Protein AF-A0A225V257-F1 (afdb_monomer)

Mean predicted aligned error: 16.25 Å

Sequence (452 aa):
MNTSKSQFHSNYSCRFVRINMRSGKCRFGDSCKFAHGHNDVSQKENESFSRENSGGRRSDVKSAPTTPFSLEGLQTQLGEKLKTSTIFSGHSDALVCFWPGQDRLEMLWKGFLTPQDPDNVWRVNSQTQALNFINAGLHALLKENLAPQFVRELGKTDGRGVLVMQELLDLKYSNDAGRKRDVVSFQRGLVPFVTMLTMQRMEMVSQHMDEANYVYAYIRTAHVQLFQLYLENMEQIVERHSIEDNVLSHASFLRDTEGRKFAPLCFTQVCLPFVRLLYLLGNKFKDFIYEDSFQETVNYVDELTMKWIERSQETNTSLDSRLCFKTITEEVKRLHKMIQRGDRGIQAGAALKREAQERMNRNRDAPEPWDVIEVGIPGEAVLDDGSVGPRHDNDCRDIRDIQLLPTTEECLSCIPPLLPGNFPFHENAHWLPPGPERWVDTHFRLYREDLC

Secondary structure (DSSP, 8-state):
-----------S--GGGGG-TTT---TTGGG--S--STTSSTTTSTTS------------------PPP-HHHHHHHHHHHHHSGGGGSSSGGGG------S--GGGTHHHHHS-S-TTSPPP--SHHHHHHHHHHHHHHHHSTTTHHHHHHHHH-TTSSHHHHHHHHHTSPEETT-TT-SSSEEIIIIIHHHHHHHTSHHHHHHHTT-HHHHHHHHHHHHTHHHHHHHHHHHHHHHHHTT--S-SSS-HHHHHHHTTT-S----SHHHHHHHHHHHHHHHHHH-TTGGG-HHHHHHHHHHHHHHHHHHHHHTT-TT-S--HHHHHHHHHHHHHHHHHHHHHHHHHHHHHHHHHHHHHHHHHTTTSPPTTTT-----TT-EEPTTS-EE-SSTT--SSGGGS-SSPPHHHHH-SSPP-PPPS-TTSGGG-SSPSSHHHHHHHHHHHHHHTT-

Solvent-accessible surface area (backbone atoms only — not comparable to full-atom values): 26624 Å² total; per-residue (Å²): 143,84,89,79,87,80,80,84,82,85,80,79,73,56,82,77,58,82,81,52,87,85,72,90,70,67,96,55,59,95,75,51,94,55,66,89,54,89,76,59,59,74,74,69,67,78,82,76,82,85,87,84,82,91,79,95,72,93,71,85,74,79,74,74,85,72,72,77,75,48,71,69,59,53,50,48,56,44,46,51,34,55,71,38,74,55,59,71,68,74,32,34,57,47,67,62,73,68,48,80,74,88,74,71,52,50,55,52,35,40,46,51,43,58,46,91,42,89,91,69,59,52,66,46,79,31,28,68,42,40,35,48,41,43,42,6,46,47,48,16,52,73,33,84,87,38,26,61,57,52,44,39,41,42,16,31,87,94,46,37,21,63,57,50,53,50,35,56,71,71,51,48,70,32,63,60,24,56,82,42,54,75,32,26,33,32,59,49,35,53,36,48,42,43,27,46,70,26,19,55,57,49,52,56,44,35,77,80,36,71,26,35,48,47,42,54,53,49,48,61,74,46,36,68,63,53,50,51,60,50,47,62,52,50,48,54,28,45,76,70,70,46,84,65,21,87,69,45,41,49,71,58,54,28,59,78,45,44,30,63,51,65,59,61,85,34,64,58,51,51,54,43,26,52,57,38,42,54,47,51,49,38,68,76,35,75,70,49,51,74,37,63,72,49,50,53,49,54,54,50,52,47,52,51,49,50,59,41,51,63,63,46,75,79,52,95,81,60,74,58,43,76,62,44,56,52,50,48,53,51,54,50,50,48,48,53,52,52,41,58,50,51,52,52,51,52,53,51,52,51,48,53,53,50,52,52,50,50,50,54,66,72,41,76,87,51,77,53,88,66,72,71,41,78,49,74,51,58,37,57,40,78,44,98,88,70,50,73,31,49,79,27,93,61,37,46,73,50,69,88,73,35,67,93,61,83,48,75,53,50,77,66,41,91,67,80,83,88,70,63,45,98,41,82,85,47,74,47,28,35,81,50,69,87,51,73,66,38,55,53,46,43,53,53,53,57,61,44,54,81,73,107

InterPro domains:
  IPR000571 Zinc finger, CCCH-type [PF00642] (21-37)
  IPR000571 Zinc finger, CCCH-type [PS50103] (13-39)
  IPR036855 Zinc finger, CCCH-type superfamily [SSF90229] (14-41)

Structure (mmCIF, N/CA/C/O backbone):
data_AF-A0A225V257-F1
#
_entry.id   AF-A0A225V257-F1
#
loop_
_atom_site.group_PDB
_atom_site.id
_atom_site.type_symbol
_atom_site.label_atom_id
_atom_site.label_alt_id
_atom_site.label_comp_id
_atom_site.label_asym_id
_atom_site.label_entity_id
_atom_site.label_seq_id
_atom_site.pdbx_PDB_ins_code
_atom_site.Cartn_x
_atom_site.Cartn_y
_atom_site.Cartn_z
_atom_site.occupancy
_atom_site.B_iso_or_equiv
_atom_site.auth_seq_id
_atom_site.auth_comp_id
_atom_site.auth_asym_id
_atom_site.auth_atom_id
_atom_site.pdbx_PDB_model_num
ATOM 1 N N . MET A 1 1 ? 64.090 -16.720 27.283 1.00 36.66 1 MET A N 1
ATOM 2 C CA . MET A 1 1 ? 63.201 -17.534 26.428 1.00 36.66 1 MET A CA 1
ATOM 3 C C . MET A 1 1 ? 61.875 -17.716 27.145 1.00 36.66 1 MET A C 1
ATOM 5 O O . MET A 1 1 ? 61.850 -18.395 28.157 1.00 36.66 1 MET A O 1
ATOM 9 N N . ASN A 1 2 ? 60.835 -17.017 26.689 1.00 24.53 2 ASN A N 1
ATOM 10 C CA . ASN A 1 2 ? 59.464 -17.517 26.526 1.00 24.53 2 ASN A CA 1
ATOM 11 C C . ASN A 1 2 ? 58.568 -16.337 26.147 1.00 24.53 2 ASN A C 1
ATOM 13 O O . ASN A 1 2 ? 58.256 -15.459 26.945 1.00 24.53 2 ASN A O 1
ATOM 17 N N . THR A 1 3 ? 58.233 -16.313 24.865 1.00 25.94 3 THR A N 1
ATOM 18 C CA . THR A 1 3 ? 57.309 -15.409 24.196 1.00 25.94 3 THR A CA 1
ATOM 19 C C . THR A 1 3 ? 55.876 -15.877 24.445 1.00 25.94 3 THR A C 1
ATOM 21 O O . THR A 1 3 ? 55.497 -16.972 24.041 1.00 25.94 3 THR A O 1
ATOM 24 N N . SER A 1 4 ? 55.061 -15.032 25.076 1.00 26.55 4 SER A N 1
ATOM 25 C CA . SER A 1 4 ? 53.606 -15.193 25.161 1.00 26.55 4 SER A CA 1
ATOM 26 C C . SER A 1 4 ? 52.954 -14.216 24.181 1.00 26.55 4 SER A C 1
ATOM 28 O O . SER A 1 4 ? 52.974 -13.006 24.399 1.00 26.55 4 SER A O 1
ATOM 30 N N . LYS A 1 5 ? 52.407 -14.743 23.080 1.00 28.86 5 LYS A N 1
ATOM 31 C CA . LYS A 1 5 ? 51.559 -14.009 22.131 1.00 28.86 5 LYS A CA 1
ATOM 32 C C . LYS A 1 5 ? 50.210 -13.715 22.801 1.00 28.86 5 LYS A C 1
ATOM 34 O O . LYS A 1 5 ? 49.438 -14.647 23.003 1.00 28.86 5 LYS A O 1
ATOM 39 N N . SER A 1 6 ? 49.901 -12.450 23.095 1.00 26.92 6 SER A N 1
ATOM 40 C CA . SER A 1 6 ? 48.520 -12.033 23.360 1.00 26.92 6 SER A CA 1
ATOM 41 C C . SER A 1 6 ? 47.833 -11.677 22.039 1.00 26.92 6 SER A C 1
ATOM 43 O O . SER A 1 6 ? 48.300 -10.849 21.256 1.00 26.92 6 SER A O 1
ATOM 45 N N . GLN A 1 7 ? 46.738 -12.380 21.764 1.00 26.61 7 GLN A N 1
ATOM 46 C CA . GLN A 1 7 ? 45.820 -12.091 20.671 1.00 26.61 7 GLN A CA 1
ATOM 47 C C . GLN A 1 7 ? 45.109 -10.759 20.935 1.00 26.61 7 GLN A C 1
ATOM 49 O O . GLN A 1 7 ? 44.527 -10.542 21.996 1.00 26.61 7 GLN A O 1
ATOM 54 N N . PHE A 1 8 ? 45.145 -9.874 19.942 1.00 26.09 8 PHE A N 1
ATOM 55 C CA . PHE A 1 8 ? 44.326 -8.670 19.882 1.00 26.09 8 PHE A CA 1
ATOM 56 C C . PHE A 1 8 ? 42.846 -9.057 19.735 1.00 26.09 8 PHE A C 1
ATOM 58 O O . PHE A 1 8 ? 42.421 -9.469 18.658 1.00 26.09 8 PHE A O 1
ATOM 65 N N . HIS A 1 9 ? 42.042 -8.850 20.778 1.00 27.14 9 HIS A N 1
ATOM 66 C CA . HIS A 1 9 ? 40.600 -8.669 20.623 1.00 27.14 9 HIS A CA 1
ATOM 67 C C . HIS A 1 9 ? 40.320 -7.180 20.410 1.00 27.14 9 HIS A C 1
ATOM 69 O O . HIS A 1 9 ? 40.145 -6.411 21.350 1.00 27.14 9 HIS A O 1
ATOM 75 N N . SER A 1 10 ? 40.300 -6.760 19.144 1.00 36.88 10 SER A N 1
ATOM 76 C CA . SER A 1 10 ? 39.650 -5.511 18.759 1.00 36.88 10 SER A CA 1
ATOM 77 C C . SER A 1 10 ? 38.167 -5.794 18.584 1.00 36.88 10 SER A C 1
ATOM 79 O O . SER A 1 10 ? 37.823 -6.548 17.684 1.00 36.88 10 SER A O 1
ATOM 81 N N . ASN A 1 11 ? 37.307 -5.204 19.404 1.00 38.62 11 ASN A N 1
ATOM 82 C CA . ASN A 1 11 ? 35.939 -4.832 19.043 1.00 38.62 11 ASN A CA 1
ATOM 83 C C . ASN A 1 11 ? 35.453 -3.839 20.107 1.00 38.62 11 ASN A C 1
ATOM 85 O O . ASN A 1 11 ? 35.772 -4.008 21.275 1.00 38.62 11 ASN A O 1
ATOM 89 N N . TYR A 1 12 ? 34.732 -2.794 19.690 1.00 40.31 12 TYR A N 1
ATOM 90 C CA . TYR A 1 12 ? 34.175 -1.696 20.512 1.00 40.31 12 TYR A CA 1
ATOM 91 C C . TYR A 1 12 ? 35.022 -0.425 20.735 1.00 40.31 12 TYR A C 1
ATOM 93 O O . TYR A 1 12 ? 34.786 0.310 21.690 1.00 40.31 12 TYR A O 1
ATOM 101 N N . SER A 1 13 ? 35.917 -0.063 19.810 1.00 38.38 13 SER A N 1
ATOM 102 C CA . SER A 1 13 ? 36.443 1.314 19.732 1.00 38.38 13 SER A CA 1
ATOM 103 C C . SER A 1 13 ? 35.831 2.055 18.540 1.00 38.38 13 SER A C 1
ATOM 105 O O . SER A 1 13 ? 35.819 1.541 17.419 1.00 38.38 13 SER A O 1
ATOM 107 N N . CYS A 1 14 ? 35.299 3.259 18.771 1.00 40.28 14 CYS A N 1
ATOM 108 C CA . CYS A 1 14 ? 34.711 4.105 17.732 1.00 40.28 14 CYS A CA 1
ATOM 109 C C . CYS A 1 14 ? 35.765 4.466 16.673 1.00 40.28 14 CYS A C 1
ATOM 111 O O . CYS A 1 14 ? 36.641 5.301 16.907 1.00 40.28 14 CYS A O 1
ATOM 113 N N . ARG A 1 15 ? 35.666 3.873 15.475 1.00 41.50 15 ARG A N 1
ATOM 114 C CA . ARG A 1 15 ? 36.596 4.102 14.349 1.00 41.50 15 ARG A CA 1
ATOM 115 C C . ARG A 1 15 ? 36.697 5.578 13.920 1.00 41.50 15 ARG A C 1
ATOM 117 O O . ARG A 1 15 ? 37.680 5.956 13.294 1.00 41.50 15 ARG A O 1
ATOM 124 N N . PHE A 1 16 ? 35.735 6.419 14.310 1.00 41.22 16 PHE A N 1
ATOM 125 C CA . PHE A 1 16 ? 35.721 7.862 14.040 1.00 41.22 16 PHE A CA 1
ATOM 126 C C . PHE A 1 16 ? 36.603 8.710 14.977 1.00 41.22 16 PHE A C 1
ATOM 128 O O . PHE A 1 16 ? 36.840 9.881 14.686 1.00 41.22 16 PHE A O 1
ATOM 135 N N . VAL A 1 17 ? 37.138 8.151 16.070 1.00 43.84 17 VAL A N 1
ATOM 136 C CA . VAL A 1 17 ? 37.946 8.914 17.046 1.00 43.84 17 VAL A CA 1
ATOM 137 C C . VAL A 1 17 ? 39.399 9.118 16.592 1.00 43.84 17 VAL A C 1
ATOM 139 O O . VAL A 1 17 ? 40.064 10.041 17.059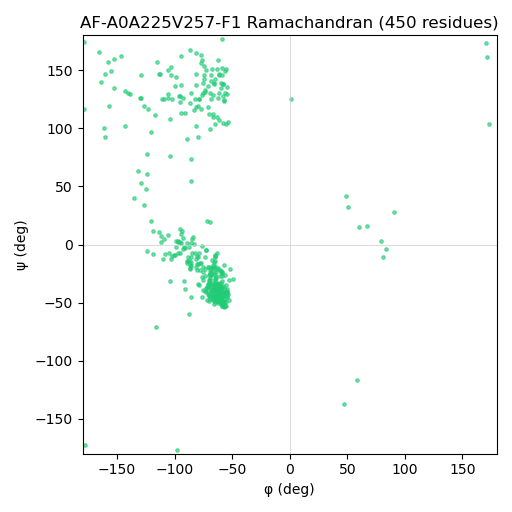 1.00 43.84 17 VAL A O 1
ATOM 142 N N . ARG A 1 18 ? 39.903 8.356 15.611 1.00 39.22 18 ARG A N 1
ATOM 143 C CA . ARG A 1 18 ? 41.305 8.495 15.168 1.00 39.22 18 ARG A CA 1
ATOM 144 C C . ARG A 1 18 ? 41.603 9.746 14.328 1.00 39.22 18 ARG A C 1
ATOM 146 O O . ARG A 1 18 ? 42.771 10.052 14.133 1.00 39.22 18 ARG A O 1
ATOM 153 N N . ILE A 1 19 ? 40.584 10.480 13.869 1.00 43.97 19 ILE A N 1
ATOM 154 C CA . ILE A 1 19 ? 40.758 11.644 12.976 1.00 43.97 19 ILE A CA 1
ATOM 155 C C . ILE A 1 19 ? 40.686 12.996 13.721 1.00 43.97 19 ILE A C 1
ATOM 157 O O . ILE A 1 19 ? 41.044 14.020 13.154 1.00 43.97 19 ILE A O 1
ATOM 161 N N . ASN A 1 20 ? 40.308 13.041 15.008 1.00 46.59 20 ASN A N 1
ATOM 162 C CA . ASN A 1 20 ? 40.060 14.318 15.708 1.00 46.59 20 ASN A CA 1
ATOM 163 C C . ASN A 1 20 ? 40.664 14.431 17.122 1.00 46.59 20 ASN A C 1
ATOM 165 O O . ASN A 1 20 ? 40.081 15.025 18.026 1.00 46.59 20 ASN A O 1
ATOM 169 N N . MET A 1 21 ? 41.884 13.928 17.319 1.00 42.53 21 MET A N 1
ATOM 170 C CA . MET A 1 21 ? 42.613 14.026 18.598 1.00 42.53 21 MET A CA 1
ATOM 171 C C . MET A 1 21 ? 43.154 15.433 18.952 1.00 42.53 21 MET A C 1
ATOM 173 O O . MET A 1 21 ? 44.039 15.552 19.792 1.00 42.53 21 MET A O 1
ATOM 177 N N . ARG A 1 22 ? 42.633 16.520 18.360 1.00 41.88 22 ARG A N 1
ATOM 178 C CA . ARG A 1 22 ? 43.028 17.900 18.722 1.00 41.88 22 ARG A CA 1
ATOM 179 C C . ARG A 1 22 ? 41.959 18.725 19.446 1.00 41.88 22 ARG A C 1
ATOM 181 O O . ARG A 1 22 ? 42.313 19.759 19.996 1.00 41.88 22 ARG A O 1
ATOM 188 N N . SER A 1 23 ? 40.692 18.299 19.500 1.00 57.72 23 SER A N 1
ATOM 189 C CA . SER A 1 23 ? 39.606 19.120 20.080 1.00 57.72 23 SER A CA 1
ATOM 190 C C . SER A 1 23 ? 38.884 18.520 21.293 1.00 57.72 23 SER A C 1
ATOM 192 O O . SER A 1 23 ? 38.087 19.217 21.917 1.00 57.72 23 SER A O 1
ATOM 194 N N . GLY A 1 24 ? 39.141 17.255 21.650 1.00 52.59 24 GLY A N 1
ATOM 195 C CA . GLY A 1 24 ? 38.637 16.644 22.890 1.00 52.59 24 GLY A CA 1
ATOM 196 C C . GLY A 1 24 ? 37.108 16.578 23.045 1.00 52.59 24 GLY A C 1
ATOM 197 O O . GLY A 1 24 ? 36.631 16.353 24.152 1.00 52.59 24 GLY A O 1
ATOM 198 N N . LYS A 1 25 ? 36.321 16.775 21.977 1.00 55.09 25 LYS A N 1
ATOM 199 C CA . LYS A 1 25 ? 34.848 16.751 22.028 1.00 55.09 25 LYS A CA 1
ATOM 200 C C . LYS A 1 25 ? 34.262 15.826 20.962 1.00 55.09 25 LYS A C 1
ATOM 202 O O . LYS A 1 25 ? 34.548 15.971 19.774 1.00 55.09 25 LYS A O 1
ATOM 207 N N . CYS A 1 26 ? 33.418 14.883 21.389 1.00 62.12 26 CYS A N 1
ATOM 208 C CA . CYS A 1 26 ? 32.640 14.021 20.500 1.00 62.12 26 CYS A CA 1
ATOM 209 C C . CYS A 1 26 ? 31.471 14.812 19.898 1.00 62.12 26 CYS A C 1
ATOM 211 O O . CYS A 1 26 ? 30.703 15.436 20.627 1.00 62.12 26 CYS A O 1
ATOM 213 N N . ARG A 1 27 ? 31.293 14.752 18.572 1.00 51.12 27 ARG A N 1
ATOM 214 C CA . ARG A 1 27 ? 30.202 15.449 17.863 1.00 51.12 27 ARG A CA 1
ATOM 215 C C . ARG A 1 27 ? 28.803 14.976 18.286 1.00 51.12 27 ARG A C 1
ATOM 217 O O . ARG A 1 27 ? 27.838 15.700 18.084 1.00 51.12 27 ARG A O 1
ATOM 224 N N . PHE A 1 28 ? 28.705 13.783 18.868 1.00 55.41 28 PHE A N 1
ATOM 225 C CA . PHE A 1 28 ? 27.452 13.195 19.340 1.00 55.41 28 PHE A CA 1
ATOM 226 C C . PHE A 1 28 ? 27.187 13.431 20.835 1.00 55.41 28 PHE A C 1
ATOM 228 O O . PHE A 1 28 ? 26.178 12.944 21.334 1.00 55.41 28 PHE A O 1
ATOM 235 N N . GLY A 1 29 ? 28.064 14.162 21.541 1.00 63.22 29 GLY A N 1
ATOM 236 C CA . GLY A 1 29 ? 27.911 14.459 22.971 1.00 63.22 29 GLY A CA 1
ATOM 237 C C . GLY A 1 29 ? 27.564 13.217 23.800 1.00 63.22 29 GLY A C 1
ATOM 238 O O . GLY A 1 29 ? 28.081 12.128 23.543 1.00 63.22 29 GLY A O 1
ATOM 239 N N . ASP A 1 30 ? 26.624 13.375 24.729 1.00 57.78 30 ASP A N 1
ATOM 240 C CA . ASP A 1 30 ? 26.147 12.314 25.631 1.00 57.78 30 ASP A CA 1
ATOM 241 C C . ASP A 1 30 ? 25.265 11.259 24.930 1.00 57.78 30 ASP A C 1
ATOM 243 O O . ASP A 1 30 ? 24.865 10.263 25.526 1.00 57.78 30 ASP A O 1
ATOM 247 N N . SER A 1 31 ? 24.955 11.453 23.643 1.00 49.31 31 SER A N 1
ATOM 248 C CA . SER A 1 31 ? 24.160 10.524 22.826 1.00 49.31 31 SER A CA 1
ATOM 249 C C . SER A 1 31 ? 25.011 9.435 22.157 1.00 49.31 31 SER A C 1
ATOM 251 O O . SER A 1 31 ? 24.485 8.589 21.428 1.00 49.31 31 SER A O 1
ATOM 253 N N . CYS A 1 32 ? 26.334 9.464 22.340 1.00 59.97 32 CYS A N 1
ATOM 254 C CA . CYS A 1 32 ? 27.245 8.523 21.702 1.00 59.97 32 CYS A CA 1
ATOM 255 C C . CYS A 1 32 ? 27.203 7.141 22.377 1.00 59.97 32 CYS A C 1
ATOM 257 O O . CYS A 1 32 ? 27.398 7.011 23.581 1.00 59.97 32 CYS A O 1
ATOM 259 N N . LYS A 1 33 ? 27.013 6.076 21.586 1.00 52.62 33 LYS A N 1
ATOM 260 C CA . LYS A 1 33 ? 26.958 4.685 22.082 1.00 52.62 33 LYS A CA 1
ATOM 261 C C . LYS A 1 33 ? 28.333 4.022 22.279 1.00 52.62 33 LYS A C 1
ATOM 263 O O . LYS A 1 33 ? 28.384 2.855 22.662 1.00 52.62 33 LYS A O 1
ATOM 268 N N . PHE A 1 34 ? 29.434 4.726 22.013 1.00 58.22 34 PHE A N 1
ATOM 269 C CA . PHE A 1 34 ? 30.795 4.178 22.055 1.00 58.22 34 PHE A CA 1
ATOM 270 C C . PHE A 1 34 ? 31.630 4.800 23.183 1.00 58.22 34 PHE A C 1
ATOM 272 O O . PHE A 1 34 ? 31.463 5.976 23.485 1.00 58.22 34 PHE A O 1
ATOM 279 N N . ALA A 1 35 ? 32.541 4.019 23.776 1.00 52.91 35 ALA A N 1
ATOM 280 C CA . ALA A 1 35 ? 33.385 4.452 24.894 1.00 52.91 35 ALA A CA 1
ATOM 281 C C . ALA A 1 35 ? 34.369 5.565 24.489 1.00 52.91 35 ALA A C 1
ATOM 283 O O . ALA A 1 35 ? 34.987 5.495 23.419 1.00 52.91 35 ALA A O 1
ATOM 284 N N . HIS A 1 36 ? 34.532 6.573 25.354 1.00 59.09 36 HIS A N 1
ATOM 285 C CA . HIS A 1 36 ? 35.333 7.773 25.079 1.00 59.09 36 HIS A CA 1
ATOM 286 C C . HIS A 1 36 ? 36.645 7.857 25.871 1.00 59.09 36 HIS A C 1
ATOM 288 O O . HIS A 1 36 ? 37.407 8.809 25.708 1.00 59.09 36 HIS A O 1
ATOM 294 N N . GLY A 1 37 ? 36.978 6.825 26.640 1.00 54.72 37 GLY A N 1
ATOM 295 C CA . GLY A 1 37 ? 38.264 6.700 27.312 1.00 54.72 37 GLY A CA 1
ATOM 296 C C . GLY A 1 37 ? 38.376 5.400 28.097 1.00 54.72 37 GLY A C 1
ATOM 297 O O . GLY A 1 37 ? 37.416 4.645 28.225 1.00 54.72 37 GLY A O 1
ATOM 298 N N . HIS A 1 38 ? 39.566 5.150 28.641 1.00 44.09 38 HIS A N 1
ATOM 299 C CA . HIS A 1 38 ? 39.906 3.904 29.336 1.00 44.09 38 HIS A CA 1
ATOM 300 C C . HIS A 1 38 ? 39.105 3.670 30.636 1.00 44.09 38 HIS A C 1
ATOM 302 O O . HIS A 1 38 ? 39.084 2.549 31.135 1.00 44.09 38 HIS A O 1
ATOM 308 N N . ASN A 1 39 ? 38.419 4.700 31.151 1.00 42.03 39 ASN A N 1
ATOM 309 C CA . ASN A 1 39 ? 37.617 4.641 32.378 1.00 42.03 39 ASN A CA 1
ATOM 310 C C . ASN A 1 39 ? 36.148 4.216 32.154 1.00 42.03 39 ASN A C 1
ATOM 312 O O . ASN A 1 39 ? 35.495 3.833 33.119 1.00 42.03 39 ASN A O 1
ATOM 316 N N . ASP A 1 40 ? 35.635 4.221 30.915 1.00 45.31 40 ASP A N 1
ATOM 317 C CA . ASP A 1 40 ? 34.235 3.845 30.612 1.00 45.31 40 ASP A CA 1
ATOM 318 C C . ASP A 1 40 ? 34.015 2.324 30.516 1.00 45.31 40 ASP A C 1
ATOM 320 O O . ASP A 1 40 ? 32.878 1.850 30.464 1.00 45.31 40 ASP A O 1
ATOM 324 N N . VAL A 1 41 ? 35.096 1.541 30.460 1.00 45.41 41 VAL A N 1
ATOM 325 C CA . VAL A 1 41 ? 35.036 0.082 30.269 1.00 45.41 41 VAL A CA 1
ATOM 326 C C . VAL A 1 41 ? 34.690 -0.632 31.583 1.00 45.41 41 VAL A C 1
ATOM 328 O O . VAL A 1 41 ? 33.912 -1.581 31.582 1.00 45.41 41 VAL A O 1
ATOM 331 N N . SER A 1 42 ? 35.149 -0.114 32.727 1.00 38.03 42 SER A N 1
ATOM 332 C CA . SER A 1 42 ? 34.996 -0.787 34.025 1.00 38.03 42 SER A CA 1
ATOM 333 C C . SER A 1 42 ? 33.594 -0.695 34.645 1.00 38.03 42 SER A C 1
ATOM 335 O O . SER A 1 42 ? 33.288 -1.455 35.558 1.00 38.03 42 SER A O 1
ATOM 337 N N . GLN A 1 43 ? 32.722 0.206 34.175 1.00 41.28 43 GLN A N 1
ATOM 338 C CA . GLN A 1 43 ? 31.343 0.314 34.681 1.00 41.28 43 GLN A CA 1
ATOM 339 C C . GLN A 1 43 ? 30.339 -0.584 33.945 1.00 41.28 43 GLN A C 1
ATOM 341 O O . GLN A 1 43 ? 29.247 -0.801 34.463 1.00 41.28 43 GLN A O 1
ATOM 346 N N . LYS A 1 44 ? 30.687 -1.139 32.774 1.00 41.72 44 LYS A N 1
ATOM 347 C CA . LYS A 1 44 ? 29.765 -1.965 31.969 1.00 41.72 44 LYS A CA 1
ATOM 348 C C . LYS A 1 44 ? 29.973 -3.476 32.099 1.00 41.72 44 LYS A C 1
ATOM 350 O O . LYS A 1 44 ? 29.124 -4.227 31.635 1.00 41.72 44 LYS A O 1
ATOM 355 N N . GLU A 1 45 ? 31.041 -3.929 32.755 1.00 35.53 45 GLU A N 1
ATOM 356 C CA . GLU A 1 45 ? 31.323 -5.365 32.936 1.00 35.53 45 GLU A CA 1
ATOM 357 C C . GLU A 1 45 ? 30.677 -5.984 34.195 1.00 35.53 45 GLU A C 1
ATOM 359 O O . GLU A 1 45 ? 30.613 -7.205 34.305 1.00 35.53 45 GLU A O 1
ATOM 364 N N . ASN A 1 46 ? 30.115 -5.181 35.110 1.00 31.98 46 ASN A N 1
ATOM 365 C CA . ASN A 1 46 ? 29.544 -5.676 36.376 1.00 31.98 46 ASN A CA 1
ATOM 366 C C . ASN A 1 46 ? 28.027 -5.964 36.370 1.00 31.98 46 ASN A C 1
ATOM 368 O O . ASN A 1 46 ? 27.501 -6.396 37.392 1.00 31.98 46 ASN A O 1
ATOM 372 N N . GLU A 1 47 ? 27.309 -5.783 35.256 1.00 33.34 47 GLU A N 1
ATOM 373 C CA . GLU A 1 47 ? 25.861 -6.087 35.182 1.00 33.34 47 GLU A CA 1
ATOM 374 C C . GLU A 1 47 ? 25.526 -7.444 34.538 1.00 33.34 47 GLU A C 1
ATOM 376 O O . GLU A 1 47 ? 24.358 -7.809 34.414 1.00 33.34 47 GLU A O 1
ATOM 381 N N . SER A 1 48 ? 26.526 -8.241 34.162 1.00 33.41 48 SER A N 1
ATOM 382 C CA . SER A 1 48 ? 26.300 -9.480 33.414 1.00 33.41 48 SER A CA 1
ATOM 383 C C . SER A 1 48 ? 26.989 -10.697 34.020 1.00 33.41 48 SER A C 1
ATOM 385 O O . SER A 1 48 ? 27.681 -11.395 33.302 1.00 33.41 48 SER A O 1
ATOM 387 N N . PHE A 1 49 ? 26.785 -10.989 35.309 1.00 30.22 49 PHE A N 1
ATOM 388 C CA . PHE A 1 49 ? 26.931 -12.349 35.857 1.00 30.22 49 PHE A CA 1
ATOM 389 C C . PHE A 1 49 ? 26.205 -12.472 37.204 1.00 30.22 49 PHE A C 1
ATOM 391 O O . PHE A 1 49 ? 26.723 -12.076 38.241 1.00 30.22 49 PHE A O 1
ATOM 398 N N . SER A 1 50 ? 24.999 -13.047 37.197 1.00 26.16 50 SER A N 1
ATOM 399 C CA . SER A 1 50 ? 24.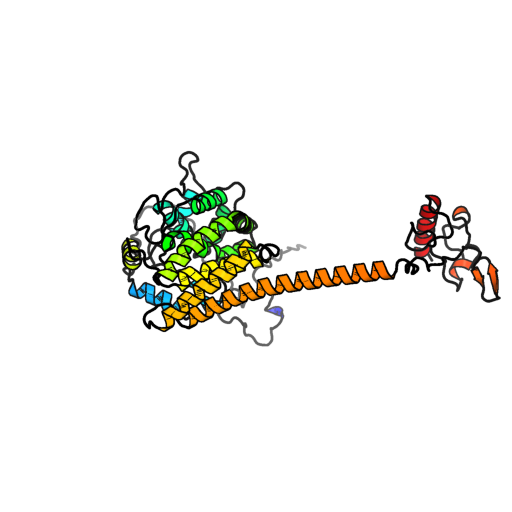364 -13.684 38.365 1.00 26.16 50 SER A CA 1
ATOM 400 C C . SER A 1 50 ? 23.258 -14.629 37.883 1.00 26.16 50 SER A C 1
ATOM 402 O O . SER A 1 50 ? 22.121 -14.228 37.648 1.00 26.16 50 SER A O 1
ATOM 404 N N . ARG A 1 51 ? 23.621 -15.899 37.688 1.00 31.16 51 ARG A N 1
ATOM 405 C CA . ARG A 1 51 ? 22.696 -17.039 37.658 1.00 31.16 51 ARG A CA 1
ATOM 406 C C . ARG A 1 51 ? 22.706 -17.621 39.065 1.00 31.16 51 ARG A C 1
ATOM 408 O O . ARG A 1 51 ? 23.773 -18.052 39.479 1.00 31.16 51 ARG A O 1
ATOM 415 N N . GLU A 1 52 ? 21.561 -17.716 39.737 1.00 28.20 52 GLU A N 1
ATOM 416 C CA . GLU A 1 52 ? 21.365 -18.755 40.751 1.00 28.20 52 GLU A CA 1
ATOM 417 C C . GLU A 1 52 ? 19.890 -19.072 41.034 1.00 28.20 52 GLU A C 1
ATOM 419 O O . GLU A 1 52 ? 18.971 -18.325 40.702 1.00 28.20 52 GLU A O 1
ATOM 424 N N . ASN A 1 53 ? 19.729 -20.283 41.556 1.00 26.34 53 ASN A N 1
ATOM 425 C CA . ASN A 1 53 ? 18.579 -21.173 41.561 1.00 26.34 53 ASN A CA 1
ATOM 426 C C . ASN A 1 53 ? 17.430 -20.786 42.514 1.00 26.34 53 ASN A C 1
ATOM 428 O O . ASN A 1 53 ? 17.628 -20.217 43.580 1.00 26.34 53 ASN A O 1
ATOM 432 N N . SER A 1 54 ? 16.237 -21.235 42.117 1.00 35.28 54 SER A N 1
ATOM 433 C CA . SER A 1 54 ? 15.021 -21.569 42.882 1.00 35.28 54 SER A CA 1
ATOM 434 C C . SER A 1 54 ? 14.987 -21.394 44.414 1.00 35.28 54 SER A C 1
ATOM 436 O O . SER A 1 54 ? 15.682 -22.089 45.151 1.00 35.28 54 SER A O 1
ATOM 438 N N . GLY A 1 55 ? 13.990 -20.633 44.883 1.00 24.12 55 GLY A N 1
ATOM 439 C CA . GLY A 1 55 ? 13.454 -20.673 46.249 1.00 24.12 55 GLY A CA 1
ATOM 440 C C . GLY A 1 55 ? 12.298 -19.681 46.413 1.00 24.12 55 GLY A C 1
ATOM 441 O O . GLY A 1 55 ? 12.475 -18.485 46.213 1.00 24.12 55 GLY A O 1
ATOM 442 N N . GLY A 1 56 ? 11.091 -20.174 46.702 1.00 35.97 56 GLY A N 1
ATOM 443 C CA . GLY A 1 56 ? 9.850 -19.402 46.633 1.00 35.97 56 GLY A CA 1
ATOM 444 C C . GLY A 1 56 ? 9.785 -18.169 47.541 1.00 35.97 56 GLY A C 1
ATOM 445 O O . GLY A 1 56 ? 10.047 -18.242 48.737 1.00 35.97 56 GLY A O 1
ATOM 446 N N . ARG A 1 57 ? 9.315 -17.057 46.968 1.00 26.39 57 ARG A N 1
ATOM 447 C CA . ARG A 1 57 ? 8.601 -15.970 47.650 1.00 26.39 57 ARG A CA 1
ATOM 448 C C . ARG A 1 57 ? 7.780 -15.224 46.600 1.00 26.39 57 ARG A C 1
ATOM 450 O O . ARG A 1 57 ? 8.337 -14.703 45.640 1.00 26.39 57 ARG A O 1
ATOM 457 N N . ARG A 1 58 ? 6.454 -15.203 46.773 1.00 37.31 58 ARG A N 1
ATOM 458 C CA . ARG A 1 58 ? 5.561 -14.274 46.069 1.00 37.31 58 ARG A CA 1
ATOM 459 C C . ARG A 1 58 ? 6.034 -12.859 46.402 1.00 37.31 58 ARG A C 1
ATOM 461 O O . ARG A 1 58 ? 5.831 -12.405 47.524 1.00 37.31 58 ARG A O 1
ATOM 468 N N . SER A 1 59 ? 6.705 -12.201 45.466 1.00 32.19 59 SER A N 1
ATOM 469 C CA . SER A 1 59 ? 6.879 -10.756 45.492 1.00 32.19 59 SER A CA 1
ATOM 470 C C . SER A 1 59 ? 5.768 -10.154 44.645 1.00 32.19 59 SER A C 1
ATOM 472 O O . SER A 1 59 ? 5.694 -10.372 43.436 1.00 32.19 59 SER A O 1
ATOM 474 N N . ASP A 1 60 ? 4.872 -9.431 45.310 1.00 34.47 60 ASP A N 1
ATOM 475 C CA . ASP A 1 60 ? 3.911 -8.550 44.666 1.00 34.47 60 ASP A CA 1
ATOM 476 C C . ASP A 1 60 ? 4.675 -7.561 43.784 1.00 34.47 60 ASP A C 1
ATOM 478 O O . ASP A 1 60 ? 5.307 -6.610 44.257 1.00 34.47 60 ASP A O 1
ATOM 482 N N . VAL A 1 61 ? 4.642 -7.807 42.476 1.00 36.28 61 VAL A N 1
ATOM 483 C CA . VAL A 1 61 ? 5.025 -6.818 41.478 1.00 36.28 61 VAL A CA 1
ATOM 484 C C . VAL A 1 61 ? 3.995 -5.707 41.599 1.00 36.28 61 VAL A C 1
ATOM 486 O O . VAL A 1 61 ? 2.856 -5.863 41.166 1.00 36.28 61 VAL A O 1
ATOM 489 N N . LYS A 1 62 ? 4.386 -4.592 42.226 1.00 36.62 62 LYS A N 1
ATOM 490 C CA . LYS A 1 62 ? 3.615 -3.349 42.192 1.00 36.62 62 LYS A CA 1
ATOM 491 C C . LYS A 1 62 ? 3.353 -3.013 40.726 1.00 36.62 62 LYS A C 1
ATOM 493 O O . LYS A 1 62 ? 4.266 -2.616 40.003 1.00 36.62 62 LYS A O 1
ATOM 498 N N . SER A 1 63 ? 2.115 -3.222 40.294 1.00 42.03 63 SER A N 1
ATOM 499 C CA . SER A 1 63 ? 1.624 -2.783 39.001 1.00 42.03 63 SER A CA 1
ATOM 500 C C . SER A 1 63 ? 1.826 -1.273 38.918 1.00 42.03 63 SER A C 1
ATOM 502 O O . SER A 1 63 ? 1.381 -0.518 39.784 1.00 42.03 63 SER A O 1
ATOM 504 N N . ALA A 1 64 ? 2.551 -0.822 37.894 1.00 43.62 64 ALA A N 1
ATOM 505 C CA . ALA A 1 64 ? 2.568 0.592 37.556 1.00 43.62 64 ALA A CA 1
ATOM 506 C C . ALA A 1 64 ? 1.109 1.046 37.357 1.00 43.62 64 ALA A C 1
ATOM 508 O O . ALA A 1 64 ? 0.343 0.300 36.735 1.00 43.62 64 ALA A O 1
ATOM 509 N N . PRO A 1 65 ? 0.699 2.209 37.890 1.00 42.94 65 PRO A N 1
ATOM 510 C CA . PRO A 1 65 ? -0.676 2.664 37.762 1.00 42.94 65 PRO A CA 1
ATOM 511 C C . PRO A 1 65 ? -0.983 2.884 36.279 1.00 42.94 65 PRO A C 1
ATOM 513 O O . PRO A 1 65 ? -0.442 3.787 35.644 1.00 42.94 65 PRO A O 1
ATOM 516 N N . THR A 1 66 ? -1.823 2.024 35.707 1.00 60.47 66 THR A N 1
ATOM 517 C CA . THR A 1 66 ? -2.377 2.207 34.367 1.00 60.47 66 THR A CA 1
ATOM 518 C C . THR A 1 66 ? -3.295 3.419 34.423 1.00 60.47 66 THR A C 1
ATOM 520 O O . THR A 1 66 ? -4.323 3.395 35.098 1.00 60.47 66 THR A O 1
ATOM 523 N N . THR A 1 67 ? -2.914 4.506 33.754 1.00 75.00 67 THR A N 1
ATOM 524 C CA . THR A 1 67 ? -3.794 5.665 33.595 1.00 75.00 67 THR A CA 1
ATOM 525 C C . THR A 1 67 ? -5.086 5.218 32.910 1.00 75.00 67 THR A C 1
ATOM 527 O O . THR A 1 67 ? -4.998 4.579 31.853 1.00 75.00 67 THR A O 1
ATOM 530 N N . PRO A 1 68 ? -6.266 5.533 33.475 1.00 86.12 68 PRO A N 1
ATOM 531 C CA . PRO A 1 68 ? -7.539 5.145 32.880 1.00 86.12 68 PRO A CA 1
ATOM 532 C C . PRO A 1 68 ? -7.652 5.723 31.469 1.00 86.12 68 PRO A C 1
ATOM 534 O O . PRO A 1 68 ? -7.136 6.809 31.196 1.00 86.12 68 PRO A O 1
ATOM 537 N N . PHE A 1 69 ? -8.298 4.983 30.568 1.00 91.75 69 PHE A N 1
ATOM 538 C CA . PHE A 1 69 ? -8.474 5.413 29.185 1.00 91.75 69 PHE A CA 1
ATOM 539 C C . PHE A 1 69 ? -9.175 6.777 29.106 1.00 91.75 69 PHE A C 1
ATOM 541 O O . PHE A 1 69 ? -10.233 6.976 29.703 1.00 91.75 69 PHE A O 1
ATOM 548 N N . SER A 1 70 ? -8.598 7.701 28.333 1.00 93.75 70 SER A N 1
ATOM 549 C CA . SER A 1 70 ? -9.201 8.996 28.012 1.00 93.75 70 SER A CA 1
ATOM 550 C C . SER A 1 70 ? -9.228 9.206 26.503 1.00 93.75 70 SER A C 1
ATOM 552 O O . SER A 1 70 ? -8.183 9.269 25.851 1.00 93.75 70 SER A O 1
ATOM 554 N N . LEU A 1 71 ? -10.436 9.355 25.950 1.00 93.38 71 LEU A N 1
ATOM 555 C CA . LEU A 1 71 ? -10.628 9.638 24.527 1.00 93.38 71 LEU A CA 1
ATOM 556 C C . LEU A 1 71 ? -10.037 11.000 24.143 1.00 93.38 71 LEU A C 1
ATOM 558 O O . LEU A 1 71 ? -9.350 11.100 23.133 1.00 93.38 71 LEU A O 1
ATOM 562 N N . GLU A 1 72 ? -10.254 12.023 24.969 1.00 92.94 72 GLU A N 1
ATOM 563 C CA . GLU A 1 72 ? -9.694 13.365 24.764 1.00 92.94 72 GLU A CA 1
ATOM 564 C C . GLU A 1 72 ? -8.162 13.339 24.827 1.00 92.94 72 GLU A C 1
ATOM 566 O O . GLU A 1 72 ? -7.485 13.977 24.019 1.00 92.94 72 GLU A O 1
ATOM 571 N N . GLY A 1 73 ? -7.599 12.541 25.743 1.00 92.56 73 GLY A N 1
ATOM 572 C CA . GLY A 1 73 ? -6.158 12.321 25.828 1.00 92.56 73 GLY A CA 1
ATOM 573 C C . GLY A 1 73 ? -5.600 11.675 24.558 1.00 92.56 73 GLY A C 1
ATOM 574 O O . GLY A 1 73 ? -4.590 12.135 24.027 1.00 92.56 73 GLY A O 1
ATOM 575 N N . LEU A 1 74 ? -6.280 10.652 24.030 1.00 92.88 74 LEU A N 1
ATOM 576 C CA . LEU A 1 74 ? -5.895 9.986 22.782 1.00 92.88 74 LEU A CA 1
ATOM 577 C C . LEU A 1 74 ? -5.989 10.942 21.578 1.00 92.88 74 LEU A C 1
ATOM 579 O O . LEU A 1 74 ? -5.068 11.006 20.765 1.00 92.88 74 LEU A O 1
ATOM 583 N N . GLN A 1 75 ? -7.071 11.722 21.487 1.00 93.38 75 GLN A N 1
ATOM 584 C CA . GLN A 1 75 ? -7.257 12.751 20.458 1.00 93.38 75 GLN A CA 1
ATOM 585 C C . GLN A 1 75 ? -6.174 13.828 20.525 1.00 93.38 75 GLN A C 1
ATOM 587 O O . GLN A 1 75 ? -5.666 14.244 19.486 1.00 93.38 75 GLN A O 1
ATOM 592 N N . THR A 1 76 ? -5.780 14.244 21.730 1.00 91.62 76 THR A N 1
ATOM 593 C CA . THR A 1 76 ? -4.703 15.221 21.937 1.00 91.62 76 THR A CA 1
ATOM 594 C C . THR A 1 76 ? -3.366 14.665 21.453 1.00 91.62 76 THR A C 1
ATOM 596 O O . THR A 1 76 ? -2.694 15.319 20.658 1.00 91.62 76 THR A O 1
ATOM 599 N N . GLN A 1 77 ? -3.016 13.428 21.830 1.00 91.75 77 GLN A N 1
ATOM 600 C CA . GLN A 1 77 ? -1.787 12.766 21.367 1.00 91.75 77 GLN A CA 1
ATOM 601 C C . GLN A 1 77 ? -1.748 12.621 19.842 1.00 91.75 77 GLN A C 1
ATOM 603 O O . GLN A 1 77 ? -0.719 12.877 19.212 1.00 91.75 77 GLN A O 1
ATOM 608 N N . LEU A 1 78 ? -2.867 12.227 19.229 1.00 92.00 78 LEU A N 1
ATOM 609 C CA . LEU A 1 78 ? -2.976 12.158 17.775 1.00 92.00 78 LEU A CA 1
ATOM 610 C C . LEU A 1 78 ? -2.837 13.551 17.147 1.00 92.00 78 LEU A C 1
ATOM 612 O O . LEU A 1 78 ? -2.065 13.727 16.209 1.00 92.00 78 LEU A O 1
ATOM 616 N N . GLY A 1 79 ? -3.537 14.550 17.684 1.00 89.88 79 GLY A N 1
ATOM 617 C CA . GLY A 1 79 ? -3.476 15.930 17.213 1.00 89.88 79 GLY A CA 1
ATOM 618 C C . GLY A 1 79 ? -2.064 16.516 17.271 1.00 89.88 79 GLY A C 1
ATOM 619 O O . GLY A 1 79 ? -1.661 17.224 16.351 1.00 89.88 79 GLY A O 1
ATOM 620 N N . GLU A 1 80 ? -1.282 16.191 18.301 1.00 89.12 80 GLU A N 1
ATOM 621 C CA . GLU A 1 80 ? 0.136 16.557 18.386 1.00 89.12 80 GLU A CA 1
ATOM 622 C C . GLU A 1 80 ? 0.964 15.871 17.292 1.00 89.12 80 GLU A C 1
ATOM 624 O O . GLU A 1 80 ? 1.663 16.559 16.547 1.00 89.12 80 GLU A O 1
ATOM 629 N N . LYS A 1 81 ? 0.822 14.548 17.113 1.00 89.56 81 LYS A N 1
ATOM 630 C CA . LYS A 1 81 ? 1.522 13.790 16.054 1.00 89.56 81 LYS A CA 1
ATOM 631 C C . LYS A 1 81 ? 1.193 14.264 14.635 1.00 89.56 81 LYS A C 1
ATOM 633 O O . LYS A 1 81 ? 2.033 14.180 13.738 1.00 89.56 81 LYS A O 1
ATOM 638 N N . LEU A 1 82 ? -0.035 14.726 14.411 1.00 89.00 82 LEU A N 1
ATOM 639 C CA . LEU A 1 82 ? -0.485 15.244 13.118 1.00 89.00 82 LEU A CA 1
ATOM 640 C C . LEU A 1 82 ? 0.013 16.671 12.848 1.00 89.00 82 LEU A C 1
ATOM 642 O O . LEU A 1 82 ? 0.091 17.079 11.689 1.00 89.00 82 LEU A O 1
ATOM 646 N N . LYS A 1 83 ? 0.372 17.424 13.895 1.00 85.19 83 LYS A N 1
ATOM 647 C CA . LYS A 1 83 ? 0.979 18.762 13.795 1.00 85.19 83 LYS A CA 1
ATOM 648 C C . LYS A 1 83 ? 2.502 18.715 13.662 1.00 85.19 83 LYS A C 1
ATOM 650 O O . LYS A 1 83 ? 3.099 19.693 13.211 1.00 85.19 83 LYS A O 1
ATOM 655 N N . THR A 1 84 ? 3.146 17.616 14.052 1.00 81.75 84 THR A N 1
ATOM 656 C CA . THR A 1 84 ? 4.600 17.457 13.946 1.00 81.75 84 THR A CA 1
ATOM 657 C C . THR A 1 84 ? 5.048 17.144 12.522 1.00 81.75 84 THR A C 1
ATOM 659 O O . THR A 1 84 ? 4.323 16.570 11.710 1.00 81.75 84 THR A O 1
ATOM 662 N N . SER A 1 85 ? 6.309 17.460 12.215 1.00 76.12 85 SER A N 1
ATOM 663 C CA . SER A 1 85 ? 6.911 17.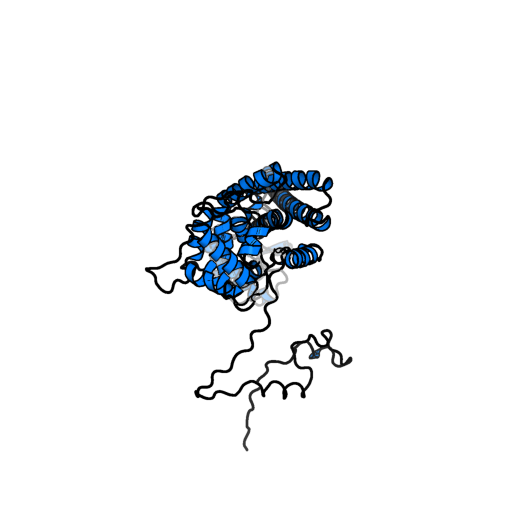159 10.910 1.00 76.12 85 SER A CA 1
ATOM 664 C C . SER A 1 85 ? 7.040 15.658 10.617 1.00 76.12 85 SER A C 1
ATOM 666 O O . SER A 1 85 ? 7.323 15.273 9.486 1.00 76.12 85 SER A O 1
ATOM 668 N N . THR A 1 86 ? 6.787 14.797 11.604 1.00 78.88 86 THR A N 1
ATOM 669 C CA . THR A 1 86 ? 6.748 13.337 11.455 1.00 78.88 86 THR A CA 1
ATOM 670 C C . THR A 1 86 ? 5.709 12.872 10.441 1.00 78.88 86 THR A C 1
ATOM 672 O O . THR A 1 86 ? 5.889 11.812 9.857 1.00 78.88 86 THR A O 1
ATOM 675 N N . ILE A 1 87 ? 4.655 13.653 10.177 1.00 84.00 87 ILE A N 1
ATOM 676 C CA . ILE A 1 87 ? 3.689 13.335 9.117 1.00 84.00 87 ILE A CA 1
ATOM 677 C C . ILE A 1 87 ? 4.311 13.415 7.707 1.00 84.00 87 ILE A C 1
ATOM 679 O O . ILE A 1 87 ? 3.781 12.825 6.773 1.00 84.00 87 ILE A O 1
ATOM 683 N N . PHE A 1 88 ? 5.463 14.076 7.542 1.00 80.81 88 PHE A N 1
ATOM 684 C CA . PHE A 1 88 ? 6.205 14.143 6.275 1.00 80.81 88 PHE A CA 1
ATOM 685 C C . PHE A 1 88 ? 7.219 13.008 6.088 1.00 80.81 88 PHE A C 1
ATOM 687 O O . PHE A 1 88 ? 7.913 12.992 5.074 1.00 80.81 88 PHE A O 1
ATOM 694 N N . SER A 1 89 ? 7.335 12.073 7.039 1.00 79.31 89 SER A N 1
ATOM 695 C CA . SER A 1 89 ? 8.342 11.000 6.997 1.00 79.31 89 SER A CA 1
ATOM 696 C C . SER A 1 89 ? 8.168 10.013 5.836 1.00 79.31 89 SER A C 1
ATOM 698 O O . SER A 1 89 ? 9.036 9.175 5.634 1.00 79.31 89 SER A O 1
ATOM 700 N N . GLY A 1 90 ? 7.053 10.080 5.102 1.00 80.12 90 GLY A N 1
ATOM 701 C CA . GLY A 1 90 ? 6.671 9.097 4.087 1.00 80.12 90 GLY A CA 1
ATOM 702 C C . GLY A 1 90 ? 6.020 7.832 4.659 1.00 80.12 90 GLY A C 1
ATOM 703 O O . GLY A 1 90 ? 5.409 7.087 3.902 1.00 80.12 90 GLY A O 1
ATOM 704 N N . HIS A 1 91 ? 6.054 7.624 5.982 1.00 91.88 91 HIS A N 1
ATOM 705 C CA . HIS A 1 91 ? 5.532 6.420 6.639 1.00 91.88 91 HIS A CA 1
ATOM 706 C C . HIS A 1 91 ? 4.340 6.701 7.568 1.00 91.88 91 HIS A C 1
ATOM 708 O O . HIS A 1 91 ? 4.148 7.810 8.079 1.00 91.88 91 HIS A O 1
ATOM 714 N N . SER A 1 92 ? 3.528 5.673 7.816 1.00 94.44 92 SER A N 1
ATOM 715 C CA . SER A 1 92 ? 2.247 5.765 8.538 1.00 94.44 92 SER A CA 1
ATOM 716 C C . SER A 1 92 ? 2.321 5.692 10.064 1.00 94.44 92 SER A C 1
ATOM 718 O O . SER A 1 92 ? 1.292 5.782 10.726 1.00 94.44 92 SER A O 1
ATOM 720 N N . ASP A 1 93 ? 3.513 5.657 10.654 1.00 93.19 93 ASP A N 1
ATOM 721 C CA . ASP A 1 93 ? 3.725 5.569 12.106 1.00 93.19 93 ASP A CA 1
ATOM 722 C C . ASP A 1 93 ? 3.079 6.727 12.890 1.00 93.19 93 ASP A C 1
ATOM 724 O O . ASP A 1 93 ? 2.542 6.535 13.984 1.00 93.19 93 ASP A O 1
ATOM 728 N N . ALA A 1 94 ? 3.081 7.938 12.322 1.00 91.31 94 ALA A N 1
ATOM 729 C CA . ALA A 1 94 ? 2.455 9.112 12.937 1.00 91.31 94 ALA A CA 1
ATOM 730 C C . ALA A 1 94 ? 0.917 9.015 13.001 1.00 91.31 94 ALA A C 1
ATOM 732 O O . ALA A 1 94 ? 0.297 9.698 13.811 1.00 91.31 94 ALA A O 1
ATOM 733 N N . LEU A 1 95 ? 0.314 8.157 12.172 1.00 93.38 95 LEU A N 1
ATOM 734 C CA . LEU A 1 95 ? -1.134 7.952 12.087 1.00 93.38 95 LEU A CA 1
ATOM 735 C C . LEU A 1 95 ? -1.637 6.926 13.107 1.00 93.38 95 LEU A C 1
ATOM 737 O O . LEU A 1 95 ? -2.844 6.798 13.299 1.00 93.38 95 LEU A O 1
ATOM 741 N N . VAL A 1 96 ? -0.734 6.199 13.768 1.00 93.38 96 VAL A N 1
ATOM 742 C CA . VAL A 1 96 ? -1.075 5.153 14.734 1.00 93.38 96 VAL A CA 1
ATOM 743 C C . VAL A 1 96 ? -0.890 5.678 16.158 1.00 93.38 96 VAL A C 1
ATOM 745 O O . VAL A 1 96 ? 0.178 6.164 16.552 1.00 93.38 96 VAL A O 1
ATOM 748 N N . CYS A 1 97 ? -1.947 5.570 16.959 1.00 91.06 97 CYS A N 1
ATOM 749 C CA . CYS A 1 97 ? -1.945 5.908 18.376 1.00 91.06 97 CYS A CA 1
ATOM 750 C C . CYS A 1 97 ? -2.735 4.841 19.142 1.00 91.06 97 CYS A C 1
ATOM 752 O O . CYS A 1 97 ? -3.849 4.503 18.751 1.00 91.06 97 CYS A O 1
ATOM 754 N N . PHE A 1 98 ? -2.143 4.309 20.210 1.00 92.75 98 PHE A N 1
ATOM 755 C CA . PHE A 1 98 ? -2.778 3.346 21.104 1.00 92.75 98 PHE A CA 1
ATOM 756 C C . PHE A 1 98 ? -2.627 3.816 22.540 1.00 92.75 98 PHE A C 1
ATOM 758 O O . PHE A 1 98 ? -1.588 4.366 22.911 1.00 92.75 98 PHE A O 1
ATOM 765 N N . TRP A 1 99 ? -3.634 3.535 23.360 1.00 90.75 99 TRP A N 1
ATOM 766 C CA . TRP A 1 99 ? -3.543 3.793 24.787 1.00 90.75 99 TRP A CA 1
ATOM 767 C C . TRP A 1 99 ? -2.655 2.745 25.491 1.00 90.75 99 TRP A C 1
ATOM 769 O O . TRP A 1 99 ? -2.737 1.543 25.182 1.00 90.75 99 TRP A O 1
ATOM 779 N N . PRO A 1 100 ? -1.795 3.154 26.445 1.00 84.94 100 PRO A N 1
ATOM 780 C CA . PRO A 1 100 ? -1.008 2.228 27.254 1.00 84.94 100 PRO A CA 1
ATOM 781 C C . PRO A 1 100 ? -1.887 1.244 28.037 1.00 84.94 100 PRO A C 1
ATOM 783 O O . PRO A 1 100 ? -3.019 1.540 28.395 1.00 84.94 100 PRO A O 1
ATOM 786 N N . GLY A 1 101 ? -1.360 0.057 28.321 1.00 81.69 101 GLY A N 1
ATOM 787 C CA . GLY A 1 101 ? -2.122 -1.041 28.922 1.00 81.69 101 GLY A CA 1
ATOM 788 C C . GLY A 1 101 ? -1.317 -2.339 28.928 1.00 81.69 101 GLY A C 1
ATOM 789 O O . GLY A 1 101 ? -0.322 -2.455 28.205 1.00 81.69 101 GLY A O 1
ATOM 790 N N . GLN A 1 102 ? -1.730 -3.291 29.766 1.00 70.88 102 GLN A N 1
ATOM 791 C CA . GLN A 1 102 ? -0.912 -4.450 30.152 1.00 70.88 102 GLN A CA 1
ATOM 792 C C . GLN A 1 102 ? -1.064 -5.676 29.236 1.00 70.88 102 GLN A C 1
ATOM 794 O O . GLN A 1 102 ? -0.208 -6.562 29.262 1.00 70.88 102 GLN A O 1
ATOM 799 N N . ASP A 1 103 ? -2.105 -5.724 28.402 1.00 72.44 103 ASP A N 1
ATOM 800 C CA . ASP A 1 103 ? -2.359 -6.870 27.524 1.00 72.44 103 ASP A CA 1
ATOM 801 C C . ASP A 1 103 ? -1.279 -7.043 26.454 1.00 72.44 103 ASP A C 1
ATOM 803 O O . ASP A 1 103 ? -0.870 -6.077 25.807 1.00 72.44 103 ASP A O 1
ATOM 807 N N . ARG A 1 104 ? -0.882 -8.295 26.201 1.00 78.62 104 ARG A N 1
ATOM 808 C CA . ARG A 1 104 ? 0.101 -8.666 25.167 1.00 78.62 104 ARG A CA 1
ATOM 809 C C . ARG A 1 104 ? -0.544 -8.861 23.791 1.00 78.62 104 ARG A C 1
ATOM 811 O O . ARG A 1 104 ? -0.407 -9.925 23.181 1.00 78.62 104 ARG A O 1
ATOM 818 N N . LEU A 1 105 ? -1.268 -7.853 23.303 1.00 84.06 105 LEU A N 1
ATOM 819 C CA . LEU A 1 105 ? -1.938 -7.908 21.993 1.00 84.06 105 LEU A CA 1
ATOM 820 C C . LEU A 1 105 ? -0.945 -8.147 20.849 1.00 84.06 105 LEU A C 1
ATOM 822 O O . LEU A 1 105 ? -1.265 -8.842 19.888 1.00 84.06 105 LEU A O 1
ATOM 826 N N . GLU A 1 106 ? 0.288 -7.660 20.993 1.00 83.50 106 GLU A N 1
ATOM 827 C CA . GLU A 1 106 ? 1.382 -7.832 20.038 1.00 83.50 106 GLU A CA 1
ATOM 828 C C . GLU A 1 106 ? 1.824 -9.284 19.820 1.00 83.50 106 GLU A C 1
ATOM 830 O O . GLU A 1 106 ? 2.682 -9.520 18.981 1.00 83.50 106 GLU A O 1
ATOM 835 N N . MET A 1 107 ? 1.314 -10.254 20.585 1.00 87.56 107 MET A N 1
ATOM 836 C CA . MET A 1 107 ? 1.657 -11.672 20.428 1.00 87.56 107 MET A CA 1
ATOM 837 C C . MET A 1 107 ? 0.563 -12.473 19.717 1.00 87.56 107 MET A C 1
ATOM 839 O O . MET A 1 107 ? 0.822 -13.598 19.292 1.00 87.56 107 MET A O 1
ATOM 843 N N . LEU A 1 108 ? -0.641 -11.911 19.555 1.00 91.19 108 LEU A N 1
ATOM 844 C CA . LEU A 1 108 ? -1.782 -12.631 18.980 1.00 91.19 108 LEU A CA 1
ATOM 845 C C . LEU A 1 108 ? -1.567 -13.007 17.510 1.00 91.19 108 LEU A C 1
ATOM 847 O O . LEU A 1 108 ? -2.105 -14.018 17.066 1.00 91.19 108 LEU A O 1
ATOM 851 N N . TRP A 1 109 ? -0.740 -12.259 16.768 1.00 93.88 109 TRP A N 1
ATOM 852 C CA . TRP A 1 109 ? -0.414 -12.574 15.372 1.00 93.88 109 TRP A CA 1
ATOM 853 C C . TRP A 1 109 ? 0.216 -13.966 15.217 1.00 93.88 109 TRP A C 1
ATOM 855 O O . TRP A 1 109 ? 0.038 -14.598 14.177 1.00 93.88 109 TRP A O 1
ATOM 865 N N . LYS A 1 110 ? 0.892 -14.487 16.255 1.00 93.12 110 LYS A N 1
ATOM 866 C CA . LYS A 1 110 ? 1.508 -15.822 16.229 1.00 93.12 110 LYS A CA 1
ATOM 867 C C . LYS A 1 110 ? 0.482 -16.934 16.056 1.00 93.12 110 LYS A C 1
ATOM 869 O O . LYS A 1 110 ? 0.778 -17.906 15.378 1.00 93.12 110 LYS A O 1
ATOM 874 N N . GLY A 1 111 ? -0.727 -16.789 16.603 1.00 91.56 111 GLY A N 1
ATOM 875 C CA . GLY A 1 111 ? -1.790 -17.780 16.400 1.00 91.56 111 GLY A CA 1
ATOM 876 C C . GLY A 1 111 ? -2.237 -17.882 14.937 1.00 91.56 111 GLY A C 1
ATOM 877 O O . GLY A 1 111 ? -2.629 -18.954 14.485 1.00 91.56 111 GLY A O 1
ATOM 878 N N . PHE A 1 112 ? -2.117 -16.786 14.180 1.00 94.25 112 PHE A N 1
ATOM 879 C CA . PHE A 1 112 ? -2.450 -16.738 12.756 1.00 94.25 112 PHE A CA 1
ATOM 880 C C . PHE A 1 112 ? -1.279 -17.194 11.875 1.00 94.25 112 PHE A C 1
ATOM 882 O O . PHE A 1 112 ? -1.474 -17.984 10.956 1.00 94.25 112 PHE A O 1
ATOM 889 N N . LEU A 1 113 ? -0.058 -16.728 12.144 1.00 94.19 113 LEU A N 1
ATOM 890 C CA . LEU A 1 113 ? 1.086 -16.974 11.254 1.00 94.19 113 LEU A CA 1
ATOM 891 C C . LEU A 1 113 ? 1.890 -18.228 11.615 1.00 94.19 113 LEU A C 1
ATOM 893 O O . LEU A 1 113 ? 2.417 -18.890 10.727 1.00 94.19 113 LEU A O 1
ATOM 897 N N . THR A 1 114 ? 1.954 -18.574 12.901 1.00 91.69 114 THR A N 1
ATOM 898 C CA . THR A 1 114 ? 2.758 -19.681 13.443 1.00 91.69 114 THR A CA 1
ATOM 899 C C . THR A 1 114 ? 1.917 -20.552 14.392 1.00 91.69 114 THR A C 1
ATOM 901 O O . THR A 1 114 ? 2.188 -20.580 15.602 1.00 91.69 114 THR A O 1
ATOM 904 N N . PRO A 1 115 ? 0.852 -21.211 13.896 1.00 84.88 115 PRO A N 1
ATOM 905 C CA . PRO A 1 115 ? 0.016 -22.066 14.730 1.00 84.88 115 PRO A CA 1
ATOM 906 C C . PRO A 1 115 ? 0.853 -23.218 15.304 1.00 84.88 115 PRO A C 1
ATOM 908 O O . PRO A 1 115 ? 1.592 -23.879 14.581 1.00 84.88 115 PRO A O 1
ATOM 911 N N . GLN A 1 116 ? 0.755 -23.434 16.618 1.00 79.25 116 GLN A N 1
ATOM 912 C CA . GLN A 1 116 ? 1.434 -24.546 17.304 1.00 79.25 116 GLN A CA 1
ATOM 913 C C . GLN A 1 116 ? 0.763 -25.892 17.004 1.00 79.25 116 GLN A C 1
ATOM 915 O O . GLN A 1 116 ? 1.412 -26.930 17.049 1.00 79.25 116 GLN A O 1
ATOM 920 N N . ASP A 1 117 ? -0.535 -25.849 16.705 1.00 82.12 117 ASP A N 1
ATOM 921 C CA . ASP A 1 117 ? -1.373 -26.998 16.396 1.00 82.12 117 ASP A CA 1
ATOM 922 C C . ASP A 1 117 ? -1.887 -26.873 14.947 1.00 82.12 117 ASP A C 1
ATOM 924 O O . ASP A 1 117 ? -2.678 -25.962 14.664 1.00 82.12 117 ASP A O 1
ATOM 928 N N . PRO A 1 118 ? -1.434 -27.740 14.021 1.00 76.50 118 PRO A N 1
ATOM 929 C CA . PRO A 1 118 ? -1.893 -27.758 12.633 1.00 76.50 118 PRO A CA 1
ATOM 930 C C . PRO A 1 118 ? -3.395 -28.030 12.467 1.00 76.50 118 PRO A C 1
ATOM 932 O O . PRO A 1 118 ? -3.961 -27.636 11.448 1.00 76.50 118 PRO A O 1
ATOM 935 N N . ASP A 1 119 ? -4.048 -28.651 13.453 1.00 79.12 119 ASP A N 1
ATOM 936 C CA . ASP A 1 119 ? -5.480 -28.966 13.398 1.00 79.12 119 ASP A CA 1
ATOM 937 C C . ASP A 1 119 ? -6.354 -27.803 13.904 1.00 79.12 119 ASP A C 1
ATOM 939 O O . ASP A 1 119 ? -7.541 -27.717 13.578 1.00 79.12 119 ASP A O 1
ATOM 943 N N . ASN A 1 120 ? -5.773 -26.850 14.646 1.00 81.25 120 ASN A N 1
ATOM 944 C CA . ASN A 1 120 ? -6.479 -25.704 15.228 1.00 81.25 120 ASN A CA 1
ATOM 945 C C . ASN A 1 120 ? -5.870 -24.360 14.808 1.00 81.25 120 ASN A C 1
ATOM 947 O O . ASN A 1 120 ? -5.410 -23.536 15.606 1.00 81.25 120 ASN A O 1
ATOM 951 N N . VAL A 1 121 ? -5.882 -24.140 13.501 1.00 85.31 121 VAL A N 1
ATOM 952 C CA . VAL A 1 121 ? -5.294 -22.967 12.866 1.00 85.31 121 VAL A CA 1
ATOM 953 C C . VAL A 1 121 ? -6.247 -21.770 12.932 1.00 85.31 121 VAL A C 1
ATOM 955 O O . VAL A 1 121 ? -7.379 -21.833 12.447 1.00 85.31 121 VAL A O 1
ATOM 958 N N . TRP A 1 122 ? -5.786 -20.638 13.477 1.00 91.75 122 TRP A N 1
ATOM 959 C CA . TRP A 1 122 ? -6.596 -19.418 13.509 1.00 91.75 122 TRP A CA 1
ATOM 960 C C . TRP A 1 122 ? -6.727 -18.841 12.100 1.00 91.75 122 TRP A C 1
ATOM 962 O O . TRP A 1 122 ? -5.738 -18.465 11.468 1.00 91.75 122 TRP A O 1
ATOM 972 N N . ARG A 1 123 ? -7.959 -18.771 11.605 1.00 92.06 123 ARG A N 1
ATOM 973 C CA . ARG A 1 123 ? -8.291 -18.156 10.315 1.00 92.06 123 ARG A CA 1
ATOM 974 C C . ARG A 1 123 ? -8.711 -16.709 10.504 1.00 92.06 123 ARG A C 1
ATOM 976 O O . ARG A 1 123 ? -9.080 -16.309 11.607 1.00 92.06 123 ARG A O 1
ATOM 983 N N . VAL A 1 124 ? -8.679 -15.941 9.428 1.00 94.94 124 VAL A N 1
ATOM 984 C CA . VAL A 1 124 ? -9.239 -14.597 9.357 1.00 94.94 124 VAL A CA 1
ATOM 985 C C . VAL A 1 124 ? -10.555 -14.671 8.584 1.00 94.94 124 VAL A C 1
ATOM 987 O O . VAL A 1 124 ? -10.634 -14.324 7.417 1.00 94.94 124 VAL A O 1
ATOM 990 N N . ASN A 1 125 ? -11.608 -15.176 9.239 1.00 94.50 125 ASN A N 1
ATOM 991 C CA . ASN A 1 125 ? -12.921 -15.406 8.612 1.00 94.50 125 ASN A CA 1
ATOM 992 C C . ASN A 1 125 ? -14.069 -14.609 9.254 1.00 94.50 125 ASN A C 1
ATOM 994 O O . ASN A 1 125 ? -15.243 -14.879 9.016 1.00 94.50 125 ASN A O 1
ATOM 998 N N . SER A 1 126 ? -13.736 -13.651 10.118 1.00 96.69 126 SER A N 1
ATOM 999 C CA . SER A 1 126 ? -14.705 -12.812 10.818 1.00 96.69 126 SER A CA 1
ATOM 1000 C C . SER A 1 126 ? -14.107 -11.456 11.164 1.00 96.69 126 SER A C 1
ATOM 1002 O O . SER A 1 126 ? -12.887 -11.317 11.297 1.00 96.69 126 SER A O 1
ATOM 1004 N N . GLN A 1 127 ? -14.967 -10.466 11.408 1.00 96.81 127 GLN A N 1
ATOM 1005 C CA . GLN A 1 127 ? -14.551 -9.130 11.838 1.00 96.81 127 GLN A CA 1
ATOM 1006 C C . GLN A 1 127 ? -13.665 -9.178 13.088 1.00 96.81 127 GLN A C 1
ATOM 1008 O O . GLN A 1 127 ? -12.629 -8.521 13.135 1.00 96.81 127 GLN A O 1
ATOM 1013 N N . THR A 1 128 ? -14.014 -9.984 14.092 1.00 95.44 128 THR A N 1
ATOM 1014 C CA . THR A 1 128 ? -13.216 -10.087 15.322 1.00 95.44 128 THR A CA 1
ATOM 1015 C C . THR A 1 128 ? -11.804 -10.602 15.051 1.00 95.44 128 THR A C 1
ATOM 1017 O O . THR A 1 128 ? -10.845 -10.046 15.585 1.00 95.44 128 THR A O 1
ATOM 1020 N N . GLN A 1 129 ? -11.663 -11.639 14.223 1.00 96.12 129 GLN A N 1
ATOM 1021 C CA . GLN A 1 129 ? -10.357 -12.211 13.890 1.00 96.12 129 GLN A CA 1
ATOM 1022 C C . GLN A 1 129 ? -9.521 -11.266 13.030 1.00 96.12 129 GLN A C 1
ATOM 1024 O O . GLN A 1 129 ? -8.352 -11.064 13.348 1.00 96.12 129 GLN A O 1
ATOM 1029 N N . ALA A 1 130 ? -10.127 -10.630 12.022 1.00 97.50 130 ALA A N 1
ATOM 1030 C CA . ALA A 1 130 ? -9.459 -9.633 11.190 1.00 97.50 130 ALA A CA 1
ATOM 1031 C C . ALA A 1 130 ? -8.901 -8.490 12.048 1.00 97.50 130 ALA A C 1
ATOM 1033 O O . ALA A 1 130 ? -7.701 -8.215 12.026 1.00 97.50 130 ALA A O 1
ATOM 1034 N N . LEU A 1 131 ? -9.746 -7.890 12.894 1.00 96.81 131 LEU A N 1
ATOM 1035 C CA . LEU A 1 131 ? -9.331 -6.817 13.797 1.00 96.81 131 LEU A CA 1
ATOM 1036 C C . LEU A 1 131 ? -8.244 -7.286 14.771 1.00 96.81 131 LEU A C 1
ATOM 1038 O O . LEU A 1 131 ? -7.314 -6.529 15.035 1.00 96.81 131 LEU A O 1
ATOM 1042 N N . ASN A 1 132 ? -8.333 -8.502 15.314 1.00 96.06 132 ASN A N 1
ATOM 1043 C CA . ASN A 1 132 ? -7.309 -9.021 16.222 1.00 96.06 132 ASN A CA 1
ATOM 1044 C C . ASN A 1 132 ? -5.959 -9.201 15.518 1.00 96.06 132 ASN A C 1
ATOM 1046 O O . ASN A 1 132 ? -4.948 -8.770 16.067 1.00 96.06 132 ASN A O 1
ATOM 1050 N N . PHE A 1 133 ? -5.936 -9.787 14.319 1.00 97.44 133 PHE A N 1
ATOM 1051 C CA . PHE A 1 133 ? -4.707 -9.963 13.547 1.00 97.44 133 PHE A CA 1
ATOM 1052 C C . PHE A 1 133 ? -4.071 -8.615 13.185 1.00 97.44 133 PHE A C 1
ATOM 1054 O O . PHE A 1 133 ? -2.902 -8.385 13.492 1.00 97.44 133 PHE A O 1
ATOM 1061 N N . ILE A 1 134 ? -4.856 -7.694 12.617 1.00 97.69 134 ILE A N 1
ATOM 1062 C CA . ILE A 1 134 ? -4.369 -6.379 12.178 1.00 97.69 134 ILE A CA 1
ATOM 1063 C C . ILE A 1 134 ? -3.834 -5.568 13.362 1.00 97.69 134 ILE A C 1
ATOM 1065 O O . ILE A 1 134 ? -2.732 -5.027 13.297 1.00 97.69 134 ILE A O 1
ATOM 1069 N N . ASN A 1 135 ? -4.573 -5.509 14.475 1.00 97.00 135 ASN A N 1
ATOM 1070 C CA . ASN A 1 135 ? -4.109 -4.777 15.654 1.00 97.00 135 ASN A CA 1
ATOM 1071 C C . ASN A 1 135 ? -2.867 -5.430 16.271 1.00 97.00 135 ASN A C 1
ATOM 1073 O O . ASN A 1 135 ? -1.956 -4.716 16.681 1.00 97.00 135 ASN A O 1
ATOM 1077 N N . ALA A 1 136 ? -2.784 -6.762 16.301 1.00 96.38 136 ALA A N 1
ATOM 1078 C CA . ALA A 1 136 ? -1.583 -7.452 16.762 1.00 96.38 136 ALA A CA 1
ATOM 1079 C C . ALA A 1 136 ? -0.359 -7.121 15.897 1.00 96.38 136 ALA A C 1
ATOM 1081 O O . ALA A 1 136 ? 0.719 -6.899 16.445 1.00 96.38 136 ALA A O 1
ATOM 1082 N N . GLY A 1 137 ? -0.535 -7.040 14.574 1.00 96.31 137 GLY A N 1
ATOM 1083 C CA . GLY A 1 137 ? 0.499 -6.613 13.632 1.00 96.31 137 GLY A CA 1
ATOM 1084 C C . GLY A 1 137 ? 0.936 -5.164 13.855 1.00 96.31 137 GLY A C 1
ATOM 1085 O O . GLY A 1 137 ? 2.127 -4.905 14.018 1.00 96.31 137 GLY A O 1
ATOM 1086 N N . LEU A 1 138 ? -0.012 -4.226 13.976 1.00 96.62 138 LEU A N 1
ATOM 1087 C CA . LEU A 1 138 ? 0.283 -2.823 14.302 1.00 96.62 138 LEU A CA 1
ATOM 1088 C C . LEU A 1 138 ? 1.068 -2.692 15.617 1.00 96.62 138 LEU A C 1
ATOM 1090 O O . LEU A 1 138 ? 2.088 -2.007 15.663 1.00 96.62 138 LEU A O 1
ATOM 1094 N N . HIS A 1 139 ? 0.642 -3.384 16.679 1.00 95.31 139 HIS A N 1
ATOM 1095 C CA . HIS A 1 139 ? 1.361 -3.395 17.958 1.00 95.31 139 HIS A CA 1
ATOM 1096 C C . HIS A 1 139 ? 2.752 -4.033 17.842 1.00 95.31 139 HIS A C 1
ATOM 1098 O O . HIS A 1 139 ? 3.701 -3.533 18.446 1.00 95.31 139 HIS A O 1
ATOM 1104 N N . ALA A 1 140 ? 2.907 -5.105 17.059 1.00 94.88 140 ALA A N 1
ATOM 1105 C CA . ALA A 1 140 ? 4.205 -5.737 16.825 1.00 94.88 140 ALA A CA 1
ATOM 1106 C C . ALA A 1 140 ? 5.174 -4.802 16.085 1.00 94.88 140 ALA A C 1
ATOM 1108 O O . ALA A 1 140 ? 6.340 -4.715 16.467 1.00 94.88 140 ALA A O 1
ATOM 1109 N N . LEU A 1 141 ? 4.692 -4.052 15.088 1.00 94.00 141 LEU A N 1
ATOM 1110 C CA . LEU A 1 141 ? 5.489 -3.077 14.337 1.00 94.00 141 LEU A CA 1
ATOM 1111 C C . LEU A 1 141 ? 5.902 -1.854 15.167 1.00 94.00 141 LEU A C 1
ATOM 1113 O O . LEU A 1 141 ? 6.887 -1.200 14.832 1.00 94.00 141 LEU A O 1
ATOM 1117 N N . LEU A 1 142 ? 5.218 -1.556 16.273 1.00 91.81 142 LEU A N 1
ATOM 1118 C CA . LEU A 1 142 ? 5.653 -0.517 17.213 1.00 91.81 142 LEU A CA 1
ATOM 1119 C C . LEU A 1 142 ? 6.798 -0.979 18.134 1.00 91.81 142 LEU A C 1
ATOM 1121 O O . LEU A 1 142 ? 7.462 -0.136 18.739 1.00 91.81 142 LEU A O 1
ATOM 1125 N N . LYS A 1 143 ? 7.062 -2.290 18.243 1.00 90.19 143 LYS A N 1
ATOM 1126 C CA . LYS A 1 143 ? 8.092 -2.850 19.135 1.00 90.19 143 LYS A CA 1
ATOM 1127 C C . LYS A 1 143 ? 9.321 -3.322 18.364 1.00 90.19 143 LYS A C 1
ATOM 1129 O O . LYS A 1 143 ? 9.236 -4.173 17.483 1.00 90.19 143 LYS A O 1
ATOM 1134 N N . GLU A 1 144 ? 10.498 -2.831 18.754 1.00 87.50 144 GLU A N 1
ATOM 1135 C CA . GLU A 1 144 ? 11.752 -3.087 18.024 1.00 87.50 144 GLU A CA 1
ATOM 1136 C C . GLU A 1 144 ? 12.118 -4.571 17.938 1.00 87.50 144 GLU A C 1
ATOM 1138 O O . GLU A 1 144 ? 12.628 -5.036 16.925 1.00 87.50 144 GLU A O 1
ATOM 1143 N N . ASN A 1 145 ? 11.841 -5.319 19.003 1.00 89.44 145 ASN A N 1
ATOM 1144 C CA . ASN A 1 145 ? 12.184 -6.730 19.123 1.00 89.44 145 ASN A CA 1
ATOM 1145 C C . ASN A 1 145 ? 11.191 -7.670 18.419 1.00 89.44 145 ASN A C 1
ATOM 1147 O O . ASN A 1 145 ? 11.535 -8.825 18.165 1.00 89.44 145 ASN A O 1
ATOM 1151 N N . LEU A 1 146 ? 9.969 -7.208 18.130 1.00 91.94 146 LEU A N 1
ATOM 1152 C CA . LEU A 1 146 ? 8.923 -8.028 17.513 1.00 91.94 146 LEU A CA 1
ATOM 1153 C C . LEU A 1 146 ? 8.719 -7.727 16.034 1.00 91.94 146 LEU A C 1
ATOM 1155 O O . LEU A 1 146 ? 8.396 -8.656 15.298 1.00 91.94 146 LEU A O 1
ATOM 1159 N N . ALA A 1 147 ? 8.942 -6.488 15.590 1.00 92.62 147 ALA A N 1
ATOM 1160 C CA . ALA A 1 147 ? 8.729 -6.107 14.198 1.00 92.62 147 ALA A CA 1
ATOM 1161 C C . ALA A 1 147 ? 9.456 -7.032 13.197 1.00 92.62 147 ALA A C 1
ATOM 1163 O O . ALA A 1 147 ? 8.787 -7.538 12.299 1.00 92.62 147 ALA A O 1
ATOM 1164 N N . PRO A 1 148 ? 10.754 -7.375 13.365 1.00 92.00 148 PRO A N 1
ATOM 1165 C CA . PRO A 1 148 ? 11.430 -8.275 12.428 1.00 92.00 148 PRO A CA 1
ATOM 1166 C C . PRO A 1 148 ? 10.832 -9.686 12.411 1.00 92.00 148 PRO A C 1
ATOM 1168 O O . PRO A 1 148 ? 10.722 -10.293 11.353 1.00 92.00 148 PRO A O 1
ATOM 1171 N N . GLN A 1 149 ? 10.407 -10.203 13.572 1.00 93.00 149 GLN A N 1
ATOM 1172 C CA . GLN A 1 149 ? 9.773 -11.523 13.657 1.00 93.00 149 GLN A CA 1
ATOM 1173 C C . GLN A 1 149 ? 8.428 -11.521 12.932 1.00 93.00 149 GLN A C 1
ATOM 1175 O O . GLN A 1 149 ? 8.174 -12.404 12.125 1.00 93.00 149 GLN A O 1
ATOM 1180 N N . PHE A 1 150 ? 7.589 -10.517 13.195 1.00 94.88 150 PHE A N 1
ATOM 1181 C CA . PHE A 1 150 ? 6.283 -10.391 12.556 1.00 94.88 150 PHE A CA 1
ATOM 1182 C C . PHE A 1 150 ? 6.410 -10.311 11.031 1.00 94.88 150 PHE A C 1
ATOM 1184 O O . PHE A 1 150 ? 5.761 -11.076 10.324 1.00 94.88 150 PHE A O 1
ATOM 1191 N N . VAL A 1 151 ? 7.282 -9.431 10.532 1.00 94.06 151 VAL A N 1
ATOM 1192 C CA . VAL A 1 151 ? 7.483 -9.235 9.091 1.00 94.06 151 VAL A CA 1
ATOM 1193 C C . VAL A 1 151 ? 8.031 -10.499 8.427 1.00 94.06 151 VAL A C 1
ATOM 1195 O O . VAL A 1 151 ? 7.557 -10.871 7.356 1.00 94.06 151 VAL A O 1
ATOM 1198 N N . ARG A 1 152 ? 8.971 -11.197 9.079 1.00 92.56 152 ARG A N 1
ATOM 1199 C CA . ARG A 1 152 ? 9.499 -12.469 8.579 1.00 92.56 152 ARG A CA 1
ATOM 1200 C C . ARG A 1 152 ? 8.400 -13.515 8.425 1.00 92.56 152 ARG A C 1
ATOM 1202 O O . ARG A 1 152 ? 8.270 -14.090 7.356 1.00 92.56 152 ARG A O 1
ATOM 1209 N N . GLU A 1 153 ? 7.594 -13.745 9.462 1.00 93.88 153 GLU A N 1
ATOM 1210 C CA . GLU A 1 153 ? 6.533 -14.762 9.401 1.00 93.88 153 GLU A CA 1
ATOM 1211 C C . GLU A 1 153 ? 5.390 -14.362 8.447 1.00 93.88 153 GLU A C 1
ATOM 1213 O O . GLU A 1 153 ? 4.752 -15.227 7.849 1.00 93.88 153 GLU A O 1
ATOM 1218 N N . LEU A 1 154 ? 5.142 -13.059 8.264 1.00 95.06 154 LEU A N 1
ATOM 1219 C CA . LEU A 1 154 ? 4.163 -12.548 7.299 1.00 95.06 154 LEU A CA 1
ATOM 1220 C C . LEU A 1 154 ? 4.629 -12.729 5.844 1.00 95.06 154 LEU A C 1
ATOM 1222 O O . LEU A 1 154 ? 3.811 -12.953 4.957 1.00 95.06 154 LEU A O 1
ATOM 1226 N N . GLY A 1 155 ? 5.932 -12.625 5.596 1.00 92.56 155 GLY A N 1
ATOM 1227 C CA . GLY A 1 155 ? 6.535 -12.746 4.268 1.00 92.56 155 GLY A CA 1
ATOM 1228 C C . GLY A 1 155 ? 7.107 -14.121 3.931 1.00 92.56 155 GLY A C 1
ATOM 1229 O O . GLY A 1 155 ? 7.703 -14.298 2.871 1.00 92.56 155 GLY A O 1
ATOM 1230 N N . LYS A 1 156 ? 6.966 -15.090 4.835 1.00 91.38 156 LYS A N 1
ATOM 1231 C CA . LYS A 1 156 ? 7.528 -16.431 4.686 1.00 91.38 156 LYS A CA 1
ATOM 1232 C C . LYS A 1 156 ? 6.819 -17.196 3.558 1.00 91.38 156 LYS A C 1
ATOM 1234 O O . LYS A 1 156 ? 5.599 -17.351 3.595 1.00 91.38 156 LYS A O 1
ATOM 1239 N N . THR A 1 157 ? 7.575 -17.699 2.581 1.00 86.44 157 THR A N 1
ATOM 1240 C CA . THR A 1 157 ? 7.037 -18.344 1.364 1.00 86.44 157 THR A CA 1
ATOM 1241 C C . THR A 1 157 ? 6.363 -19.692 1.621 1.00 86.44 157 THR A C 1
ATOM 1243 O O . THR A 1 157 ? 5.372 -20.007 0.973 1.00 86.44 157 THR A O 1
ATOM 1246 N N . ASP A 1 158 ? 6.854 -20.466 2.588 1.00 87.31 158 ASP A N 1
ATOM 1247 C CA . ASP A 1 158 ? 6.232 -21.700 3.093 1.00 87.31 158 ASP A CA 1
ATOM 1248 C C . ASP A 1 158 ? 5.335 -21.441 4.325 1.00 87.31 158 ASP A C 1
ATOM 1250 O O . ASP A 1 158 ? 4.948 -22.368 5.036 1.00 87.31 158 ASP A O 1
ATOM 1254 N N . GLY A 1 159 ? 5.039 -20.170 4.615 1.00 88.88 159 GLY A N 1
ATOM 1255 C CA . GLY A 1 159 ? 4.227 -19.738 5.748 1.00 88.88 159 GLY A CA 1
ATOM 1256 C C . GLY A 1 159 ? 2.768 -19.449 5.393 1.00 88.88 159 GLY A C 1
ATOM 1257 O O . GLY A 1 159 ? 2.313 -19.597 4.262 1.00 88.88 159 GLY A O 1
ATOM 1258 N N . ARG A 1 160 ? 2.012 -18.983 6.394 1.00 92.62 160 ARG A N 1
ATOM 1259 C CA . ARG A 1 160 ? 0.594 -18.611 6.235 1.00 92.62 160 ARG A CA 1
ATOM 1260 C C . ARG A 1 160 ? 0.364 -17.148 5.870 1.00 92.62 160 ARG A C 1
ATOM 1262 O O . ARG A 1 160 ? -0.781 -16.759 5.686 1.00 92.62 160 ARG A O 1
ATOM 1269 N N . GLY A 1 161 ? 1.405 -16.324 5.787 1.00 94.31 161 GLY A N 1
ATOM 1270 C CA . GLY A 1 161 ? 1.243 -14.878 5.639 1.00 94.31 161 GLY A CA 1
ATOM 1271 C C . GLY A 1 161 ? 0.478 -14.460 4.383 1.00 94.31 161 GLY A C 1
ATOM 1272 O O . GLY A 1 161 ? -0.476 -13.692 4.486 1.00 94.31 161 GLY A O 1
ATOM 1273 N N . VAL A 1 162 ? 0.809 -15.041 3.225 1.00 92.88 162 VAL A N 1
ATOM 1274 C CA . VAL A 1 162 ? 0.068 -14.818 1.969 1.00 92.88 162 VAL A CA 1
ATOM 1275 C C . VAL A 1 162 ? -1.388 -15.269 2.086 1.00 92.88 162 VAL A C 1
ATOM 1277 O O . VAL A 1 162 ? -2.289 -14.523 1.716 1.00 92.88 162 VAL A O 1
ATOM 1280 N N . LEU A 1 163 ? -1.631 -16.447 2.671 1.00 94.44 163 LEU A N 1
ATOM 1281 C CA . LEU A 1 163 ? -2.987 -16.955 2.898 1.00 94.44 163 LEU A CA 1
ATOM 1282 C C . LEU A 1 163 ? -3.797 -16.020 3.799 1.00 94.44 163 LEU A C 1
ATOM 1284 O O . LEU A 1 163 ? -4.948 -15.745 3.503 1.00 94.44 163 LEU A O 1
ATOM 1288 N N . VAL A 1 164 ? -3.200 -15.500 4.872 1.00 96.50 164 VAL A N 1
ATOM 1289 C CA . VAL A 1 164 ? -3.865 -14.568 5.792 1.00 96.50 164 VAL A CA 1
ATOM 1290 C C . VAL A 1 164 ? -4.178 -13.233 5.111 1.00 96.50 164 VAL A C 1
ATOM 1292 O O . VAL A 1 164 ? -5.228 -12.650 5.370 1.00 96.50 164 VAL A O 1
ATOM 1295 N N . MET A 1 165 ? -3.299 -12.743 4.232 1.00 97.00 165 MET A N 1
ATOM 1296 C CA . MET A 1 165 ? -3.588 -11.544 3.441 1.00 97.00 165 MET A CA 1
ATOM 1297 C C . MET A 1 165 ? -4.709 -11.790 2.426 1.00 97.00 165 MET A C 1
ATOM 1299 O O . MET A 1 165 ? -5.590 -10.944 2.317 1.00 97.00 165 MET A O 1
ATOM 1303 N N . GLN A 1 166 ? -4.736 -12.946 1.757 1.00 96.50 166 GLN A N 1
ATOM 1304 C CA . GLN A 1 166 ? -5.850 -13.317 0.878 1.00 96.50 166 GLN A CA 1
ATOM 1305 C C . GLN A 1 166 ? -7.158 -13.437 1.665 1.00 96.50 166 GLN A C 1
ATOM 1307 O O . GLN A 1 166 ? -8.151 -12.830 1.285 1.00 96.50 166 GLN A O 1
ATOM 1312 N N . GLU A 1 167 ? -7.139 -14.130 2.810 1.00 96.94 167 GLU A N 1
ATOM 1313 C CA . GLU A 1 167 ? -8.292 -14.250 3.709 1.00 96.94 167 GLU A CA 1
ATOM 1314 C C . GLU A 1 167 ? -8.822 -12.866 4.109 1.00 96.94 167 GLU A C 1
ATOM 1316 O O . GLU A 1 167 ? -10.030 -12.677 4.121 1.00 96.94 167 GLU A O 1
ATOM 1321 N N . LEU A 1 168 ? -7.952 -11.884 4.387 1.00 97.56 168 LEU A N 1
ATOM 1322 C CA . LEU A 1 168 ? -8.364 -10.501 4.653 1.00 97.56 168 LEU A CA 1
ATOM 1323 C C . LEU A 1 168 ? -9.039 -9.843 3.443 1.00 97.56 168 LEU A C 1
ATOM 1325 O O . LEU A 1 168 ? -10.085 -9.221 3.613 1.00 97.56 168 LEU A O 1
ATOM 1329 N N . LEU A 1 169 ? -8.455 -9.960 2.248 1.00 97.38 169 LEU A N 1
ATOM 1330 C CA . LEU A 1 169 ? -8.993 -9.346 1.028 1.00 97.38 169 LEU A CA 1
ATOM 1331 C C . LEU A 1 169 ? -10.305 -9.997 0.559 1.00 97.38 169 LEU A C 1
ATOM 1333 O O . LEU A 1 169 ? -11.114 -9.332 -0.085 1.00 97.38 169 LEU A O 1
ATOM 1337 N N . ASP A 1 170 ? -10.546 -11.256 0.923 1.00 97.31 170 ASP A N 1
ATOM 1338 C CA . ASP A 1 170 ? -11.775 -11.992 0.600 1.00 97.31 170 ASP A CA 1
ATOM 1339 C C . ASP A 1 170 ? -12.949 -11.663 1.541 1.00 97.31 170 ASP A C 1
ATOM 1341 O O . ASP A 1 170 ? -14.090 -12.068 1.292 1.00 97.31 170 ASP A O 1
ATOM 1345 N N . LEU A 1 171 ? -12.710 -10.929 2.635 1.00 97.38 171 LEU A N 1
ATOM 1346 C CA . LEU A 1 171 ? -13.776 -10.517 3.546 1.00 97.38 171 LEU A CA 1
ATOM 1347 C C . LEU A 1 171 ? -14.658 -9.427 2.935 1.00 97.38 171 LEU A C 1
ATOM 1349 O O . LEU A 1 171 ? -14.222 -8.551 2.192 1.00 97.38 171 LEU A O 1
ATOM 1353 N N . LYS A 1 172 ? -15.929 -9.420 3.346 1.00 97.94 172 LYS A N 1
ATOM 1354 C CA . LYS A 1 172 ? -16.856 -8.343 3.004 1.00 97.94 172 LYS A CA 1
ATOM 1355 C C . LYS A 1 172 ? -16.610 -7.126 3.892 1.00 97.94 172 LYS A C 1
ATOM 1357 O O . LYS A 1 172 ? -16.716 -7.226 5.116 1.00 97.94 172 LYS A O 1
ATOM 1362 N N . TYR A 1 173 ? -16.379 -5.971 3.275 1.00 98.25 173 TYR A N 1
ATOM 1363 C CA . TYR A 1 173 ? -16.189 -4.699 3.971 1.00 98.25 173 TYR A CA 1
ATOM 1364 C C . TYR A 1 173 ? -17.427 -3.798 3.906 1.00 98.25 173 TYR A C 1
ATOM 1366 O O . TYR A 1 173 ? -18.257 -3.910 3.004 1.00 98.25 173 TYR A O 1
ATOM 1374 N N . SER A 1 174 ? -17.579 -2.932 4.909 1.00 98.25 174 SER A N 1
ATOM 1375 C CA . SER A 1 174 ? -18.595 -1.878 4.939 1.00 98.25 174 SER A CA 1
ATOM 1376 C C . SER A 1 174 ? -18.163 -0.728 5.846 1.00 98.25 174 SER A C 1
ATOM 1378 O O . SER A 1 174 ? -17.512 -0.949 6.870 1.00 98.25 174 SER A O 1
ATOM 1380 N N . ASN A 1 175 ? -18.596 0.486 5.510 1.00 98.25 175 ASN A N 1
ATOM 1381 C CA . ASN A 1 175 ? -18.445 1.667 6.359 1.00 98.25 175 ASN A CA 1
ATOM 1382 C C . ASN A 1 175 ? -19.315 1.637 7.628 1.00 98.25 175 ASN A C 1
ATOM 1384 O O . ASN A 1 175 ? -18.986 2.304 8.604 1.00 98.25 175 ASN A O 1
ATOM 1388 N N . ASP A 1 176 ? -20.390 0.843 7.636 1.00 97.75 176 ASP A N 1
ATOM 1389 C CA . ASP A 1 176 ? -21.372 0.762 8.727 1.00 97.75 176 ASP A CA 1
ATOM 1390 C C . ASP A 1 176 ? -21.513 -0.695 9.219 1.00 97.75 176 ASP A C 1
ATOM 1392 O O . ASP A 1 176 ? -22.600 -1.282 9.327 1.00 97.75 176 ASP A O 1
ATOM 1396 N N . ALA A 1 177 ? -20.366 -1.341 9.451 1.00 96.88 177 ALA A N 1
ATOM 1397 C CA . ALA A 1 177 ? -20.298 -2.750 9.837 1.00 96.88 177 ALA A CA 1
ATOM 1398 C C . ALA A 1 177 ? -20.689 -2.990 11.306 1.00 96.88 177 ALA A C 1
ATOM 1400 O O . ALA A 1 177 ? -21.084 -4.106 11.667 1.00 96.88 177 ALA A O 1
ATOM 1401 N N . GLY A 1 178 ? -20.580 -1.976 12.171 1.00 95.25 178 GLY A N 1
ATOM 1402 C CA . GLY A 1 178 ? -20.898 -2.092 13.589 1.00 95.25 178 GLY A CA 1
ATOM 1403 C C . GLY A 1 178 ? -20.061 -3.172 14.278 1.00 95.25 178 GLY A C 1
ATOM 1404 O O . GLY A 1 178 ? -18.839 -3.057 14.358 1.00 95.25 178 GLY A O 1
ATOM 1405 N N . ARG A 1 179 ? -20.726 -4.224 14.780 1.00 94.00 179 ARG A N 1
ATOM 1406 C CA . ARG A 1 179 ? -20.111 -5.431 15.376 1.00 94.00 179 ARG A CA 1
ATOM 1407 C C . ARG A 1 179 ? -20.497 -6.728 14.646 1.00 94.00 179 ARG A C 1
ATOM 1409 O O . ARG A 1 179 ? -20.439 -7.807 15.235 1.00 94.00 179 ARG A O 1
ATOM 1416 N N . LYS A 1 180 ? -20.951 -6.638 13.392 1.00 95.06 180 LYS A N 1
ATOM 1417 C CA . LYS A 1 180 ? -21.374 -7.813 12.609 1.00 95.06 180 LYS A CA 1
ATOM 1418 C C . LYS A 1 180 ? -20.227 -8.818 12.488 1.00 95.06 180 LYS A C 1
ATOM 1420 O O . LYS A 1 180 ? -19.084 -8.436 12.261 1.00 95.06 180 LYS A O 1
ATOM 1425 N N . ARG A 1 181 ? -20.518 -10.112 12.625 1.00 94.56 181 ARG A N 1
ATOM 1426 C CA . ARG A 1 181 ? -19.482 -11.152 12.538 1.00 94.56 181 ARG A CA 1
ATOM 1427 C C . ARG A 1 181 ? -18.898 -11.258 11.127 1.00 94.56 181 ARG A C 1
ATOM 1429 O O . ARG A 1 181 ? -17.679 -11.290 10.987 1.00 94.56 181 ARG A O 1
ATOM 1436 N N . ASP A 1 182 ? -19.770 -11.262 10.124 1.00 95.31 182 ASP A N 1
ATOM 1437 C CA . ASP A 1 182 ? -19.432 -11.636 8.741 1.00 95.31 182 ASP A CA 1
ATOM 1438 C C . ASP A 1 182 ? -19.146 -10.427 7.833 1.00 95.31 182 ASP A C 1
ATOM 1440 O O . ASP A 1 182 ? -18.925 -10.574 6.635 1.00 95.31 182 ASP A O 1
ATOM 1444 N N . VAL A 1 183 ? -19.174 -9.215 8.394 1.00 97.56 183 VAL A N 1
ATOM 1445 C CA . VAL A 1 183 ? -18.858 -7.969 7.686 1.00 97.56 183 VAL A CA 1
ATOM 1446 C C . VAL A 1 183 ? -17.850 -7.199 8.516 1.00 97.56 183 VAL A C 1
ATOM 1448 O O . VAL A 1 183 ? -18.090 -6.946 9.695 1.00 97.56 183 VAL A O 1
ATOM 1451 N N . VAL A 1 184 ? -16.732 -6.823 7.910 1.00 98.12 184 VAL A N 1
ATOM 1452 C CA . VAL A 1 184 ? -15.641 -6.101 8.561 1.00 98.12 184 VAL A CA 1
ATOM 1453 C C . VAL A 1 184 ? -15.814 -4.603 8.347 1.00 98.12 184 VAL A C 1
ATOM 1455 O O . VAL A 1 184 ? -16.123 -4.154 7.245 1.00 98.12 184 VAL A O 1
ATOM 1458 N N . SER A 1 185 ? -15.587 -3.805 9.389 1.00 98.31 185 SER A N 1
ATOM 1459 C CA . SER A 1 185 ? -15.509 -2.352 9.234 1.00 98.31 185 SER A CA 1
ATOM 1460 C C . SER A 1 185 ? -14.346 -1.979 8.315 1.00 98.31 185 SER A C 1
ATOM 1462 O O . SER A 1 185 ? -13.201 -2.353 8.575 1.00 98.31 185 SER A O 1
ATOM 1464 N N . PHE A 1 186 ? -14.629 -1.209 7.265 1.00 98.56 186 PHE A N 1
ATOM 1465 C CA . PHE A 1 186 ? -13.605 -0.632 6.395 1.00 98.56 186 PHE A CA 1
ATOM 1466 C C . PHE A 1 186 ? -12.590 0.180 7.215 1.00 98.56 186 PHE A C 1
ATOM 1468 O O . PHE A 1 186 ? -11.384 -0.067 7.155 1.00 98.56 186 PHE A O 1
ATOM 1475 N N . GLN A 1 187 ? -13.095 1.060 8.080 1.00 97.81 187 GLN A N 1
ATOM 1476 C CA . GLN A 1 187 ? -12.311 1.970 8.913 1.00 97.81 187 GLN A CA 1
ATOM 1477 C C . GLN A 1 187 ? -11.430 1.248 9.940 1.00 97.81 187 GLN A C 1
ATOM 1479 O O . GLN A 1 187 ? -10.328 1.700 10.235 1.00 97.81 187 GLN A O 1
ATOM 1484 N N . ARG A 1 188 ? -11.905 0.137 10.516 1.00 97.75 188 ARG A N 1
ATOM 1485 C CA . ARG A 1 188 ? -11.226 -0.573 11.623 1.00 97.75 188 ARG A CA 1
ATOM 1486 C C . ARG A 1 188 ? -10.532 -1.866 11.190 1.00 97.75 188 ARG A C 1
ATOM 1488 O O . ARG A 1 188 ? -9.821 -2.473 11.988 1.00 97.75 188 ARG A O 1
ATOM 1495 N N . GLY A 1 189 ? -10.733 -2.282 9.942 1.00 97.56 189 GLY A N 1
ATOM 1496 C CA . GLY A 1 189 ? -10.117 -3.451 9.324 1.00 97.56 189 GLY A CA 1
ATOM 1497 C C . GLY A 1 189 ? -9.204 -3.072 8.160 1.00 97.56 189 GLY A C 1
ATOM 1498 O O . GLY A 1 189 ? -7.985 -3.163 8.275 1.00 97.56 189 GLY A O 1
ATOM 1499 N N . LEU A 1 190 ? -9.773 -2.627 7.037 1.00 98.25 190 LEU A N 1
ATOM 1500 C CA . LEU A 1 190 ? -8.996 -2.421 5.809 1.00 98.25 190 LEU A CA 1
ATOM 1501 C C . LEU A 1 190 ? -8.035 -1.227 5.908 1.00 98.25 190 LEU A C 1
ATOM 1503 O O . LEU A 1 190 ? -6.865 -1.343 5.550 1.00 98.25 190 LEU A O 1
ATOM 1507 N N . VAL A 1 191 ? -8.491 -0.101 6.464 1.00 98.56 191 VAL A N 1
ATOM 1508 C CA . VAL A 1 191 ? -7.645 1.084 6.695 1.00 98.56 191 VAL A CA 1
ATOM 1509 C C . VAL A 1 191 ? -6.418 0.752 7.562 1.00 98.56 191 VAL A C 1
ATOM 1511 O O . VAL A 1 191 ? -5.297 1.031 7.126 1.00 98.56 191 VAL A O 1
ATOM 1514 N N . PRO A 1 192 ? -6.549 0.127 8.751 1.00 98.12 192 PRO A N 1
ATOM 1515 C CA . PRO A 1 192 ? -5.383 -0.238 9.549 1.00 98.12 192 PRO A CA 1
ATOM 1516 C C . PRO A 1 192 ? -4.528 -1.343 8.920 1.00 98.12 192 PRO A C 1
ATOM 1518 O O . PRO A 1 192 ? -3.324 -1.357 9.162 1.00 98.12 192 PRO A O 1
ATOM 1521 N N . PHE A 1 193 ? -5.089 -2.224 8.085 1.00 98.44 193 PHE A N 1
ATOM 1522 C CA . PHE A 1 193 ? -4.289 -3.172 7.303 1.00 98.44 193 PHE A CA 1
ATOM 1523 C C . PHE A 1 193 ? -3.358 -2.446 6.318 1.00 98.44 193 PHE A C 1
ATOM 1525 O O . PHE A 1 193 ? -2.152 -2.677 6.326 1.00 98.44 193 PHE A O 1
ATOM 1532 N N . VAL A 1 194 ? -3.877 -1.487 5.547 1.00 98.44 194 VAL A N 1
ATOM 1533 C CA . VAL A 1 194 ? -3.060 -0.646 4.649 1.00 98.44 194 VAL A CA 1
ATOM 1534 C C . VAL A 1 194 ? -2.081 0.240 5.435 1.00 98.44 194 VAL A C 1
ATOM 1536 O O . VAL A 1 194 ? -0.936 0.444 5.028 1.00 98.44 194 VAL A O 1
ATOM 1539 N N . THR A 1 195 ? -2.492 0.723 6.609 1.00 98.12 195 THR A N 1
ATOM 1540 C CA . THR A 1 195 ? -1.618 1.466 7.532 1.00 98.12 195 THR A CA 1
ATOM 1541 C C . THR A 1 195 ? -0.433 0.611 7.969 1.00 98.12 195 THR A C 1
ATOM 1543 O O . THR A 1 195 ? 0.701 1.072 7.894 1.00 98.12 195 THR A O 1
ATOM 1546 N N . MET A 1 196 ? -0.672 -0.646 8.352 1.00 96.62 196 MET A N 1
ATOM 1547 C CA . MET A 1 196 ? 0.360 -1.608 8.741 1.00 96.62 196 MET A CA 1
ATOM 1548 C C . MET A 1 196 ? 1.388 -1.825 7.621 1.00 96.62 196 MET A C 1
ATOM 1550 O O . MET A 1 196 ? 2.589 -1.799 7.884 1.00 96.62 196 MET A O 1
ATOM 1554 N N . LEU A 1 197 ? 0.927 -1.958 6.370 1.00 96.06 197 LEU A N 1
ATOM 1555 C CA . LEU A 1 197 ? 1.789 -2.123 5.192 1.00 96.06 197 LEU A CA 1
ATOM 1556 C C . LEU A 1 197 ? 2.667 -0.899 4.890 1.00 96.06 197 LEU A C 1
ATOM 1558 O O . LEU A 1 197 ? 3.642 -1.021 4.162 1.00 96.06 197 LEU A O 1
ATOM 1562 N N . THR A 1 198 ? 2.341 0.276 5.429 1.00 95.81 198 THR A N 1
ATOM 1563 C CA . THR A 1 198 ? 3.044 1.542 5.146 1.00 95.81 198 THR A CA 1
ATOM 1564 C C . THR A 1 198 ? 3.783 2.107 6.361 1.00 95.81 198 THR A C 1
ATOM 1566 O O . THR A 1 198 ? 4.238 3.254 6.346 1.00 95.81 198 THR A O 1
ATOM 1569 N N . MET A 1 199 ? 3.908 1.328 7.439 1.00 94.75 199 MET A N 1
ATOM 1570 C CA . MET A 1 199 ? 4.730 1.692 8.595 1.00 94.75 199 MET A CA 1
ATOM 1571 C C . MET A 1 199 ? 6.220 1.536 8.286 1.00 94.75 199 MET A C 1
ATOM 1573 O O . MET A 1 199 ? 6.640 0.585 7.623 1.00 94.75 199 MET A O 1
ATOM 1577 N N . GLN A 1 200 ? 7.042 2.412 8.863 1.00 92.12 200 GLN A N 1
ATOM 1578 C CA . GLN A 1 200 ? 8.484 2.456 8.637 1.00 92.12 200 GLN A CA 1
ATOM 1579 C C . GLN A 1 200 ? 9.146 1.103 8.893 1.00 92.12 200 GLN A C 1
ATOM 1581 O O . GLN A 1 200 ? 9.998 0.674 8.123 1.00 92.12 200 GLN A O 1
ATOM 1586 N N . ARG A 1 201 ? 8.764 0.396 9.965 1.00 91.25 201 ARG A N 1
ATOM 1587 C CA . ARG A 1 201 ? 9.386 -0.898 10.291 1.00 91.25 201 ARG A CA 1
ATOM 1588 C C . ARG A 1 201 ? 9.022 -2.009 9.310 1.00 91.25 201 ARG A C 1
ATOM 1590 O O . ARG A 1 201 ? 9.860 -2.874 9.081 1.00 91.25 201 ARG A O 1
ATOM 1597 N N . MET A 1 202 ? 7.831 -1.969 8.711 1.00 91.12 202 MET A N 1
ATOM 1598 C CA . MET A 1 202 ? 7.448 -2.903 7.648 1.00 91.12 202 MET A CA 1
ATOM 1599 C C . MET A 1 202 ? 8.369 -2.726 6.431 1.00 91.12 202 MET A C 1
ATOM 1601 O O . MET A 1 202 ? 8.860 -3.696 5.857 1.00 91.12 202 MET A O 1
ATOM 1605 N N . GLU A 1 203 ? 8.663 -1.474 6.074 1.00 83.44 203 GLU A N 1
ATOM 1606 C CA . GLU A 1 203 ? 9.542 -1.139 4.955 1.00 83.44 203 GLU A CA 1
ATOM 1607 C C . GLU A 1 203 ? 11.034 -1.341 5.269 1.00 83.44 203 GLU A C 1
ATOM 1609 O O . GLU A 1 203 ? 11.746 -1.939 4.469 1.00 83.44 203 GLU A O 1
ATOM 1614 N N . MET A 1 204 ? 11.539 -0.908 6.426 1.00 80.56 204 MET A N 1
ATOM 1615 C CA . MET A 1 204 ? 12.965 -1.048 6.761 1.00 80.56 204 MET A CA 1
ATOM 1616 C C . MET A 1 204 ? 13.386 -2.507 6.920 1.00 80.56 204 MET A C 1
ATOM 1618 O O . MET A 1 204 ? 14.487 -2.868 6.513 1.00 80.56 204 MET A O 1
ATOM 1622 N N . VAL A 1 205 ? 12.518 -3.366 7.468 1.00 71.62 205 VAL A N 1
ATOM 1623 C CA . VAL A 1 205 ? 12.807 -4.805 7.498 1.00 71.62 205 VAL A CA 1
ATOM 1624 C C . VAL A 1 205 ? 12.921 -5.346 6.066 1.00 71.62 205 VAL A C 1
ATOM 1626 O O . VAL A 1 205 ? 13.801 -6.158 5.810 1.00 71.62 205 VAL A O 1
ATOM 1629 N N . SER A 1 206 ? 12.169 -4.802 5.099 1.00 60.44 206 SER A N 1
ATOM 1630 C CA . SER A 1 206 ? 12.297 -5.163 3.674 1.00 60.44 206 SER A CA 1
ATOM 1631 C C . SER A 1 206 ? 13.614 -4.795 3.006 1.00 60.44 206 SER A C 1
ATOM 1633 O O . SER A 1 206 ? 13.963 -5.385 1.988 1.00 60.44 206 SER A O 1
ATOM 1635 N N . GLN A 1 207 ? 14.367 -3.851 3.569 1.00 60.81 207 GLN A N 1
ATOM 1636 C CA . GLN A 1 207 ? 15.681 -3.482 3.038 1.00 60.81 207 GLN A CA 1
ATOM 1637 C C . GLN A 1 207 ? 16.775 -4.478 3.449 1.00 60.81 207 GLN A C 1
ATOM 1639 O O . GLN A 1 207 ? 17.854 -4.482 2.860 1.00 60.81 207 GLN A O 1
ATOM 1644 N N . HIS A 1 208 ? 16.509 -5.310 4.460 1.00 65.00 208 HIS A N 1
ATOM 1645 C CA . HIS A 1 208 ? 17.479 -6.245 5.033 1.00 65.00 208 HIS A CA 1
ATOM 1646 C C . HIS A 1 208 ? 17.003 -7.706 5.023 1.00 65.00 208 HIS A C 1
ATOM 1648 O O . HIS A 1 208 ? 17.769 -8.586 5.407 1.00 65.00 208 HIS A O 1
ATOM 1654 N N . MET A 1 209 ? 15.755 -7.956 4.616 1.00 69.62 209 MET A N 1
ATOM 1655 C CA . MET A 1 209 ? 15.106 -9.266 4.605 1.00 69.62 209 MET A CA 1
ATOM 1656 C C . MET A 1 209 ? 14.251 -9.428 3.344 1.00 69.62 209 MET A C 1
ATOM 1658 O O . MET A 1 209 ? 13.420 -8.567 3.038 1.00 69.62 209 MET A O 1
ATOM 1662 N N . ASP A 1 210 ? 14.416 -10.550 2.644 1.00 81.44 210 ASP A N 1
ATOM 1663 C CA . ASP A 1 210 ? 13.671 -10.855 1.418 1.00 81.44 210 ASP A CA 1
ATOM 1664 C C . ASP A 1 210 ? 12.176 -11.097 1.694 1.00 81.44 210 ASP A C 1
ATOM 1666 O O . ASP A 1 210 ? 11.332 -10.826 0.842 1.00 81.44 210 ASP A O 1
ATOM 1670 N N . GLU A 1 211 ? 11.814 -11.525 2.907 1.00 85.25 211 GLU A N 1
ATOM 1671 C CA . GLU A 1 211 ? 10.446 -11.843 3.334 1.00 85.25 211 GLU A CA 1
ATOM 1672 C C . GLU A 1 211 ? 9.469 -10.685 3.102 1.00 85.25 211 GLU A C 1
ATOM 1674 O O . GLU A 1 211 ? 8.391 -10.858 2.534 1.00 85.25 211 GLU A O 1
ATOM 1679 N N . ALA A 1 212 ? 9.844 -9.461 3.455 1.00 84.50 212 ALA A N 1
ATOM 1680 C CA . ALA A 1 212 ? 8.955 -8.326 3.232 1.00 84.50 212 ALA A CA 1
ATOM 1681 C C . ALA A 1 212 ? 8.795 -7.985 1.738 1.00 84.50 212 ALA A C 1
ATOM 1683 O O . ALA A 1 212 ? 7.764 -7.438 1.346 1.00 84.50 212 ALA A O 1
ATOM 1684 N N . ASN A 1 213 ? 9.771 -8.325 0.885 1.00 88.31 213 ASN A N 1
ATOM 1685 C CA . ASN A 1 213 ? 9.606 -8.196 -0.563 1.00 88.31 213 ASN A CA 1
ATOM 1686 C C . ASN A 1 213 ? 8.532 -9.154 -1.081 1.00 88.31 213 ASN A C 1
ATOM 1688 O O . ASN A 1 213 ? 7.751 -8.739 -1.934 1.00 88.31 213 ASN A O 1
ATOM 1692 N N . TYR A 1 214 ? 8.417 -10.364 -0.522 1.00 91.00 214 TYR A N 1
ATOM 1693 C CA . TYR A 1 214 ? 7.316 -11.275 -0.852 1.00 91.00 214 TYR A CA 1
ATOM 1694 C C . TYR A 1 214 ? 5.954 -10.705 -0.460 1.00 91.00 214 TYR A C 1
ATOM 1696 O O . TYR A 1 214 ? 5.003 -10.845 -1.227 1.00 91.00 214 TYR A O 1
ATOM 1704 N N . VAL A 1 215 ? 5.857 -9.998 0.674 1.00 93.81 215 VAL A N 1
ATOM 1705 C CA . VAL A 1 215 ? 4.612 -9.312 1.053 1.00 93.81 215 VAL A CA 1
ATOM 1706 C C . VAL A 1 215 ? 4.210 -8.300 -0.016 1.00 93.81 215 VAL A C 1
ATOM 1708 O O . VAL A 1 215 ? 3.099 -8.363 -0.535 1.00 93.81 215 VAL A O 1
ATOM 1711 N N . TYR A 1 216 ? 5.112 -7.398 -0.407 1.00 94.00 216 TYR A N 1
ATOM 1712 C CA . TYR A 1 216 ? 4.786 -6.394 -1.423 1.00 94.00 216 TYR A CA 1
ATOM 1713 C C . TYR A 1 216 ? 4.606 -6.982 -2.825 1.00 94.00 216 TYR A C 1
ATOM 1715 O O . TYR A 1 216 ? 3.808 -6.453 -3.593 1.00 94.00 216 TYR A O 1
ATOM 1723 N N . ALA A 1 217 ? 5.299 -8.072 -3.160 1.00 93.88 217 ALA A N 1
ATOM 1724 C CA . ALA A 1 217 ? 5.078 -8.801 -4.405 1.00 93.88 217 ALA A CA 1
ATOM 1725 C C . ALA A 1 217 ? 3.662 -9.388 -4.448 1.00 93.88 217 ALA A C 1
ATOM 1727 O O . ALA A 1 217 ? 2.968 -9.229 -5.448 1.00 93.88 217 ALA A O 1
ATOM 1728 N N . TYR A 1 218 ? 3.193 -9.974 -3.344 1.00 95.25 218 TYR A N 1
ATOM 1729 C CA . TYR A 1 218 ? 1.813 -10.434 -3.241 1.00 95.25 218 TYR A CA 1
ATOM 1730 C C . TYR A 1 218 ? 0.811 -9.272 -3.332 1.00 95.25 218 TYR A C 1
ATOM 1732 O O . TYR A 1 218 ? -0.141 -9.341 -4.108 1.00 95.25 218 TYR A O 1
ATOM 1740 N N . ILE A 1 219 ? 1.042 -8.163 -2.618 1.00 96.38 219 ILE A N 1
ATOM 1741 C CA . ILE A 1 219 ? 0.164 -6.983 -2.708 1.00 96.38 219 ILE A CA 1
ATOM 1742 C C . ILE A 1 219 ? 0.115 -6.435 -4.136 1.00 96.38 219 ILE A C 1
ATOM 1744 O O . ILE A 1 219 ? -0.959 -6.064 -4.597 1.00 96.38 219 ILE A O 1
ATOM 1748 N N . ARG A 1 220 ? 1.236 -6.444 -4.869 1.00 95.12 220 ARG A N 1
ATOM 1749 C CA . ARG A 1 220 ? 1.239 -6.117 -6.298 1.00 95.12 220 ARG A CA 1
ATOM 1750 C C . ARG A 1 220 ? 0.325 -7.064 -7.079 1.00 95.12 220 ARG A C 1
ATOM 1752 O O . ARG A 1 220 ? -0.449 -6.596 -7.902 1.00 95.12 220 ARG A O 1
ATOM 1759 N N . THR A 1 221 ? 0.371 -8.373 -6.840 1.00 95.12 221 THR A N 1
ATOM 1760 C CA . THR A 1 221 ? -0.514 -9.313 -7.558 1.00 95.12 221 THR A CA 1
ATOM 1761 C C . THR A 1 221 ? -1.994 -9.123 -7.221 1.00 95.12 221 THR A C 1
ATOM 1763 O O . THR A 1 221 ? -2.838 -9.256 -8.100 1.00 95.12 221 THR A O 1
ATOM 1766 N N . ALA A 1 222 ? -2.312 -8.749 -5.980 1.00 96.25 222 ALA A N 1
ATOM 1767 C CA . ALA A 1 222 ? -3.680 -8.555 -5.500 1.00 96.25 222 ALA A CA 1
ATOM 1768 C C . ALA A 1 222 ? -4.170 -7.094 -5.600 1.00 96.25 222 ALA A C 1
ATOM 1770 O O . ALA A 1 222 ? -5.230 -6.756 -5.066 1.00 96.25 222 ALA A O 1
ATOM 1771 N N . HIS A 1 223 ? -3.408 -6.207 -6.255 1.00 96.12 223 HIS A N 1
ATOM 1772 C CA . HIS A 1 223 ? -3.638 -4.762 -6.184 1.00 96.12 223 HIS A CA 1
ATOM 1773 C C . HIS A 1 223 ? -5.007 -4.349 -6.729 1.00 96.12 223 HIS A C 1
ATOM 1775 O O . HIS A 1 223 ? -5.633 -3.477 -6.144 1.00 96.12 223 HIS A O 1
ATOM 1781 N N . VAL A 1 224 ? -5.495 -4.990 -7.798 1.00 96.06 224 VAL A N 1
ATOM 1782 C CA . VAL A 1 224 ? -6.791 -4.657 -8.413 1.00 96.06 224 VAL A CA 1
ATOM 1783 C C . VAL A 1 224 ? -7.925 -4.833 -7.400 1.00 96.06 224 VAL A C 1
ATOM 1785 O O . VAL A 1 224 ? -8.699 -3.905 -7.176 1.00 96.06 224 VAL A O 1
ATOM 1788 N N . GLN A 1 225 ? -7.969 -5.988 -6.723 1.00 97.38 225 GLN A N 1
ATOM 1789 C CA . GLN A 1 225 ? -8.956 -6.279 -5.677 1.00 97.38 225 GLN A CA 1
ATOM 1790 C C . GLN A 1 225 ? -8.826 -5.290 -4.513 1.00 97.38 225 GLN A C 1
ATOM 1792 O O . GLN A 1 225 ? -9.821 -4.732 -4.056 1.00 97.38 225 GLN A O 1
ATOM 1797 N N . LEU A 1 226 ? -7.598 -5.047 -4.043 1.00 98.06 226 LEU A N 1
ATOM 1798 C CA . LEU A 1 226 ? -7.349 -4.126 -2.936 1.00 98.06 226 LEU A CA 1
ATOM 1799 C C . LEU A 1 226 ? -7.774 -2.690 -3.275 1.00 98.06 226 LEU A C 1
ATOM 1801 O O . LEU A 1 226 ? -8.419 -2.045 -2.452 1.00 98.06 226 LEU A O 1
ATOM 1805 N N . PHE A 1 227 ? -7.413 -2.182 -4.455 1.00 98.00 227 PHE A N 1
ATOM 1806 C CA . PHE A 1 227 ? -7.714 -0.814 -4.874 1.00 98.00 227 PHE A CA 1
ATOM 1807 C C . PHE A 1 227 ? -9.214 -0.622 -5.018 1.00 98.00 227 PHE A C 1
ATOM 1809 O O . PHE A 1 227 ? -9.747 0.322 -4.444 1.00 98.00 227 PHE A O 1
ATOM 1816 N N . GLN A 1 228 ? -9.900 -1.555 -5.680 1.00 97.75 228 GLN A N 1
ATOM 1817 C CA . GLN A 1 228 ? -11.351 -1.518 -5.808 1.00 97.75 228 GLN A CA 1
ATOM 1818 C C . GLN A 1 228 ? -12.035 -1.485 -4.433 1.00 97.75 228 GLN A C 1
ATOM 1820 O O . GLN A 1 228 ? -12.790 -0.558 -4.145 1.00 97.75 228 GLN A O 1
ATOM 1825 N N . LEU A 1 229 ? -11.710 -2.435 -3.545 1.00 97.81 229 LEU A N 1
ATOM 1826 C CA . LEU A 1 229 ? -12.282 -2.490 -2.194 1.00 97.81 229 LEU A CA 1
ATOM 1827 C C . LEU A 1 229 ? -12.044 -1.196 -1.409 1.00 97.81 229 LEU A C 1
ATOM 1829 O O . LEU A 1 229 ? -12.922 -0.737 -0.672 1.00 97.81 229 LEU A O 1
ATOM 1833 N N . TYR A 1 230 ? -10.848 -0.621 -1.534 1.00 98.62 230 TYR A N 1
ATOM 1834 C CA . TYR A 1 230 ? -10.493 0.593 -0.816 1.00 98.62 230 TYR A CA 1
ATOM 1835 C C . TYR A 1 230 ? -11.254 1.809 -1.345 1.00 98.62 230 TYR A C 1
ATOM 1837 O O . TYR A 1 230 ? -11.834 2.561 -0.562 1.00 98.62 230 TYR A O 1
ATOM 1845 N N . LEU A 1 231 ? -11.266 1.979 -2.667 1.00 98.50 231 LEU A N 1
ATOM 1846 C CA . LEU A 1 231 ? -11.876 3.111 -3.351 1.00 98.50 231 LEU A CA 1
ATOM 1847 C C . LEU A 1 231 ? -13.395 3.135 -3.184 1.00 98.50 231 LEU A C 1
ATOM 1849 O O . LEU A 1 231 ? -13.924 4.182 -2.829 1.00 98.50 231 LEU A O 1
ATOM 1853 N N . GLU A 1 232 ? -14.082 1.998 -3.327 1.00 98.19 232 GLU A N 1
ATOM 1854 C CA . GLU A 1 232 ? -15.543 1.910 -3.156 1.00 98.19 232 GLU A CA 1
ATOM 1855 C C . GLU A 1 232 ? -15.996 2.377 -1.761 1.00 98.19 232 GLU A C 1
ATOM 1857 O O . GLU A 1 232 ? -16.990 3.088 -1.606 1.00 98.19 232 GLU A O 1
ATOM 1862 N N . ASN A 1 233 ? -15.263 1.990 -0.711 1.00 98.56 233 ASN A N 1
ATOM 1863 C CA . ASN A 1 233 ? -15.597 2.398 0.655 1.00 98.56 233 ASN A CA 1
ATOM 1864 C C . ASN A 1 233 ? -15.150 3.839 0.948 1.00 98.56 233 ASN A C 1
ATOM 1866 O O . ASN A 1 233 ? -15.837 4.558 1.680 1.00 98.56 233 ASN A O 1
ATOM 1870 N N . MET A 1 234 ? -14.023 4.274 0.379 1.00 98.44 234 MET A N 1
ATOM 1871 C CA . MET A 1 234 ? -13.526 5.640 0.519 1.00 98.44 234 MET A CA 1
ATOM 1872 C C . MET A 1 234 ? -14.433 6.658 -0.185 1.00 98.44 234 MET A C 1
ATOM 1874 O O . MET A 1 234 ? -14.699 7.710 0.394 1.00 98.44 234 MET A O 1
ATOM 1878 N N . GLU A 1 235 ? -14.960 6.338 -1.370 1.00 98.56 235 GLU A N 1
ATOM 1879 C CA . GLU A 1 235 ? -15.946 7.155 -2.088 1.00 98.56 235 GLU A CA 1
ATOM 1880 C C . GLU A 1 235 ? -17.165 7.418 -1.208 1.00 98.56 235 GLU A C 1
ATOM 1882 O O . GLU A 1 235 ? -17.484 8.572 -0.936 1.00 98.56 235 GLU A O 1
ATOM 1887 N N . GLN A 1 236 ? -1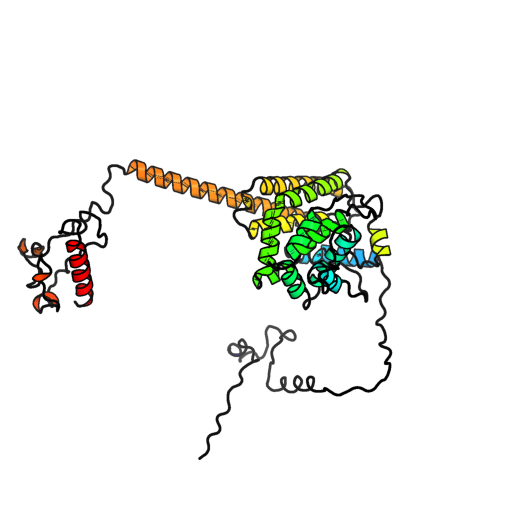7.772 6.368 -0.652 1.00 98.12 236 GLN A N 1
ATOM 1888 C CA . GLN A 1 236 ? -18.923 6.497 0.247 1.00 98.12 236 GLN A CA 1
ATOM 1889 C C . GLN A 1 236 ? -18.635 7.395 1.463 1.00 98.12 236 GLN A C 1
ATOM 1891 O O . GLN A 1 236 ? -19.505 8.157 1.888 1.00 98.12 236 GLN A O 1
ATOM 1896 N N . ILE A 1 237 ? -17.423 7.330 2.036 1.00 97.31 237 ILE A N 1
ATOM 1897 C CA . ILE A 1 237 ? -16.994 8.233 3.119 1.00 97.31 237 ILE A CA 1
ATOM 1898 C C . ILE A 1 237 ? -16.959 9.687 2.643 1.00 97.31 237 ILE A C 1
ATOM 1900 O O . ILE A 1 237 ? -17.409 10.576 3.371 1.00 97.31 237 ILE A O 1
ATOM 1904 N N . VAL A 1 238 ? -16.431 9.934 1.443 1.00 96.94 238 VAL A N 1
ATOM 1905 C CA . VAL A 1 238 ? -16.319 11.275 0.856 1.00 96.94 238 VAL A CA 1
ATOM 1906 C C . VAL A 1 238 ? -17.687 11.837 0.482 1.00 96.94 238 VAL A C 1
ATOM 1908 O O . VAL A 1 238 ? -17.984 12.985 0.819 1.00 96.94 238 VAL A O 1
ATOM 1911 N N . GLU A 1 239 ? -18.548 11.028 -0.133 1.00 96.31 239 GLU A N 1
ATOM 1912 C CA . GLU A 1 239 ? -19.914 11.398 -0.501 1.00 96.31 239 GLU A CA 1
ATOM 1913 C C . GLU A 1 239 ? -20.725 11.834 0.717 1.00 96.31 239 GLU A C 1
ATOM 1915 O O . GLU A 1 239 ? -21.312 12.922 0.706 1.00 96.31 239 GLU A O 1
ATOM 1920 N N . ARG A 1 240 ? -20.694 11.027 1.788 1.00 95.00 240 ARG A N 1
ATOM 1921 C CA . ARG A 1 240 ? -21.392 11.320 3.049 1.00 95.00 240 ARG A CA 1
ATOM 1922 C C . ARG A 1 240 ? -20.667 12.336 3.937 1.00 95.00 240 ARG A C 1
ATOM 1924 O O . ARG A 1 240 ? -21.206 12.728 4.966 1.00 95.00 240 ARG A O 1
ATOM 1931 N N . HIS A 1 241 ? -19.446 12.724 3.568 1.00 94.56 241 HIS A N 1
ATOM 1932 C CA . HIS A 1 241 ? -18.560 13.609 4.326 1.00 94.56 241 HIS A CA 1
ATOM 1933 C C . HIS A 1 241 ? -18.402 13.215 5.808 1.00 94.56 241 HIS A C 1
ATOM 1935 O O . HIS A 1 241 ? -18.422 14.050 6.710 1.00 94.56 241 HIS A O 1
ATOM 1941 N N . SER A 1 242 ? -18.276 11.913 6.075 1.00 94.00 242 SER A N 1
ATOM 1942 C CA . SER A 1 242 ? -18.109 11.390 7.432 1.00 94.00 242 SER A CA 1
ATOM 1943 C C . SER A 1 242 ? -17.344 10.076 7.430 1.00 94.00 242 SER A C 1
ATOM 1945 O O . SER A 1 242 ? -17.641 9.155 6.665 1.00 94.00 242 SER A O 1
ATOM 1947 N N . ILE A 1 243 ? -16.376 9.958 8.335 1.00 95.19 243 ILE A N 1
ATOM 1948 C CA . ILE A 1 243 ? -15.650 8.705 8.561 1.00 95.19 243 ILE A CA 1
ATOM 1949 C C . ILE A 1 243 ? -16.372 7.782 9.552 1.00 95.19 243 ILE A C 1
ATOM 1951 O O . ILE A 1 243 ? -16.046 6.601 9.606 1.00 95.19 243 ILE A O 1
ATOM 1955 N N . GLU A 1 244 ? -17.339 8.289 10.323 1.00 95.00 244 GLU A N 1
ATOM 1956 C CA . GLU A 1 244 ? -17.982 7.543 11.413 1.00 95.00 244 GLU A CA 1
ATOM 1957 C C . GLU A 1 244 ? -18.770 6.330 10.913 1.00 95.00 244 GLU A C 1
ATOM 1959 O O . GLU A 1 244 ? -19.424 6.373 9.876 1.00 95.00 244 GLU A O 1
ATOM 1964 N N . ASP A 1 245 ? -18.726 5.241 11.671 1.00 96.06 245 ASP A N 1
ATOM 1965 C CA . ASP A 1 245 ? -19.626 4.103 11.479 1.00 96.06 245 ASP A CA 1
ATOM 1966 C C . ASP A 1 245 ? -20.967 4.423 12.163 1.00 96.06 245 ASP A C 1
ATOM 1968 O O . ASP A 1 245 ? -21.028 4.635 13.379 1.00 96.06 245 ASP A O 1
ATOM 1972 N N . ASN A 1 246 ? -22.046 4.469 11.376 1.00 95.38 246 ASN A N 1
ATOM 1973 C CA . ASN A 1 246 ? -23.385 4.847 11.839 1.00 95.38 246 ASN A CA 1
ATOM 1974 C C . ASN A 1 246 ? -23.993 3.836 12.827 1.00 95.38 246 ASN A C 1
ATOM 1976 O O . ASN A 1 246 ? -24.932 4.164 13.551 1.00 95.38 246 ASN A O 1
ATOM 1980 N N . VAL A 1 247 ? -23.484 2.601 12.857 1.00 95.94 247 VAL A N 1
ATOM 1981 C CA . VAL A 1 247 ? -23.948 1.539 13.760 1.00 95.94 247 VAL A CA 1
ATOM 1982 C C . VAL A 1 247 ? -23.150 1.545 15.062 1.00 95.94 247 VAL A C 1
ATOM 1984 O O . VAL A 1 247 ? -23.711 1.304 16.131 1.00 95.94 247 VAL A O 1
ATOM 1987 N N . LEU A 1 248 ? -21.841 1.799 14.998 1.00 96.06 248 LEU A N 1
ATOM 1988 C CA . LEU A 1 248 ? -20.974 1.893 16.172 1.00 96.06 248 LEU A CA 1
ATOM 1989 C C . LEU A 1 248 ? -19.910 2.973 15.981 1.00 96.06 248 LEU A C 1
ATOM 1991 O O . LEU A 1 248 ? -18.869 2.709 15.381 1.00 96.06 248 LEU A O 1
ATOM 1995 N N . SER A 1 249 ? -20.129 4.135 16.596 1.00 96.44 249 SER A N 1
ATOM 1996 C CA . SER A 1 249 ? -19.193 5.257 16.516 1.00 96.44 249 SER A CA 1
ATOM 1997 C C . SER A 1 249 ? -17.784 4.893 16.982 1.00 96.44 249 SER A C 1
ATOM 1999 O O . SER A 1 249 ? -17.583 4.071 17.892 1.00 96.44 249 SER A O 1
ATOM 2001 N N . HIS A 1 250 ? -16.787 5.559 16.401 1.00 95.69 250 HIS A N 1
ATOM 2002 C CA . HIS A 1 250 ? -15.386 5.338 16.747 1.00 95.69 250 HIS A CA 1
ATOM 2003 C C . HIS A 1 250 ? -15.111 5.645 18.219 1.00 95.69 250 HIS A C 1
ATOM 2005 O O . HIS A 1 250 ? -14.399 4.898 18.887 1.00 95.69 250 HIS A O 1
ATOM 2011 N N . ALA A 1 251 ? -15.737 6.693 18.757 1.00 94.81 251 ALA A N 1
ATOM 2012 C CA . ALA A 1 251 ? -15.620 7.065 20.163 1.00 94.81 251 ALA A CA 1
ATOM 2013 C C . ALA A 1 251 ? -16.088 5.947 21.110 1.00 94.81 251 ALA A C 1
ATOM 2015 O O . ALA A 1 251 ? -15.421 5.656 22.104 1.00 94.81 251 ALA A O 1
ATOM 2016 N N . SER A 1 252 ? -17.223 5.307 20.811 1.00 96.25 252 SER A N 1
ATOM 2017 C CA . SER A 1 252 ? -17.737 4.200 21.623 1.00 96.25 252 SER A CA 1
ATOM 2018 C C . SER A 1 252 ? -16.878 2.949 21.467 1.00 96.25 252 SER A C 1
ATOM 2020 O O . SER A 1 252 ? -16.496 2.356 22.469 1.00 96.25 252 SER A O 1
ATOM 2022 N N . PHE A 1 253 ? -16.459 2.617 20.243 1.00 96.25 253 PHE A N 1
ATOM 2023 C CA . PHE A 1 253 ? -15.535 1.507 20.005 1.00 96.25 253 PHE A CA 1
ATOM 2024 C C . PHE A 1 253 ? -14.200 1.669 20.751 1.00 96.25 253 PHE A C 1
ATOM 2026 O O . PHE A 1 253 ? -13.689 0.711 21.332 1.00 96.25 253 PHE A O 1
ATOM 2033 N N . LEU A 1 254 ? -13.628 2.875 20.758 1.00 95.81 254 LEU A N 1
ATOM 2034 C CA . LEU A 1 254 ? -12.388 3.157 21.480 1.00 95.81 254 LEU A CA 1
ATOM 2035 C C . LEU A 1 254 ? -12.582 3.056 22.993 1.00 95.81 254 LEU A C 1
ATOM 2037 O O . LEU A 1 254 ? -11.711 2.512 23.658 1.00 95.81 254 LEU A O 1
ATOM 2041 N N . ARG A 1 255 ? -13.722 3.499 23.540 1.00 95.12 255 ARG A N 1
ATOM 2042 C CA . ARG A 1 255 ? -14.048 3.288 24.961 1.00 95.12 255 ARG A CA 1
ATOM 2043 C C . ARG A 1 255 ? -14.160 1.806 25.307 1.00 95.12 255 ARG A C 1
ATOM 2045 O O . ARG A 1 255 ? -13.538 1.371 26.268 1.00 95.12 255 ARG A O 1
ATOM 2052 N N . ASP A 1 256 ? -14.869 1.034 24.488 1.00 93.44 256 ASP A N 1
ATOM 2053 C CA . ASP A 1 256 ? -15.066 -0.407 24.695 1.00 93.44 256 ASP A CA 1
ATOM 2054 C C . ASP A 1 256 ? -13.763 -1.211 24.617 1.00 93.44 256 ASP A C 1
ATOM 2056 O O . ASP A 1 256 ? -13.655 -2.300 25.175 1.00 93.44 256 ASP A O 1
ATOM 2060 N N . THR A 1 257 ? -12.784 -0.698 23.874 1.00 92.50 257 THR A N 1
ATOM 2061 C CA . THR A 1 257 ? -11.476 -1.332 23.680 1.00 92.50 257 THR A CA 1
ATOM 2062 C C . THR A 1 257 ? -10.372 -0.643 24.468 1.00 92.50 257 THR A C 1
ATOM 2064 O O . THR A 1 257 ? -9.205 -0.949 24.242 1.00 92.50 257 THR A O 1
ATOM 2067 N N . GLU A 1 258 ? -10.715 0.301 25.348 1.00 93.38 258 GLU A N 1
ATOM 2068 C CA . GLU A 1 258 ? -9.778 1.111 26.136 1.00 93.38 258 GLU A CA 1
ATOM 2069 C C . GLU A 1 258 ? -8.672 1.776 25.290 1.00 93.38 258 GLU A C 1
ATOM 2071 O O . GLU A 1 258 ? -7.531 1.916 25.721 1.00 93.38 258 GLU A O 1
ATOM 2076 N N . GLY A 1 259 ? -8.972 2.139 24.038 1.00 92.50 259 GLY A N 1
ATOM 2077 C CA . GLY A 1 259 ? -8.014 2.718 23.089 1.00 92.50 259 GLY A CA 1
ATOM 2078 C C . GLY A 1 259 ? -6.912 1.755 22.636 1.00 92.50 259 GLY A C 1
ATOM 2079 O O . GLY A 1 259 ? -5.888 2.186 22.104 1.00 92.50 259 GLY A O 1
ATOM 2080 N N . ARG A 1 260 ? -7.087 0.450 22.861 1.00 91.81 260 ARG A N 1
ATOM 2081 C CA . ARG A 1 260 ? -6.106 -0.599 22.539 1.00 91.81 260 ARG A CA 1
ATOM 2082 C C . ARG A 1 260 ? -6.213 -1.094 21.101 1.00 91.81 260 ARG A C 1
ATOM 2084 O O . ARG A 1 260 ? -5.274 -1.719 20.606 1.00 91.81 260 ARG A O 1
ATOM 2091 N N . LYS A 1 261 ? -7.349 -0.834 20.446 1.00 94.50 261 LYS A N 1
ATOM 2092 C CA . LYS A 1 261 ? -7.606 -1.159 19.040 1.00 94.50 261 LYS A CA 1
ATOM 2093 C C . LYS A 1 261 ? -7.734 0.109 18.205 1.00 94.50 261 LYS A C 1
ATOM 2095 O O . LYS A 1 261 ? -8.221 1.129 18.679 1.00 94.50 261 LYS A O 1
ATOM 2100 N N . PHE A 1 262 ? -7.296 0.024 16.956 1.00 96.00 262 PHE A N 1
ATOM 2101 C CA . PHE A 1 262 ? -7.255 1.141 16.030 1.00 96.00 262 PHE A CA 1
ATOM 2102 C C . PHE A 1 262 ? -8.664 1.493 15.547 1.00 96.00 262 PHE A C 1
ATOM 2104 O O . PHE A 1 262 ? -9.416 0.621 15.106 1.00 96.00 262 PHE A O 1
ATOM 2111 N N . ALA A 1 263 ? -8.984 2.782 15.582 1.00 96.50 263 ALA A N 1
ATOM 2112 C CA . ALA A 1 263 ? -10.097 3.378 14.860 1.00 96.50 263 ALA A CA 1
ATOM 2113 C C . ALA A 1 263 ? -9.663 4.771 14.378 1.00 96.50 263 ALA A C 1
ATOM 2115 O O . ALA A 1 263 ? -9.085 5.519 15.174 1.00 96.50 263 ALA A O 1
ATOM 2116 N N . PRO A 1 264 ? -9.889 5.121 13.102 1.00 96.06 264 PRO A N 1
ATOM 2117 C CA . PRO A 1 264 ? -9.516 6.428 12.587 1.00 96.06 264 PRO A CA 1
ATOM 2118 C C . PRO A 1 264 ? -10.434 7.502 13.179 1.00 96.06 264 PRO A C 1
ATOM 2120 O O . PRO A 1 264 ? -11.644 7.335 13.255 1.00 96.06 264 PRO A O 1
ATOM 2123 N N . LEU A 1 265 ? -9.842 8.615 13.592 1.00 94.94 265 LEU A N 1
ATOM 2124 C CA . LEU A 1 265 ? -10.509 9.786 14.161 1.00 94.94 265 LEU A CA 1
ATOM 2125 C C . LEU A 1 265 ? -10.515 10.977 13.195 1.00 94.94 265 LEU A C 1
ATOM 2127 O O . LEU A 1 265 ? -11.156 11.988 13.472 1.00 94.94 265 LEU A O 1
ATOM 2131 N N . CYS A 1 266 ? -9.803 10.874 12.073 1.00 94.06 266 CYS A N 1
ATOM 2132 C CA . CYS A 1 266 ? -9.768 11.894 11.033 1.00 94.06 266 CYS A CA 1
ATOM 2133 C C . CYS A 1 266 ? -9.615 11.280 9.635 1.00 94.06 266 CYS A C 1
ATOM 2135 O O . CYS A 1 266 ? -9.193 10.127 9.489 1.00 94.06 266 CYS A O 1
ATOM 2137 N N . PHE A 1 267 ? -9.940 12.053 8.598 1.00 95.50 267 PHE A N 1
ATOM 2138 C CA . PHE A 1 267 ? -9.840 11.598 7.211 1.00 95.50 267 PHE A CA 1
ATOM 2139 C C . PHE A 1 267 ? -8.395 11.324 6.806 1.00 95.50 267 PHE A C 1
ATOM 2141 O O . PHE A 1 267 ? -8.134 10.400 6.040 1.00 95.50 267 PHE A O 1
ATOM 2148 N N . THR A 1 268 ? -7.429 12.044 7.379 1.00 95.19 268 THR A N 1
ATOM 2149 C CA . THR A 1 268 ? -6.006 11.794 7.123 1.00 95.19 268 THR A CA 1
ATOM 2150 C C . THR A 1 268 ? -5.582 10.374 7.496 1.00 95.19 268 THR A C 1
ATOM 2152 O O . THR A 1 268 ? -4.786 9.776 6.776 1.00 95.19 268 THR A O 1
ATOM 2155 N N . GLN A 1 269 ? -6.128 9.796 8.572 1.00 96.50 269 GLN A N 1
ATOM 2156 C CA . GLN A 1 269 ? -5.851 8.401 8.943 1.00 96.50 269 GLN A CA 1
ATOM 2157 C C . GLN A 1 269 ? -6.474 7.386 7.975 1.00 96.50 269 GLN A C 1
ATOM 2159 O O . GLN A 1 269 ? -6.034 6.241 7.955 1.00 96.50 269 GLN A O 1
ATOM 2164 N N . VAL A 1 270 ? -7.471 7.793 7.186 1.00 97.69 270 VAL A N 1
ATOM 2165 C CA . VAL A 1 270 ? -8.078 6.979 6.127 1.00 97.69 270 VAL A CA 1
ATOM 2166 C C . VAL A 1 270 ? -7.300 7.170 4.826 1.00 97.69 270 VAL A C 1
ATOM 2168 O O . VAL A 1 270 ? -6.702 6.237 4.324 1.00 97.69 270 VAL A O 1
ATOM 2171 N N . CYS A 1 271 ? -7.208 8.387 4.299 1.00 97.75 271 CYS A N 1
ATOM 2172 C CA . CYS A 1 271 ? -6.644 8.637 2.973 1.00 97.75 271 CYS A CA 1
ATOM 2173 C C . CYS A 1 271 ? -5.128 8.392 2.874 1.00 97.75 271 CYS A C 1
ATOM 2175 O O . CYS A 1 271 ? -4.648 7.776 1.919 1.00 97.75 271 CYS A O 1
ATOM 2177 N N . LEU A 1 272 ? -4.351 8.901 3.834 1.00 97.19 272 LEU A N 1
ATOM 2178 C CA . LEU A 1 272 ? -2.898 8.998 3.688 1.00 97.19 272 LEU A CA 1
ATOM 2179 C C . LEU A 1 272 ? -2.176 7.635 3.630 1.00 97.19 272 LEU A C 1
ATOM 2181 O O . LEU A 1 272 ? -1.245 7.513 2.830 1.00 97.19 272 LEU A O 1
ATOM 2185 N N . PRO A 1 273 ? -2.570 6.599 4.402 1.00 97.88 273 PRO A N 1
ATOM 2186 C CA . PRO A 1 273 ? -2.010 5.258 4.248 1.00 97.88 273 PRO A CA 1
ATOM 2187 C C . PRO A 1 273 ? -2.141 4.705 2.829 1.00 97.88 273 PRO A C 1
ATOM 2189 O O . PRO A 1 273 ? -1.198 4.105 2.323 1.00 97.88 273 PRO A O 1
ATOM 2192 N N . PHE A 1 274 ? -3.279 4.929 2.167 1.00 98.56 274 PHE A N 1
ATOM 2193 C CA . PHE A 1 274 ? -3.504 4.419 0.817 1.00 98.56 274 PHE A CA 1
ATOM 2194 C C . PHE A 1 274 ? -2.642 5.142 -0.219 1.00 98.56 274 PHE A C 1
ATOM 2196 O O . PHE A 1 274 ? -1.950 4.493 -0.999 1.00 98.56 274 PHE A O 1
ATOM 2203 N N . VAL A 1 275 ? -2.564 6.474 -0.145 1.00 98.25 275 VAL A N 1
ATOM 2204 C CA . VAL A 1 275 ? -1.656 7.283 -0.982 1.00 98.25 275 VAL A CA 1
ATOM 2205 C C . VAL A 1 275 ? -0.202 6.813 -0.832 1.00 98.25 275 VAL A C 1
ATOM 2207 O O . VAL A 1 275 ? 0.523 6.667 -1.817 1.00 98.25 275 VAL A O 1
ATOM 2210 N N . ARG A 1 276 ? 0.230 6.519 0.399 1.00 97.31 276 ARG A N 1
ATOM 2211 C CA . ARG A 1 276 ? 1.580 6.005 0.674 1.00 97.31 276 ARG A CA 1
ATOM 2212 C C . ARG A 1 276 ? 1.800 4.598 0.144 1.00 97.31 276 ARG A C 1
ATOM 2214 O O . ARG A 1 276 ? 2.893 4.314 -0.336 1.00 97.31 276 ARG A O 1
ATOM 2221 N N . LEU A 1 277 ? 0.785 3.737 0.195 1.00 97.38 277 LEU A N 1
ATOM 2222 C CA . LEU A 1 277 ? 0.867 2.404 -0.391 1.00 97.38 277 LEU A CA 1
ATOM 2223 C C . LEU A 1 277 ? 1.065 2.495 -1.907 1.00 97.38 277 LEU A C 1
ATOM 2225 O O . LEU A 1 277 ? 1.954 1.831 -2.435 1.00 97.38 277 LEU A O 1
ATOM 2229 N N . LEU A 1 278 ? 0.306 3.356 -2.593 1.00 97.50 278 LEU A N 1
ATOM 2230 C CA . LEU A 1 278 ? 0.476 3.599 -4.031 1.00 97.50 278 LEU A CA 1
ATOM 2231 C C . LEU A 1 278 ? 1.898 4.071 -4.350 1.00 97.50 278 LEU A C 1
ATOM 2233 O O . LEU A 1 278 ? 2.528 3.565 -5.278 1.00 97.50 278 LEU A O 1
ATOM 2237 N N . TYR A 1 279 ? 2.436 4.992 -3.545 1.00 95.50 279 TYR A N 1
ATOM 2238 C CA . TYR A 1 279 ? 3.794 5.499 -3.741 1.00 95.50 279 TYR A CA 1
ATOM 2239 C C . TYR A 1 279 ? 4.834 4.396 -3.532 1.00 95.50 279 TYR A C 1
ATOM 2241 O O . TYR A 1 279 ? 5.749 4.242 -4.339 1.00 95.50 279 TYR A O 1
ATOM 2249 N N . LEU A 1 280 ? 4.671 3.596 -2.476 1.00 93.81 280 LEU A N 1
ATOM 2250 C CA . LEU A 1 280 ? 5.552 2.477 -2.165 1.00 93.81 280 LEU A CA 1
ATOM 2251 C C . LEU A 1 280 ? 5.555 1.440 -3.292 1.00 93.81 280 LEU A C 1
ATOM 2253 O O . LEU A 1 280 ? 6.630 1.022 -3.723 1.00 93.81 280 LEU A O 1
ATOM 2257 N N . LEU A 1 281 ? 4.380 1.047 -3.792 1.00 94.81 281 LEU A N 1
ATOM 2258 C CA . LEU A 1 281 ? 4.260 0.071 -4.876 1.00 94.81 281 LEU A CA 1
ATOM 2259 C C . LEU A 1 281 ? 4.854 0.607 -6.182 1.00 94.81 281 LEU A C 1
ATOM 2261 O O . LEU A 1 281 ? 5.673 -0.080 -6.789 1.00 94.81 281 LEU A O 1
ATOM 2265 N N . GLY A 1 282 ? 4.523 1.840 -6.577 1.00 94.19 282 GLY A N 1
ATOM 2266 C CA . GLY A 1 282 ? 5.065 2.450 -7.796 1.00 94.19 282 GLY A CA 1
ATOM 2267 C C . GLY A 1 282 ? 6.580 2.678 -7.741 1.00 94.19 282 GLY A C 1
ATOM 2268 O O . GLY A 1 282 ? 7.271 2.534 -8.747 1.00 94.19 282 GLY A O 1
ATOM 2269 N N . ASN A 1 283 ? 7.131 2.968 -6.558 1.00 91.69 283 ASN A N 1
ATOM 2270 C CA . ASN A 1 283 ? 8.576 3.098 -6.378 1.00 91.69 283 ASN A CA 1
ATOM 2271 C C . ASN A 1 283 ? 9.293 1.736 -6.364 1.00 91.69 283 ASN A C 1
ATOM 2273 O O . ASN A 1 283 ? 10.386 1.610 -6.919 1.00 91.69 283 ASN A O 1
ATOM 2277 N N . LYS A 1 284 ? 8.698 0.714 -5.733 1.00 90.56 284 LYS A N 1
ATOM 2278 C CA . LYS A 1 284 ? 9.282 -0.635 -5.652 1.00 90.56 284 LYS A CA 1
ATOM 2279 C C . LYS A 1 284 ? 9.219 -1.361 -6.997 1.00 90.56 284 LYS A C 1
ATOM 2281 O O . LYS A 1 284 ? 10.167 -2.061 -7.348 1.00 90.56 284 LYS A O 1
ATOM 2286 N N . PHE A 1 285 ? 8.147 -1.168 -7.759 1.00 91.81 285 PHE A N 1
ATOM 2287 C CA . PHE A 1 285 ? 7.921 -1.844 -9.027 1.00 91.81 285 PHE A CA 1
ATOM 2288 C C . PHE A 1 285 ? 7.778 -0.843 -10.180 1.00 91.81 285 PHE A C 1
ATOM 2290 O O . PHE A 1 285 ? 6.713 -0.287 -10.422 1.00 91.81 285 PHE A O 1
ATOM 2297 N N . LYS A 1 286 ? 8.873 -0.605 -10.908 1.00 85.00 286 LYS A N 1
ATOM 2298 C CA . LYS A 1 286 ? 8.960 0.474 -11.911 1.00 85.00 286 LYS A CA 1
ATOM 2299 C C . LYS A 1 286 ? 8.022 0.321 -13.105 1.00 85.00 286 LYS A C 1
ATOM 2301 O O . LYS A 1 286 ? 7.752 1.305 -13.775 1.00 85.00 286 LYS A O 1
ATOM 2306 N N . ASP A 1 287 ? 7.602 -0.895 -13.411 1.00 88.25 287 ASP A N 1
ATOM 2307 C CA . ASP A 1 287 ? 6.644 -1.214 -14.467 1.00 88.25 287 ASP A CA 1
ATOM 2308 C C . ASP A 1 287 ? 5.189 -0.973 -14.031 1.00 88.25 287 ASP A C 1
ATOM 2310 O O . ASP A 1 287 ? 4.330 -0.718 -14.867 1.00 88.25 287 ASP A O 1
ATOM 2314 N N . PHE A 1 288 ? 4.930 -0.966 -12.722 1.00 90.62 288 PHE A N 1
ATOM 2315 C CA . PHE A 1 288 ? 3.594 -0.811 -12.147 1.00 90.62 288 PHE A CA 1
ATOM 2316 C C . PHE A 1 288 ? 2.966 0.558 -12.438 1.00 90.62 288 PHE A C 1
ATOM 2318 O O . PHE A 1 288 ? 1.756 0.673 -12.579 1.00 90.62 288 PHE A O 1
ATOM 2325 N N . ILE A 1 289 ? 3.787 1.605 -12.580 1.00 92.00 289 ILE A N 1
ATOM 2326 C CA . ILE A 1 289 ? 3.313 2.973 -12.857 1.00 92.00 289 ILE A CA 1
ATOM 2327 C C . ILE A 1 289 ? 2.691 3.133 -14.254 1.00 92.00 289 ILE A C 1
ATOM 2329 O O . ILE A 1 289 ? 2.067 4.159 -14.527 1.00 92.00 289 ILE A O 1
ATOM 2333 N N . TYR A 1 290 ? 2.889 2.152 -15.140 1.00 90.25 290 TYR A N 1
ATOM 2334 C CA . TYR A 1 290 ? 2.332 2.136 -16.493 1.00 90.25 290 TYR A CA 1
ATOM 2335 C C . TYR A 1 290 ? 1.020 1.352 -16.588 1.00 90.25 290 TYR A C 1
ATOM 2337 O O . TYR A 1 290 ? 0.412 1.349 -17.651 1.00 90.25 290 TYR A O 1
ATOM 2345 N N . GLU A 1 291 ? 0.602 0.662 -15.524 1.00 92.81 291 GLU A N 1
ATOM 2346 C CA . GLU A 1 291 ? -0.664 -0.070 -15.516 1.00 92.81 291 GLU A CA 1
ATOM 2347 C C . GLU A 1 291 ? -1.836 0.921 -15.410 1.00 92.81 291 GLU A C 1
ATOM 2349 O O . GLU A 1 291 ? -1.838 1.797 -14.539 1.00 92.81 291 GLU A O 1
ATOM 2354 N N . ASP A 1 292 ? -2.843 0.774 -16.279 1.00 92.50 292 ASP A N 1
ATOM 2355 C CA . ASP A 1 292 ? -4.016 1.663 -16.318 1.00 92.50 292 ASP A CA 1
ATOM 2356 C C . ASP A 1 292 ? -4.727 1.705 -14.957 1.00 92.50 292 ASP A C 1
ATOM 2358 O O . ASP A 1 292 ? -5.033 2.781 -14.444 1.00 92.50 292 ASP A O 1
ATOM 2362 N N . SER A 1 293 ? -4.866 0.544 -14.304 1.00 94.25 293 SER A N 1
ATOM 2363 C CA . SER A 1 293 ? -5.445 0.409 -12.960 1.00 94.25 293 SER A CA 1
ATOM 2364 C C . SER A 1 293 ? -4.754 1.304 -11.926 1.00 94.25 293 SER A C 1
ATOM 2366 O O . SER A 1 293 ? -5.414 1.877 -11.056 1.00 94.25 293 SER A O 1
ATOM 2368 N N . PHE A 1 294 ? -3.428 1.451 -12.008 1.00 95.75 294 PHE A N 1
ATOM 2369 C CA . PHE A 1 294 ? -2.656 2.302 -11.111 1.00 95.75 294 PHE A CA 1
ATOM 2370 C C . PHE A 1 294 ? -2.906 3.783 -11.402 1.00 95.75 294 PHE A C 1
ATOM 2372 O O . PHE A 1 294 ? -3.159 4.553 -10.475 1.00 95.75 294 PHE A O 1
ATOM 2379 N N . GLN A 1 295 ? -2.856 4.189 -12.673 1.00 95.62 295 GLN A N 1
ATOM 2380 C CA . GLN A 1 295 ? -3.050 5.589 -13.063 1.00 95.62 295 GLN A CA 1
ATOM 2381 C C . GLN A 1 295 ? -4.473 6.071 -12.769 1.00 95.62 295 GLN A C 1
ATOM 2383 O O . GLN A 1 295 ? -4.650 7.137 -12.175 1.00 95.62 295 GLN A O 1
ATOM 2388 N N . GLU A 1 296 ? -5.478 5.262 -13.106 1.00 97.06 296 GLU A N 1
ATOM 2389 C CA . GLU A 1 296 ? -6.885 5.519 -12.788 1.00 97.06 296 GLU A CA 1
ATOM 2390 C C . GLU A 1 296 ? -7.093 5.649 -11.277 1.00 97.06 296 GLU A C 1
ATOM 2392 O O . GLU A 1 296 ? -7.714 6.609 -10.819 1.00 97.06 296 GLU A O 1
ATOM 2397 N N . THR A 1 297 ? -6.493 4.751 -10.488 1.00 98.12 297 THR A N 1
ATOM 2398 C CA . THR A 1 297 ? -6.544 4.821 -9.021 1.00 98.12 297 THR A CA 1
ATOM 2399 C C . THR A 1 297 ? -5.932 6.120 -8.495 1.00 98.12 297 THR A C 1
ATOM 2401 O O . THR A 1 297 ? -6.521 6.760 -7.626 1.00 98.12 297 THR A O 1
ATOM 2404 N N . VAL A 1 298 ? -4.770 6.545 -9.005 1.00 98.12 298 VAL A N 1
ATOM 2405 C CA . VAL A 1 298 ? -4.122 7.796 -8.571 1.00 98.12 298 VAL A CA 1
ATOM 2406 C C . VAL A 1 298 ? -4.994 9.013 -8.880 1.00 98.12 298 VAL A C 1
ATOM 2408 O O . VAL A 1 298 ? -5.179 9.852 -7.996 1.00 98.12 298 VAL A O 1
ATOM 2411 N N . ASN A 1 299 ? -5.560 9.085 -10.088 1.00 98.19 299 ASN A N 1
ATOM 2412 C CA . ASN A 1 299 ? -6.454 10.175 -10.485 1.00 98.19 299 ASN A CA 1
ATOM 2413 C C . ASN A 1 299 ? -7.700 10.213 -9.593 1.00 98.19 299 ASN A C 1
ATOM 2415 O O . ASN A 1 299 ? -8.079 11.261 -9.074 1.00 98.19 299 ASN A O 1
ATOM 2419 N N . TYR A 1 300 ? -8.307 9.054 -9.351 1.00 98.38 300 TYR A N 1
ATOM 2420 C CA . TYR A 1 300 ? -9.537 8.970 -8.579 1.00 98.38 300 TYR A CA 1
ATOM 2421 C C . TYR A 1 300 ? -9.325 9.285 -7.089 1.00 98.38 300 TYR A C 1
ATOM 2423 O O . TYR A 1 300 ? -10.134 9.983 -6.476 1.00 98.38 300 TYR A O 1
ATOM 2431 N N . VAL A 1 301 ? -8.194 8.876 -6.501 1.00 98.31 301 VAL A N 1
ATOM 2432 C CA . VAL A 1 301 ? -7.813 9.302 -5.142 1.00 98.31 301 VAL A CA 1
ATOM 2433 C C . VAL A 1 301 ? -7.630 10.818 -5.058 1.00 98.31 301 VAL A C 1
ATOM 2435 O O . VAL A 1 301 ? -8.005 11.409 -4.042 1.00 98.31 301 VAL A O 1
ATOM 2438 N N . ASP A 1 302 ? -7.077 11.461 -6.090 1.00 98.44 302 ASP A N 1
ATOM 2439 C CA . ASP A 1 302 ? -6.946 12.923 -6.136 1.00 98.44 302 ASP A CA 1
ATOM 2440 C C . ASP A 1 302 ? -8.313 13.603 -6.146 1.00 98.44 302 ASP A C 1
ATOM 2442 O O . ASP A 1 302 ? -8.577 14.470 -5.313 1.00 98.44 302 ASP A O 1
ATOM 2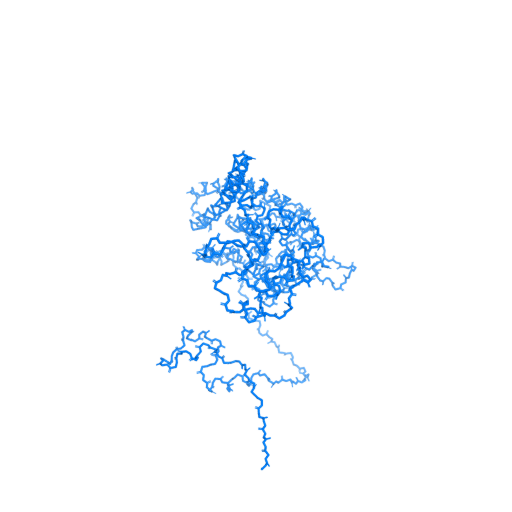446 N N . GLU A 1 303 ? -9.227 13.138 -7.000 1.00 98.19 303 GLU A N 1
ATOM 2447 C CA . GLU A 1 303 ? -10.598 13.647 -7.047 1.00 98.19 303 GLU A CA 1
ATOM 2448 C C . GLU A 1 303 ? -11.314 13.513 -5.698 1.00 98.19 303 GLU A C 1
ATOM 2450 O O . GLU A 1 303 ? -11.900 14.480 -5.205 1.00 98.19 303 GLU A O 1
ATOM 2455 N N . LEU A 1 304 ? -11.252 12.332 -5.073 1.00 98.25 304 LEU A N 1
ATOM 2456 C CA . LEU A 1 304 ? -11.849 12.083 -3.759 1.00 98.25 304 LEU A CA 1
ATOM 2457 C C . LEU A 1 304 ? -11.230 12.974 -2.674 1.00 98.25 304 LEU A C 1
ATOM 2459 O O . LEU A 1 304 ? -11.941 13.519 -1.825 1.00 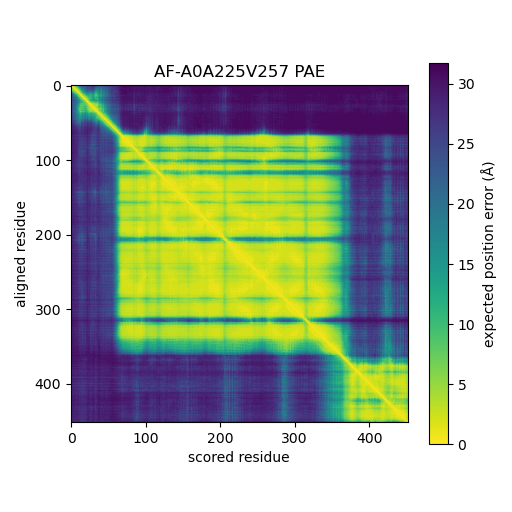98.25 304 LEU A O 1
ATOM 2463 N N . THR A 1 305 ? -9.910 13.160 -2.718 1.00 96.62 305 THR A N 1
ATOM 2464 C CA . THR A 1 305 ? -9.178 14.021 -1.785 1.00 96.62 305 THR A CA 1
ATOM 2465 C C . THR A 1 305 ? -9.595 15.481 -1.935 1.00 96.62 305 THR A C 1
ATOM 2467 O O . THR A 1 305 ? -9.878 16.137 -0.931 1.00 96.62 305 THR A O 1
ATOM 2470 N N . MET A 1 306 ? -9.667 15.995 -3.165 1.00 95.62 306 MET A N 1
ATOM 2471 C CA . MET A 1 306 ? -10.074 17.377 -3.425 1.00 95.62 306 MET A CA 1
ATOM 2472 C C . MET A 1 306 ? -11.521 17.617 -2.995 1.00 95.62 306 MET A C 1
ATOM 2474 O O . MET A 1 306 ? -11.772 18.556 -2.239 1.00 95.62 306 MET A O 1
ATOM 2478 N N . LYS A 1 307 ? -12.442 16.708 -3.346 1.00 95.75 307 LYS A N 1
ATOM 2479 C CA . LYS A 1 307 ? -13.849 16.760 -2.909 1.00 95.75 307 LYS A CA 1
ATOM 2480 C C . LYS A 1 307 ? -13.983 16.820 -1.383 1.00 95.75 307 LYS A C 1
ATOM 2482 O O . LYS A 1 307 ? -14.807 17.576 -0.868 1.00 95.75 307 LYS A O 1
ATOM 2487 N N . TRP A 1 308 ? -13.185 16.040 -0.644 1.00 95.06 308 TRP A N 1
ATOM 2488 C CA . TRP A 1 308 ? -13.178 16.096 0.821 1.00 95.06 308 TRP A CA 1
ATOM 2489 C C . TRP A 1 308 ? -12.659 17.442 1.339 1.00 95.06 308 TRP A C 1
ATOM 2491 O O . TRP A 1 308 ? -13.311 18.076 2.169 1.00 95.06 308 TRP A O 1
ATOM 2501 N N . ILE A 1 309 ? -11.494 17.884 0.851 1.00 92.44 309 ILE A N 1
ATOM 2502 C CA . ILE A 1 309 ? -10.827 19.107 1.319 1.00 92.44 309 ILE A CA 1
ATOM 2503 C C . ILE A 1 309 ? -11.698 20.343 1.076 1.00 92.44 309 ILE A C 1
ATOM 2505 O O . ILE A 1 309 ? -11.788 21.187 1.966 1.00 92.44 309 ILE A O 1
ATOM 2509 N N . GLU A 1 310 ? -12.343 20.450 -0.087 1.00 90.88 310 GLU A N 1
ATOM 2510 C CA . GLU A 1 310 ? -13.227 21.571 -0.427 1.00 90.88 310 GLU A CA 1
ATOM 2511 C C . GLU A 1 310 ? -14.379 21.705 0.576 1.00 90.88 310 GLU A C 1
ATOM 2513 O O . GLU A 1 310 ? -14.573 22.777 1.145 1.00 90.88 310 GLU A O 1
ATOM 2518 N N . ARG A 1 311 ? -15.067 20.600 0.891 1.00 88.56 311 ARG A N 1
ATOM 2519 C CA . ARG A 1 311 ? -16.158 20.584 1.883 1.00 88.56 311 ARG A CA 1
ATOM 2520 C C . ARG A 1 311 ? -15.668 20.836 3.314 1.00 88.56 311 ARG A C 1
ATOM 2522 O O . ARG A 1 311 ? -16.361 21.460 4.114 1.00 88.56 311 ARG A O 1
ATOM 2529 N N . SER A 1 312 ? -14.459 20.387 3.656 1.00 85.38 312 SER A N 1
ATOM 2530 C CA . SER A 1 312 ? -13.891 20.590 4.996 1.00 85.38 312 SER A CA 1
ATOM 2531 C C . SER A 1 312 ? -13.431 22.025 5.269 1.00 85.38 312 SER A C 1
ATOM 2533 O O . SER A 1 312 ? -13.342 22.410 6.431 1.00 85.38 312 SER A O 1
ATOM 2535 N N . GLN A 1 313 ? -13.161 22.846 4.249 1.00 71.25 313 GLN A N 1
ATOM 2536 C CA . GLN A 1 313 ? -12.816 24.263 4.462 1.00 71.25 313 GLN A CA 1
ATOM 2537 C C . GLN A 1 313 ? -13.977 25.082 5.052 1.00 71.25 313 GLN A C 1
ATOM 2539 O O . GLN A 1 313 ? -13.753 26.167 5.586 1.00 71.25 313 GLN A O 1
ATOM 2544 N N . GLU A 1 314 ? -15.197 24.545 5.020 1.00 63.53 314 GLU A N 1
ATOM 2545 C CA . GLU A 1 314 ? -16.400 25.164 5.579 1.00 63.53 314 GLU A CA 1
ATOM 2546 C C . GLU A 1 314 ? -16.605 24.836 7.074 1.00 63.53 314 GLU A C 1
ATOM 2548 O O . GLU A 1 314 ? -17.384 25.504 7.757 1.00 63.53 314 GLU A O 1
ATOM 2553 N N . THR A 1 315 ? -15.897 23.837 7.623 1.00 59.19 315 THR A N 1
ATOM 2554 C CA . THR A 1 315 ? -16.120 23.303 8.980 1.00 59.19 315 THR A CA 1
ATOM 2555 C C . THR A 1 315 ? -14.858 23.358 9.858 1.00 59.19 315 THR A C 1
ATOM 2557 O O . THR A 1 315 ? -13.853 22.701 9.614 1.00 59.19 315 THR A O 1
ATOM 2560 N N . ASN A 1 316 ? -14.904 24.137 10.948 1.00 53.09 316 ASN A N 1
ATOM 2561 C CA . ASN A 1 316 ? -13.732 24.471 11.783 1.00 53.09 316 ASN A CA 1
ATOM 2562 C C . ASN A 1 316 ? -13.347 23.438 12.871 1.00 53.09 316 ASN A C 1
ATOM 2564 O O . ASN A 1 316 ? -12.479 23.725 13.694 1.00 53.09 316 ASN A O 1
ATOM 2568 N N . THR A 1 317 ? -13.981 22.263 12.941 1.00 55.97 317 THR A N 1
ATOM 2569 C CA . THR A 1 317 ? -13.887 21.363 14.115 1.00 55.97 317 THR A CA 1
ATOM 2570 C C . THR A 1 317 ? -13.141 20.043 13.884 1.00 55.97 317 THR A C 1
ATOM 2572 O O . THR A 1 317 ? -13.121 19.201 14.781 1.00 55.97 317 THR A O 1
ATOM 2575 N N . SER A 1 318 ? -12.504 19.837 12.725 1.00 70.50 318 SER A N 1
ATOM 2576 C CA . SER A 1 318 ? -11.823 18.567 12.423 1.00 70.50 318 SER A CA 1
ATOM 2577 C C . SER A 1 318 ? -10.419 18.458 13.042 1.00 70.50 318 SER A C 1
ATOM 2579 O O . SER A 1 318 ? -9.668 19.431 13.126 1.00 70.50 318 SER A O 1
ATOM 2581 N N . LEU A 1 319 ? -10.033 17.233 13.421 1.00 81.50 319 LEU A N 1
ATOM 2582 C CA . LEU A 1 319 ? -8.641 16.856 13.718 1.00 81.50 319 LEU A CA 1
ATOM 2583 C C . LEU A 1 319 ? -7.732 16.975 12.483 1.00 81.50 319 LEU A C 1
ATOM 2585 O O . LEU A 1 319 ? -6.510 17.086 12.622 1.00 81.50 319 LEU A O 1
ATOM 2589 N N . ASP A 1 320 ? -8.313 16.963 11.282 1.00 83.31 320 ASP A N 1
ATOM 2590 C CA . ASP A 1 320 ? -7.597 17.255 10.048 1.00 83.31 320 ASP A CA 1
ATOM 2591 C C . ASP A 1 320 ? -7.206 18.733 10.008 1.00 83.31 320 ASP A C 1
ATOM 2593 O O . ASP A 1 320 ? -7.991 19.624 9.690 1.00 83.31 320 ASP A O 1
ATOM 2597 N N . SER A 1 321 ? -5.948 19.000 10.346 1.00 83.94 321 SER A N 1
ATOM 2598 C CA . SER A 1 321 ? -5.400 20.348 10.264 1.00 83.94 321 SER A CA 1
ATOM 2599 C C . SER A 1 321 ? -5.075 20.733 8.817 1.00 83.94 321 SER A C 1
ATOM 2601 O O . SER A 1 321 ? -4.852 19.880 7.953 1.00 83.94 321 SER A O 1
ATOM 2603 N N . ARG A 1 322 ? -4.894 22.037 8.561 1.00 85.19 322 ARG A N 1
ATOM 2604 C CA . ARG A 1 322 ? -4.377 22.540 7.273 1.00 85.19 322 ARG A CA 1
ATOM 2605 C C . ARG A 1 322 ? -3.060 21.867 6.860 1.00 85.19 322 ARG A C 1
ATOM 2607 O O . ARG A 1 322 ? -2.782 21.735 5.670 1.00 85.19 322 ARG A O 1
ATOM 2614 N N . LEU A 1 323 ? -2.241 21.459 7.835 1.00 86.56 323 LEU A N 1
ATOM 2615 C CA . LEU A 1 323 ? -1.005 20.724 7.578 1.00 86.56 323 LEU A CA 1
ATOM 2616 C C . LEU A 1 323 ? -1.295 19.339 6.998 1.00 86.56 323 LEU A C 1
ATOM 2618 O O . LEU A 1 323 ? -0.637 18.944 6.045 1.00 86.56 323 LEU A O 1
ATOM 2622 N N . CYS A 1 324 ? -2.288 18.632 7.535 1.00 91.06 324 CYS A N 1
ATOM 2623 C CA . CYS A 1 324 ? -2.654 17.296 7.085 1.00 91.06 324 CYS A CA 1
ATOM 2624 C C . CYS A 1 324 ? -3.139 17.317 5.634 1.00 91.06 324 CYS A C 1
ATOM 2626 O O . CYS A 1 324 ? -2.610 16.576 4.810 1.00 91.06 324 CYS A O 1
ATOM 2628 N N . PHE A 1 325 ? -4.044 18.240 5.293 1.00 91.50 325 PHE A N 1
ATOM 2629 C CA . PHE A 1 325 ? -4.503 18.414 3.912 1.00 91.50 325 PHE A CA 1
ATOM 2630 C C . PHE A 1 325 ? -3.361 18.778 2.967 1.00 91.50 325 PHE A C 1
ATOM 2632 O O . PHE A 1 325 ? -3.219 18.161 1.915 1.00 91.50 325 PHE A O 1
ATOM 2639 N N . LYS A 1 326 ? -2.471 19.695 3.373 1.00 91.88 326 LYS A N 1
ATOM 2640 C CA . LYS A 1 326 ? -1.269 20.008 2.589 1.00 91.88 326 LYS A CA 1
ATOM 2641 C C . LYS A 1 326 ? -0.406 18.763 2.355 1.00 91.88 326 LYS A C 1
ATOM 2643 O O . LYS A 1 326 ? 0.091 18.580 1.249 1.00 91.88 326 LYS A O 1
ATOM 2648 N N . THR A 1 327 ? -0.219 17.925 3.372 1.00 93.00 327 THR A N 1
ATOM 2649 C CA . THR A 1 327 ? 0.561 16.687 3.256 1.00 93.00 327 THR A CA 1
ATOM 2650 C C . THR A 1 327 ? -0.078 15.715 2.272 1.00 93.00 327 THR A C 1
ATOM 2652 O O . THR A 1 327 ? 0.619 15.251 1.376 1.00 93.00 327 THR A O 1
ATOM 2655 N N . ILE A 1 328 ? -1.384 15.451 2.383 1.00 94.62 328 ILE A N 1
ATOM 2656 C CA . ILE A 1 328 ? -2.087 14.549 1.459 1.00 94.62 328 ILE A CA 1
ATOM 2657 C C . ILE A 1 328 ? -1.954 15.066 0.023 1.00 94.62 328 ILE A C 1
ATOM 2659 O O . ILE A 1 328 ? -1.503 14.331 -0.851 1.00 94.62 328 ILE A O 1
ATOM 2663 N N . THR A 1 329 ? -2.250 16.348 -0.212 1.00 95.44 329 THR A N 1
ATOM 2664 C CA . THR A 1 329 ? -2.137 16.962 -1.540 1.00 95.44 329 THR A CA 1
ATOM 2665 C C . THR A 1 329 ? -0.720 16.857 -2.112 1.00 95.44 329 THR A C 1
ATOM 2667 O O . THR A 1 329 ? -0.556 16.581 -3.298 1.00 95.44 329 THR A O 1
ATOM 2670 N N . GLU A 1 330 ? 0.327 17.068 -1.311 1.00 95.12 330 GLU A N 1
ATOM 2671 C CA . GLU A 1 330 ? 1.704 16.941 -1.802 1.00 95.12 330 GLU A CA 1
ATOM 2672 C C . GLU A 1 330 ? 2.107 15.487 -2.090 1.00 95.12 330 GLU A C 1
ATOM 2674 O O . GLU A 1 330 ? 2.824 15.250 -3.063 1.00 95.12 330 GLU A O 1
ATOM 2679 N N . GLU A 1 331 ? 1.634 14.507 -1.316 1.00 95.69 331 GLU A N 1
ATOM 2680 C CA . GLU A 1 331 ? 1.878 13.085 -1.603 1.00 95.69 331 GLU A CA 1
ATOM 2681 C C . GLU A 1 331 ? 1.135 12.628 -2.872 1.00 95.69 331 GLU A C 1
ATOM 2683 O O . GLU A 1 331 ? 1.726 11.972 -3.730 1.00 95.69 331 GLU A O 1
ATOM 2688 N N . VAL A 1 332 ? -0.107 13.074 -3.083 1.00 97.38 332 VAL A N 1
ATOM 2689 C CA . VAL A 1 332 ? -0.847 12.814 -4.331 1.00 97.38 332 VAL A CA 1
ATOM 2690 C C . VAL A 1 332 ? -0.168 13.485 -5.533 1.00 97.38 332 VAL A C 1
ATOM 2692 O O . VAL A 1 332 ? 0.018 12.869 -6.584 1.00 97.38 332 VAL A O 1
ATOM 2695 N N . LYS A 1 333 ? 0.328 14.720 -5.390 1.00 97.00 333 LYS A N 1
ATOM 2696 C CA . LYS A 1 333 ? 1.140 15.367 -6.440 1.00 97.00 333 LYS A CA 1
ATOM 2697 C C . LYS A 1 333 ? 2.427 14.602 -6.743 1.00 97.00 333 LYS A C 1
ATOM 2699 O O . LYS A 1 333 ? 2.894 14.624 -7.884 1.00 97.00 333 LYS A O 1
ATOM 2704 N N . ARG A 1 334 ? 3.051 13.962 -5.748 1.00 95.75 334 ARG A N 1
ATOM 2705 C CA . ARG A 1 334 ? 4.239 13.120 -5.972 1.00 95.75 334 ARG A CA 1
ATOM 2706 C C . ARG A 1 334 ? 3.900 11.892 -6.813 1.00 95.75 334 ARG A C 1
ATOM 2708 O O . ARG A 1 334 ? 4.694 11.576 -7.696 1.00 95.75 334 ARG A O 1
ATOM 2715 N N . LEU A 1 335 ? 2.736 11.273 -6.608 1.00 96.75 335 LEU A N 1
ATOM 2716 C CA . LEU A 1 335 ? 2.251 10.168 -7.446 1.00 96.75 335 LEU A CA 1
ATOM 2717 C C . LEU A 1 335 ? 2.085 10.596 -8.909 1.00 96.75 335 LEU A C 1
ATOM 2719 O O . LEU A 1 335 ? 2.668 9.977 -9.795 1.00 96.75 335 LEU A O 1
ATOM 2723 N N . HIS A 1 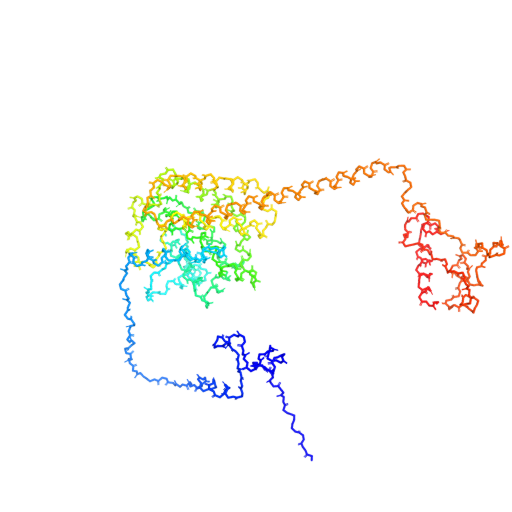336 ? 1.417 11.721 -9.169 1.00 97.31 336 HIS A N 1
ATOM 2724 C CA . HIS A 1 336 ? 1.292 12.245 -10.535 1.00 97.31 336 HIS A CA 1
ATOM 2725 C C . HIS A 1 336 ? 2.648 12.558 -11.174 1.00 97.31 336 HIS A C 1
ATOM 2727 O O . HIS A 1 336 ? 2.895 12.226 -12.332 1.00 97.31 336 HIS A O 1
ATOM 2733 N N . LYS A 1 337 ? 3.575 13.157 -10.415 1.00 95.75 337 LYS A N 1
ATOM 2734 C CA . LYS A 1 337 ? 4.944 13.405 -10.897 1.00 95.75 337 LYS A CA 1
ATO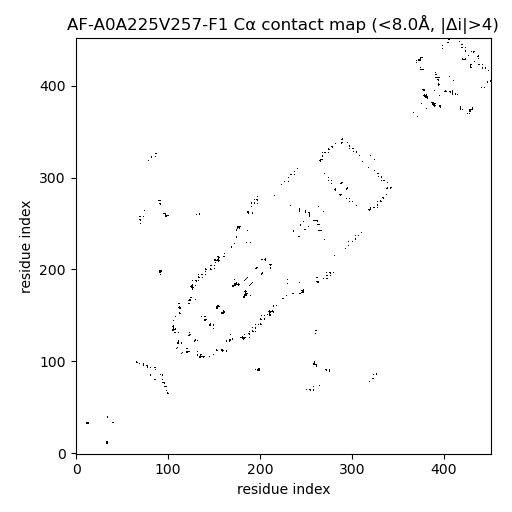M 2735 C C . LYS A 1 337 ? 5.683 12.109 -11.224 1.00 95.75 337 LYS A C 1
ATOM 2737 O O . LYS A 1 337 ? 6.525 12.123 -12.120 1.00 95.75 337 LYS A O 1
ATOM 2742 N N . MET A 1 338 ? 5.423 11.028 -10.492 1.00 94.62 338 MET A N 1
ATOM 2743 C CA . MET A 1 338 ? 6.002 9.711 -10.751 1.00 94.62 338 MET A CA 1
ATOM 2744 C C . MET A 1 338 ? 5.492 9.146 -12.083 1.00 94.62 338 MET A C 1
ATOM 2746 O O . MET A 1 338 ? 6.320 8.792 -12.919 1.00 94.62 338 MET A O 1
ATOM 2750 N N . ILE A 1 339 ? 4.178 9.186 -12.325 1.00 94.25 339 ILE A N 1
ATOM 2751 C CA . ILE A 1 339 ? 3.555 8.758 -13.593 1.00 94.25 339 ILE A CA 1
ATOM 2752 C C . ILE A 1 339 ? 4.108 9.579 -14.772 1.00 94.25 339 ILE A C 1
ATOM 2754 O O . ILE A 1 339 ? 4.718 9.032 -15.686 1.00 94.25 339 ILE A O 1
ATOM 2758 N N . GLN A 1 340 ? 4.071 10.914 -14.680 1.00 92.75 340 GLN A N 1
ATOM 2759 C CA . GLN A 1 340 ? 4.573 11.815 -15.733 1.00 92.75 340 GLN A CA 1
ATOM 2760 C C . GLN A 1 340 ? 6.073 11.651 -16.038 1.00 92.75 340 GLN A C 1
ATOM 2762 O O . GLN A 1 340 ? 6.557 12.024 -17.112 1.00 92.75 340 GLN A O 1
ATOM 2767 N N . ARG A 1 341 ? 6.876 11.202 -15.066 1.00 89.12 341 ARG A N 1
ATOM 2768 C CA . ARG A 1 341 ? 8.291 10.873 -15.305 1.00 89.12 341 ARG A CA 1
ATOM 2769 C C . ARG A 1 341 ? 8.421 9.570 -16.088 1.00 89.12 341 ARG A C 1
ATOM 2771 O O . ARG A 1 341 ? 9.261 9.525 -16.984 1.00 89.12 341 ARG A O 1
ATOM 2778 N N . GLY A 1 342 ? 7.595 8.573 -15.776 1.00 86.50 342 GLY A N 1
ATOM 2779 C CA . GLY A 1 342 ? 7.488 7.334 -16.544 1.00 86.50 342 GLY A CA 1
ATOM 2780 C C . GLY A 1 342 ? 7.150 7.606 -18.010 1.00 86.50 342 GLY A C 1
ATOM 2781 O O . GLY A 1 342 ? 7.911 7.211 -18.893 1.00 86.50 342 GLY A O 1
ATOM 2782 N N . ASP A 1 343 ? 6.091 8.375 -18.270 1.00 87.31 343 ASP A N 1
ATOM 2783 C CA . ASP A 1 343 ? 5.628 8.670 -19.636 1.00 87.31 343 ASP A CA 1
ATOM 2784 C C . ASP A 1 343 ? 6.694 9.370 -20.481 1.00 87.31 343 ASP A C 1
ATOM 2786 O O . ASP A 1 343 ? 6.945 9.001 -21.630 1.00 87.31 343 ASP A O 1
ATOM 2790 N N . ARG A 1 344 ? 7.389 10.356 -19.897 1.00 87.69 344 ARG A N 1
ATOM 2791 C CA . ARG A 1 344 ? 8.505 11.039 -20.568 1.00 87.69 344 ARG A CA 1
ATOM 2792 C C . ARG A 1 344 ? 9.655 10.088 -20.891 1.00 87.69 344 ARG A C 1
ATOM 2794 O O . ARG A 1 344 ? 10.277 10.237 -21.940 1.00 87.69 344 ARG A O 1
ATOM 2801 N N . GLY A 1 345 ? 9.928 9.118 -20.019 1.00 84.38 345 GLY A N 1
ATOM 2802 C CA . GLY A 1 345 ? 10.922 8.074 -20.268 1.00 84.38 345 GLY A CA 1
ATOM 2803 C C . GLY A 1 345 ? 10.559 7.206 -21.474 1.00 84.38 345 GLY A C 1
ATOM 2804 O O . GLY A 1 345 ? 11.403 6.986 -22.343 1.00 84.38 345 GLY A O 1
ATOM 2805 N N . ILE A 1 346 ? 9.295 6.781 -21.575 1.00 84.88 346 ILE A N 1
ATOM 2806 C CA . ILE A 1 346 ? 8.791 6.008 -22.722 1.00 84.88 346 ILE A CA 1
ATOM 2807 C C . ILE A 1 346 ? 8.870 6.828 -24.009 1.00 84.88 346 ILE A C 1
ATOM 2809 O O . ILE A 1 346 ? 9.377 6.341 -25.019 1.00 84.88 346 ILE A O 1
ATOM 2813 N N . GLN A 1 347 ? 8.409 8.080 -23.981 1.00 86.44 347 GLN A N 1
ATOM 2814 C CA . GLN A 1 347 ? 8.440 8.962 -25.149 1.00 86.44 347 GLN A CA 1
ATOM 2815 C C . GLN A 1 347 ? 9.871 9.203 -25.641 1.00 86.44 347 GLN A C 1
ATOM 2817 O O . GLN A 1 347 ? 10.124 9.110 -26.842 1.00 86.44 347 GLN A O 1
ATOM 2822 N N . ALA A 1 348 ? 10.817 9.442 -24.729 1.00 86.62 348 ALA A N 1
ATOM 2823 C CA . ALA A 1 348 ? 12.229 9.594 -25.069 1.00 86.62 348 ALA A CA 1
ATOM 2824 C C . ALA A 1 348 ? 12.820 8.305 -25.665 1.00 86.62 348 ALA A C 1
ATOM 2826 O O . ALA A 1 348 ? 13.497 8.355 -26.691 1.00 86.62 348 ALA A O 1
ATOM 2827 N N . GLY A 1 349 ? 12.519 7.139 -25.081 1.00 86.00 349 GLY A N 1
ATOM 2828 C CA . GLY A 1 349 ? 12.951 5.846 -25.618 1.00 86.00 349 GLY A CA 1
ATOM 2829 C C . GLY A 1 349 ? 12.377 5.557 -27.010 1.00 86.00 349 GLY A C 1
ATOM 2830 O O . GLY A 1 349 ? 13.093 5.104 -27.903 1.00 86.00 349 GLY A O 1
ATOM 2831 N N . ALA A 1 350 ? 11.099 5.877 -27.229 1.00 87.38 350 ALA A N 1
ATOM 2832 C CA . ALA A 1 350 ? 10.450 5.746 -28.529 1.00 87.38 350 ALA A CA 1
ATOM 2833 C C . ALA A 1 350 ? 11.049 6.701 -29.573 1.00 87.38 350 ALA A C 1
ATOM 2835 O O . ALA A 1 350 ? 11.244 6.294 -30.719 1.00 87.38 350 ALA A O 1
ATOM 2836 N N . ALA A 1 351 ? 11.374 7.939 -29.188 1.00 88.00 351 ALA A N 1
ATOM 2837 C CA . ALA A 1 351 ? 12.038 8.908 -30.057 1.00 88.00 351 ALA A CA 1
ATOM 2838 C C . ALA A 1 351 ? 13.431 8.421 -30.481 1.00 88.00 351 ALA A C 1
ATOM 2840 O O . ALA A 1 351 ? 13.707 8.362 -31.675 1.00 88.00 351 ALA A O 1
ATOM 2841 N N . LEU A 1 352 ? 14.255 7.953 -29.536 1.00 88.25 352 LEU A N 1
ATOM 2842 C CA . LEU A 1 352 ? 15.572 7.377 -29.834 1.00 88.25 352 LEU A CA 1
ATOM 2843 C C . LEU A 1 352 ? 15.475 6.169 -30.775 1.00 88.25 352 LEU A C 1
ATOM 2845 O O . LEU A 1 352 ? 16.266 6.042 -31.707 1.00 88.25 352 LEU A O 1
ATOM 2849 N N . LYS A 1 353 ? 14.481 5.294 -30.572 1.00 87.25 353 LYS A N 1
ATOM 2850 C CA . LYS A 1 353 ? 14.250 4.145 -31.457 1.00 87.25 353 LYS A CA 1
ATOM 2851 C C . LYS A 1 353 ? 13.841 4.581 -32.868 1.00 87.25 353 LYS A C 1
ATOM 2853 O O . LYS A 1 353 ? 14.304 3.982 -33.835 1.00 87.25 353 LYS A O 1
ATOM 2858 N N . ARG A 1 354 ? 13.001 5.615 -33.002 1.00 86.56 354 ARG A N 1
ATOM 2859 C CA . ARG A 1 354 ? 12.633 6.191 -34.309 1.00 86.56 354 ARG A CA 1
ATOM 2860 C C . ARG A 1 354 ? 13.837 6.824 -34.995 1.00 86.56 354 ARG A C 1
ATOM 2862 O O . ARG A 1 354 ? 14.072 6.520 -36.155 1.00 86.56 354 ARG A O 1
ATOM 2869 N N . GLU A 1 355 ? 14.634 7.615 -34.282 1.00 85.25 355 GLU A N 1
ATOM 2870 C CA . GLU A 1 355 ? 15.859 8.212 -34.825 1.00 85.25 355 GLU A CA 1
ATOM 2871 C C . GLU A 1 355 ? 16.864 7.148 -35.283 1.00 85.25 355 GLU A C 1
ATOM 2873 O O . GLU A 1 355 ? 17.435 7.268 -36.365 1.00 85.25 355 GLU A O 1
ATOM 2878 N N . ALA A 1 356 ? 17.057 6.080 -34.503 1.00 81.44 356 ALA A N 1
ATOM 2879 C CA . ALA A 1 356 ? 17.909 4.959 -34.894 1.00 81.44 356 ALA A CA 1
ATOM 2880 C C . ALA A 1 356 ? 17.383 4.258 -36.159 1.00 81.44 356 ALA A C 1
ATOM 2882 O O . ALA A 1 356 ? 18.150 3.997 -37.085 1.00 81.44 356 ALA A O 1
ATOM 2883 N N . GLN A 1 357 ? 16.070 4.020 -36.236 1.00 81.38 357 GLN A N 1
ATOM 2884 C CA . GLN A 1 357 ? 15.436 3.418 -37.409 1.00 81.38 357 GLN A CA 1
ATOM 2885 C C . GLN A 1 357 ? 15.537 4.319 -38.648 1.00 81.38 357 GLN A C 1
ATOM 2887 O O . GLN A 1 357 ? 15.779 3.833 -39.750 1.00 81.38 357 GLN A O 1
ATOM 2892 N N . GLU A 1 358 ? 15.374 5.632 -38.485 1.00 80.00 358 GLU A N 1
ATOM 2893 C CA . GLU A 1 358 ? 15.536 6.605 -39.565 1.00 80.00 358 GLU A CA 1
ATOM 2894 C C . GLU A 1 358 ? 16.984 6.677 -40.052 1.00 80.00 358 GLU A C 1
ATOM 2896 O O . GLU A 1 358 ? 17.205 6.736 -41.260 1.00 80.00 358 GLU A O 1
ATOM 2901 N N . ARG A 1 359 ? 17.972 6.618 -39.149 1.00 73.06 359 ARG A N 1
ATOM 2902 C CA . ARG A 1 359 ? 19.392 6.529 -39.524 1.00 73.06 359 ARG A CA 1
ATOM 2903 C C . ARG A 1 359 ? 19.682 5.252 -40.307 1.00 73.06 359 ARG A C 1
ATOM 2905 O O . ARG A 1 359 ? 20.271 5.347 -41.376 1.00 73.06 359 ARG A O 1
ATOM 2912 N N . MET A 1 360 ? 19.205 4.095 -39.842 1.00 64.94 360 MET A N 1
ATOM 2913 C CA . MET A 1 360 ? 19.342 2.830 -40.581 1.00 64.94 360 MET A CA 1
ATOM 2914 C C . MET A 1 360 ? 18.684 2.893 -41.964 1.00 64.94 360 MET A C 1
ATOM 2916 O O . MET A 1 360 ? 19.253 2.424 -42.943 1.00 64.94 360 MET A O 1
ATOM 2920 N N . ASN A 1 361 ? 17.499 3.500 -42.074 1.00 70.00 361 ASN A N 1
ATOM 2921 C CA . ASN A 1 361 ? 16.806 3.619 -43.356 1.00 70.00 361 ASN A CA 1
ATOM 2922 C C . ASN A 1 361 ? 17.505 4.593 -44.322 1.00 70.00 361 ASN A C 1
ATOM 2924 O O . ASN A 1 361 ? 17.454 4.369 -45.528 1.00 70.00 361 ASN A O 1
ATOM 2928 N N . ARG A 1 362 ? 18.151 5.656 -43.818 1.00 64.81 362 ARG A N 1
ATOM 2929 C CA . ARG A 1 362 ? 18.917 6.619 -44.634 1.00 64.81 362 ARG A CA 1
ATOM 2930 C C . ARG A 1 362 ? 20.277 6.077 -45.087 1.00 64.81 362 ARG A C 1
ATOM 2932 O O . ARG A 1 362 ? 20.745 6.488 -46.140 1.00 64.81 362 ARG A O 1
ATOM 2939 N N . ASN A 1 363 ? 20.878 5.161 -44.328 1.00 57.56 363 ASN A N 1
ATOM 2940 C CA . ASN A 1 363 ? 22.205 4.595 -44.599 1.00 57.56 363 ASN A CA 1
ATOM 2941 C C . ASN A 1 363 ? 22.193 3.265 -45.371 1.00 57.56 363 ASN A C 1
ATOM 2943 O O . ASN A 1 363 ? 23.230 2.623 -45.446 1.00 57.56 363 ASN A O 1
ATOM 2947 N N . ARG A 1 364 ? 21.073 2.843 -45.976 1.00 57.78 364 ARG A N 1
ATOM 2948 C CA . ARG A 1 364 ? 21.019 1.569 -46.727 1.00 57.78 364 ARG A CA 1
ATOM 2949 C C . ARG A 1 364 ? 22.049 1.443 -47.860 1.00 57.78 364 ARG A C 1
ATOM 2951 O O . ARG A 1 364 ? 22.410 0.318 -48.179 1.00 57.78 364 ARG A O 1
ATOM 2958 N N . ASP A 1 365 ? 22.505 2.565 -48.420 1.00 59.06 365 ASP A N 1
ATOM 2959 C CA . ASP A 1 365 ? 23.505 2.618 -49.499 1.00 59.06 365 ASP A CA 1
ATOM 2960 C C . ASP A 1 365 ? 24.850 3.229 -49.053 1.00 59.06 365 ASP A C 1
ATOM 2962 O O . ASP A 1 365 ? 25.752 3.410 -49.871 1.00 59.06 365 ASP A O 1
ATOM 2966 N N . ALA A 1 366 ? 24.994 3.599 -47.775 1.00 60.91 366 ALA A N 1
ATOM 2967 C CA . ALA A 1 366 ? 26.264 4.090 -47.251 1.00 60.91 366 ALA A CA 1
ATOM 2968 C C . ALA A 1 366 ? 27.110 2.882 -46.820 1.00 60.91 366 ALA A C 1
ATOM 2970 O O . ALA A 1 366 ? 26.578 2.049 -46.085 1.00 60.91 366 ALA A O 1
ATOM 2971 N N . PRO A 1 367 ? 28.391 2.783 -47.231 1.00 59.72 367 PRO A N 1
ATOM 2972 C CA . PRO A 1 367 ? 29.270 1.747 -46.712 1.00 59.72 367 PRO A CA 1
ATOM 2973 C C . PRO A 1 367 ? 29.267 1.833 -45.186 1.00 59.72 367 PRO A C 1
ATOM 2975 O O . PRO A 1 367 ? 29.428 2.920 -44.615 1.00 59.72 367 PRO A O 1
ATOM 2978 N N . GLU A 1 368 ? 29.040 0.702 -44.528 1.00 61.78 368 GLU A N 1
ATOM 2979 C CA . GLU A 1 368 ? 29.184 0.601 -43.086 1.00 61.78 368 GLU A CA 1
ATOM 2980 C C . GLU A 1 368 ? 30.604 1.067 -42.713 1.00 61.78 368 GLU A C 1
ATOM 2982 O O . GLU A 1 368 ? 31.538 0.902 -43.502 1.00 61.78 368 GLU A O 1
ATOM 2987 N N . PRO A 1 369 ? 30.838 1.620 -41.509 1.00 61.38 369 PRO A N 1
ATOM 2988 C CA . PRO A 1 369 ? 32.187 2.007 -41.074 1.00 61.38 369 PRO A CA 1
ATOM 2989 C C . PRO A 1 369 ? 33.232 0.883 -41.219 1.00 61.38 369 PRO A C 1
ATOM 2991 O O . PRO A 1 369 ? 34.430 1.145 -41.272 1.00 61.38 369 PRO A O 1
ATOM 2994 N N . TRP A 1 370 ? 32.761 -0.363 -41.290 1.00 59.09 370 TRP A N 1
ATOM 2995 C CA . TRP A 1 370 ? 33.531 -1.593 -41.440 1.00 59.09 370 TRP A CA 1
ATOM 2996 C C . TRP A 1 370 ? 33.838 -1.959 -42.906 1.00 59.09 370 TRP A C 1
ATOM 2998 O O . TRP A 1 370 ? 34.823 -2.652 -43.153 1.00 59.09 370 TRP A O 1
ATOM 3008 N N . ASP A 1 371 ? 33.074 -1.441 -43.876 1.00 61.59 371 ASP A N 1
ATOM 3009 C CA . ASP A 1 371 ? 33.300 -1.644 -45.317 1.00 61.59 371 ASP A CA 1
ATOM 3010 C C . ASP A 1 371 ? 34.546 -0.897 -45.825 1.00 61.59 371 ASP A C 1
ATOM 3012 O O . ASP A 1 371 ? 35.097 -1.250 -46.864 1.00 61.59 371 ASP A O 1
ATOM 3016 N N . VAL A 1 372 ? 35.016 0.108 -45.074 1.00 60.38 372 VAL A N 1
ATOM 3017 C CA . VAL A 1 372 ? 36.172 0.969 -45.404 1.00 60.38 372 VAL A CA 1
ATOM 3018 C C . VAL A 1 372 ? 37.491 0.428 -44.824 1.00 60.38 372 VAL A C 1
ATOM 3020 O O . VAL A 1 372 ? 38.552 1.018 -45.018 1.00 60.38 372 VAL A O 1
ATOM 3023 N N . ILE A 1 373 ? 37.458 -0.687 -44.087 1.00 64.00 373 ILE A N 1
ATOM 3024 C CA . ILE A 1 373 ? 38.668 -1.285 -43.513 1.00 64.00 373 ILE A CA 1
ATOM 3025 C C . ILE A 1 373 ? 39.388 -2.079 -44.605 1.00 64.00 373 ILE A C 1
ATOM 3027 O O . ILE A 1 373 ? 39.110 -3.255 -44.804 1.00 64.00 373 ILE A O 1
ATOM 3031 N N . GLU A 1 374 ? 40.330 -1.448 -45.302 1.00 63.00 374 GLU A N 1
ATOM 3032 C CA . GLU A 1 374 ? 41.309 -2.158 -46.127 1.00 63.00 374 GLU A CA 1
ATOM 3033 C C . GLU A 1 374 ? 42.444 -2.663 -45.228 1.00 63.00 374 GLU A C 1
ATOM 3035 O O . GLU A 1 374 ? 43.321 -1.906 -44.809 1.00 63.00 374 GLU A O 1
ATOM 3040 N N . VAL A 1 375 ? 42.424 -3.954 -44.893 1.00 73.50 375 VAL A N 1
ATOM 3041 C CA . VAL A 1 375 ? 43.591 -4.605 -44.287 1.00 73.50 375 VAL A CA 1
ATOM 3042 C C . VAL A 1 375 ? 44.588 -4.908 -45.406 1.00 73.50 375 VAL A C 1
ATOM 3044 O O . VAL A 1 375 ? 44.232 -5.551 -46.392 1.00 73.50 375 VAL A O 1
ATOM 3047 N N . GLY A 1 376 ? 45.831 -4.437 -45.261 1.00 77.75 376 GLY A N 1
ATOM 3048 C CA . GLY A 1 376 ? 46.917 -4.723 -46.205 1.00 77.75 376 GLY A CA 1
ATOM 3049 C C . GLY A 1 376 ? 47.213 -6.222 -46.355 1.00 77.75 376 GLY A C 1
ATOM 3050 O O . GLY A 1 376 ? 46.626 -7.065 -45.675 1.00 77.75 376 GLY A O 1
ATOM 3051 N N . ILE A 1 377 ? 48.148 -6.574 -47.238 1.00 85.94 377 ILE A N 1
ATOM 3052 C CA . ILE A 1 377 ? 48.583 -7.963 -47.449 1.00 85.94 377 ILE A CA 1
ATOM 3053 C C . ILE A 1 377 ? 50.012 -8.114 -46.896 1.00 85.94 377 ILE A C 1
ATOM 3055 O O . ILE A 1 377 ? 50.887 -7.339 -47.289 1.00 85.94 377 ILE A O 1
ATOM 3059 N N . PRO A 1 378 ? 50.282 -9.073 -45.984 1.00 88.00 378 PRO A N 1
ATOM 3060 C CA . PRO A 1 378 ? 51.639 -9.318 -45.502 1.00 88.00 378 PRO A CA 1
ATOM 3061 C C . PRO A 1 378 ? 52.581 -9.657 -46.662 1.00 88.00 378 PRO A C 1
ATOM 3063 O O . PRO A 1 378 ? 52.205 -10.423 -47.554 1.00 88.00 378 PRO A O 1
ATOM 3066 N N . GLY A 1 379 ? 53.797 -9.109 -46.644 1.00 85.62 379 GLY A N 1
ATOM 3067 C CA . GLY A 1 379 ? 54.772 -9.275 -47.726 1.00 85.62 379 GLY A CA 1
ATOM 3068 C C . GLY A 1 379 ? 54.601 -8.316 -48.913 1.00 85.62 379 GLY A C 1
ATOM 3069 O O . GLY A 1 379 ? 55.428 -8.335 -49.822 1.00 85.62 379 GLY A O 1
ATOM 3070 N N . GLU A 1 380 ? 53.562 -7.474 -48.915 1.00 88.75 380 GLU A N 1
ATOM 3071 C CA . GLU A 1 380 ? 53.240 -6.532 -49.999 1.00 88.75 380 GLU A CA 1
ATOM 3072 C C . GLU A 1 380 ? 53.092 -5.085 -49.482 1.00 88.75 380 GLU A C 1
ATOM 3074 O O . GLU A 1 380 ? 52.268 -4.308 -49.968 1.00 88.75 380 GLU A O 1
ATOM 3079 N N . ALA A 1 381 ? 53.872 -4.698 -48.471 1.00 85.31 381 ALA A N 1
ATOM 3080 C CA . ALA A 1 381 ? 53.858 -3.332 -47.962 1.00 85.31 381 ALA A CA 1
ATOM 3081 C C . ALA A 1 381 ? 54.582 -2.378 -48.920 1.00 85.31 381 ALA A C 1
ATOM 3083 O O . ALA A 1 381 ? 55.618 -2.717 -49.491 1.00 85.31 381 ALA A O 1
ATOM 3084 N N . VAL A 1 382 ? 54.060 -1.159 -49.062 1.00 87.44 382 VAL A N 1
ATOM 3085 C CA . VAL A 1 382 ? 54.770 -0.070 -49.743 1.00 87.44 382 VAL A CA 1
ATOM 3086 C C . VAL A 1 382 ? 55.826 0.478 -48.783 1.00 87.44 382 VAL A C 1
ATOM 3088 O O . VAL A 1 382 ? 55.481 0.975 -47.711 1.00 87.44 382 VAL A O 1
ATOM 3091 N N . LEU A 1 383 ? 57.099 0.358 -49.154 1.00 83.88 383 LEU A N 1
ATOM 3092 C CA . LEU A 1 383 ? 58.242 0.814 -48.364 1.00 83.88 383 LEU A CA 1
ATOM 3093 C C . LEU A 1 383 ? 58.554 2.294 -48.644 1.00 83.88 383 LEU A C 1
ATOM 3095 O O . LEU A 1 383 ? 58.067 2.879 -49.613 1.00 83.88 383 LEU A O 1
ATOM 3099 N N . ASP A 1 384 ? 59.400 2.902 -47.810 1.00 82.88 384 ASP A N 1
ATOM 3100 C CA . ASP A 1 384 ? 59.751 4.331 -47.895 1.00 82.88 384 ASP A CA 1
ATOM 3101 C C . ASP A 1 384 ? 60.405 4.733 -49.232 1.00 82.88 384 ASP A C 1
ATOM 3103 O O . ASP A 1 384 ? 60.343 5.894 -49.640 1.00 82.88 384 ASP A O 1
ATOM 3107 N N . ASP A 1 385 ? 61.024 3.780 -49.934 1.00 83.75 385 ASP A N 1
ATOM 3108 C CA . ASP A 1 385 ? 61.625 3.973 -51.258 1.00 83.75 385 ASP A CA 1
ATOM 3109 C C . ASP A 1 385 ? 60.623 3.812 -52.420 1.00 83.75 385 ASP A C 1
ATOM 3111 O O . ASP A 1 385 ? 60.990 3.950 -53.590 1.00 83.75 385 ASP A O 1
ATOM 3115 N N . GLY A 1 386 ? 59.352 3.544 -52.104 1.00 83.31 386 GLY A N 1
ATOM 3116 C CA . GLY A 1 386 ? 58.270 3.319 -53.058 1.00 83.31 386 GLY A CA 1
ATOM 3117 C C . GLY A 1 386 ? 58.242 1.916 -53.668 1.00 83.31 386 GLY A C 1
ATOM 3118 O O . GLY A 1 386 ? 57.394 1.655 -54.525 1.00 83.31 386 GLY A O 1
ATOM 3119 N N . SER A 1 387 ? 59.139 1.013 -53.261 1.00 89.12 387 SER A N 1
ATOM 3120 C CA . SER A 1 387 ? 59.069 -0.400 -53.634 1.00 89.12 387 SER A CA 1
ATOM 3121 C C . SER A 1 387 ? 57.986 -1.135 -52.834 1.00 89.12 387 SER A C 1
ATOM 3123 O O . SER A 1 387 ? 57.536 -0.668 -51.788 1.00 89.12 387 SER A O 1
ATOM 3125 N N . VAL A 1 388 ? 57.527 -2.277 -53.354 1.00 88.12 388 VAL A N 1
ATOM 3126 C CA . VAL A 1 388 ? 56.531 -3.132 -52.693 1.00 88.12 388 VAL A CA 1
ATOM 3127 C C . VAL A 1 388 ? 57.208 -4.425 -52.266 1.00 88.12 388 VAL A C 1
ATOM 3129 O O . VAL A 1 388 ? 57.803 -5.109 -53.102 1.00 88.12 388 VAL A O 1
ATOM 3132 N N . GLY A 1 389 ? 57.112 -4.761 -50.982 1.00 88.44 389 GLY A N 1
ATOM 3133 C CA . GLY A 1 389 ? 57.749 -5.949 -50.431 1.00 88.44 389 GLY A CA 1
ATOM 3134 C C . GLY A 1 389 ? 57.473 -6.169 -48.941 1.00 88.44 389 GLY A C 1
ATOM 3135 O O . GLY A 1 389 ? 56.647 -5.473 -48.345 1.00 88.44 389 GLY A O 1
ATOM 3136 N N . PRO A 1 390 ? 58.142 -7.158 -48.327 1.00 89.62 390 PRO A N 1
ATOM 3137 C CA . PRO A 1 390 ? 58.003 -7.431 -46.905 1.00 89.62 390 PRO A CA 1
ATOM 3138 C C . PRO A 1 390 ? 58.611 -6.305 -46.063 1.00 89.62 390 PRO A C 1
ATOM 3140 O O . PRO A 1 390 ? 59.627 -5.716 -46.426 1.00 89.62 390 PRO A O 1
ATOM 3143 N N . ARG A 1 391 ? 58.005 -6.028 -44.906 1.00 89.19 391 ARG A N 1
ATOM 3144 C CA . ARG A 1 391 ? 58.487 -4.999 -43.957 1.00 89.19 391 ARG A CA 1
ATOM 3145 C C . ARG A 1 391 ? 59.715 -5.420 -43.156 1.00 89.19 391 ARG A C 1
ATOM 3147 O O . ARG A 1 391 ? 60.374 -4.572 -42.560 1.00 89.19 391 ARG A O 1
ATOM 3154 N N . HIS A 1 392 ? 59.951 -6.724 -43.091 1.00 90.50 392 HIS A N 1
ATOM 3155 C CA . HIS A 1 392 ? 61.074 -7.403 -42.449 1.00 90.50 392 HIS A CA 1
ATOM 3156 C C . HIS A 1 392 ? 61.099 -8.861 -42.943 1.00 90.50 392 HIS A C 1
ATOM 3158 O O . HIS A 1 392 ? 60.102 -9.343 -43.487 1.00 90.50 392 HIS A O 1
ATOM 3164 N N . ASP A 1 393 ? 62.196 -9.591 -42.727 1.00 90.62 393 ASP A N 1
ATOM 3165 C CA . ASP A 1 393 ? 62.339 -11.014 -43.088 1.00 90.62 393 ASP A CA 1
ATOM 3166 C C . ASP A 1 393 ? 61.186 -11.931 -42.626 1.00 90.62 393 ASP A C 1
ATOM 3168 O O . ASP A 1 393 ? 60.883 -12.919 -43.293 1.00 90.62 393 ASP A O 1
ATOM 3172 N N . ASN A 1 394 ? 60.526 -11.601 -41.513 1.00 90.44 394 ASN A N 1
ATOM 3173 C CA . ASN A 1 394 ? 59.421 -12.379 -40.942 1.00 90.44 394 ASN A CA 1
ATOM 3174 C C . ASN A 1 394 ? 58.006 -11.934 -41.394 1.00 90.44 394 ASN A C 1
ATOM 3176 O O . ASN A 1 394 ? 57.000 -12.422 -40.877 1.00 90.44 394 ASN A O 1
ATOM 3180 N N . ASP A 1 395 ? 57.897 -10.988 -42.334 1.00 90.69 395 ASP A N 1
ATOM 3181 C CA . ASP A 1 395 ? 56.619 -10.475 -42.850 1.00 90.69 395 ASP A CA 1
ATOM 3182 C C . ASP A 1 395 ? 56.086 -11.350 -43.996 1.00 90.69 395 ASP A C 1
ATOM 3184 O O . ASP A 1 395 ? 56.149 -10.993 -45.173 1.00 90.69 395 ASP A O 1
ATOM 3188 N N . CYS A 1 396 ? 55.589 -12.538 -43.648 1.00 91.31 396 CYS A N 1
ATOM 3189 C CA . CYS A 1 396 ? 55.099 -13.523 -44.613 1.00 91.31 396 CYS A CA 1
ATOM 3190 C C . CYS A 1 396 ? 53.569 -13.628 -44.637 1.00 91.31 396 CYS A C 1
ATOM 3192 O O . CYS A 1 396 ? 52.876 -13.433 -43.631 1.00 91.31 396 CYS A O 1
ATOM 3194 N N . ARG A 1 397 ? 53.025 -13.983 -45.809 1.00 89.31 397 ARG A N 1
ATOM 3195 C CA . ARG A 1 397 ? 51.581 -14.175 -46.022 1.00 89.31 397 ARG A CA 1
ATOM 3196 C C . ARG A 1 397 ? 51.043 -15.434 -45.345 1.00 89.31 397 ARG A C 1
ATOM 3198 O O . ARG A 1 397 ? 49.934 -15.401 -44.817 1.00 89.31 397 ARG A O 1
ATOM 3205 N N . ASP A 1 398 ? 51.807 -16.519 -45.368 1.00 89.75 398 ASP A N 1
ATOM 3206 C CA . ASP A 1 398 ? 51.452 -17.786 -44.731 1.00 89.75 398 ASP A CA 1
ATOM 3207 C C . ASP A 1 398 ? 52.081 -17.867 -43.339 1.00 89.75 398 ASP A C 1
ATOM 3209 O O . ASP A 1 398 ? 53.290 -17.694 -43.193 1.00 89.75 398 ASP A O 1
ATOM 3213 N N . ILE A 1 399 ? 51.279 -18.158 -42.311 1.00 90.06 399 ILE A N 1
ATOM 3214 C CA . ILE A 1 399 ? 51.781 -18.295 -40.934 1.00 90.06 399 ILE A CA 1
ATOM 3215 C C . ILE A 1 399 ? 52.828 -19.392 -40.766 1.00 90.06 399 ILE A C 1
ATOM 3217 O O . ILE A 1 399 ? 53.604 -19.343 -39.818 1.00 90.06 399 ILE A O 1
ATOM 3221 N N . ARG A 1 400 ? 52.859 -20.388 -41.659 1.00 91.25 400 ARG A N 1
ATOM 3222 C CA . ARG A 1 400 ? 53.831 -21.490 -41.605 1.00 91.25 400 ARG A CA 1
ATOM 3223 C C . ARG A 1 400 ? 55.253 -21.030 -41.900 1.00 91.25 400 ARG A C 1
ATOM 3225 O O . ARG A 1 400 ? 56.193 -21.689 -41.464 1.00 91.25 400 ARG A O 1
ATOM 3232 N N . ASP A 1 401 ? 55.381 -19.911 -42.603 1.00 93.12 401 ASP A N 1
ATOM 3233 C CA . ASP A 1 401 ? 56.661 -19.320 -42.980 1.00 93.12 401 ASP A CA 1
ATOM 3234 C C . ASP A 1 401 ? 57.133 -18.276 -41.952 1.00 93.12 401 ASP A C 1
ATOM 3236 O O . ASP A 1 401 ? 58.245 -17.765 -42.055 1.00 93.12 401 ASP A O 1
ATOM 3240 N N . ILE A 1 402 ? 56.314 -17.987 -40.932 1.00 91.31 402 ILE A N 1
ATOM 3241 C CA . ILE A 1 402 ? 56.614 -17.020 -39.874 1.00 91.31 402 ILE A CA 1
ATOM 3242 C C . ILE A 1 402 ? 57.256 -17.741 -38.687 1.00 91.31 402 ILE A C 1
ATOM 3244 O O . ILE A 1 402 ? 56.700 -18.687 -38.121 1.00 91.31 402 ILE A O 1
ATOM 3248 N N . GLN A 1 403 ? 58.424 -17.270 -38.257 1.00 90.06 403 GLN A N 1
ATOM 3249 C CA . GLN A 1 403 ? 59.088 -17.774 -37.056 1.00 90.06 403 GLN A CA 1
ATOM 3250 C C . GLN A 1 403 ? 58.303 -17.384 -35.805 1.00 90.06 403 GLN A C 1
ATOM 3252 O O . GLN A 1 403 ? 57.819 -16.265 -35.720 1.00 90.06 403 GLN A O 1
ATOM 3257 N N . LEU A 1 404 ? 58.206 -18.281 -34.812 1.00 86.00 404 LEU A N 1
ATOM 3258 C CA . LEU A 1 404 ? 57.453 -18.041 -33.569 1.00 86.00 404 LEU A CA 1
ATOM 3259 C C . LEU A 1 404 ? 58.095 -16.996 -32.646 1.00 86.00 404 LEU A C 1
ATOM 3261 O O . LEU A 1 404 ? 57.375 -16.357 -31.884 1.00 86.00 404 LEU A O 1
ATOM 3265 N N . LEU A 1 405 ? 59.412 -16.801 -32.712 1.00 88.56 405 LEU A N 1
ATOM 3266 C CA . LEU A 1 405 ? 60.102 -15.716 -32.011 1.00 88.56 405 LEU A CA 1
ATOM 3267 C C . LEU A 1 405 ? 60.355 -14.561 -32.986 1.00 88.56 405 LEU A C 1
ATOM 3269 O O . LEU A 1 405 ? 60.589 -14.840 -34.163 1.00 88.56 405 LEU A O 1
ATOM 3273 N N . PRO A 1 406 ? 60.275 -13.295 -32.544 1.00 88.81 406 PRO A N 1
ATOM 3274 C CA . PRO A 1 406 ? 60.603 -12.162 -33.400 1.00 88.81 406 PRO A CA 1
ATOM 3275 C C . PRO A 1 406 ? 62.047 -12.232 -33.904 1.00 88.81 406 PRO A C 1
ATOM 3277 O O . PRO A 1 406 ? 62.954 -12.613 -33.155 1.00 88.81 406 PRO A O 1
ATOM 3280 N N . THR A 1 407 ? 62.265 -11.893 -35.173 1.00 89.69 407 THR A N 1
ATOM 3281 C CA . THR A 1 407 ? 63.615 -11.818 -35.750 1.00 89.69 407 THR A CA 1
ATOM 3282 C C . THR A 1 407 ? 64.283 -10.489 -35.396 1.00 89.69 407 THR A C 1
ATOM 3284 O O . THR A 1 407 ? 63.637 -9.522 -34.991 1.00 89.69 407 THR A O 1
ATOM 3287 N N . THR A 1 408 ? 65.603 -10.404 -35.576 1.00 90.19 408 THR A N 1
ATOM 3288 C CA . THR A 1 408 ? 66.333 -9.146 -35.357 1.00 90.19 408 THR A CA 1
ATOM 3289 C C . THR A 1 408 ? 65.839 -8.031 -36.282 1.00 90.19 408 THR A C 1
ATOM 3291 O O . THR A 1 408 ? 65.782 -6.882 -35.857 1.00 90.19 408 THR A O 1
ATOM 3294 N N . GLU A 1 409 ? 65.492 -8.346 -37.533 1.00 90.38 409 GLU A N 1
ATOM 3295 C CA . GLU A 1 409 ? 64.988 -7.353 -38.489 1.00 90.38 409 GLU A CA 1
ATOM 3296 C C . GLU A 1 409 ? 63.560 -6.907 -38.146 1.00 90.38 409 GLU A C 1
ATOM 3298 O O . GLU A 1 409 ? 63.266 -5.718 -38.221 1.00 90.38 409 GLU A O 1
ATOM 3303 N N . GLU A 1 410 ? 62.707 -7.823 -37.676 1.00 89.12 410 GLU A N 1
ATOM 3304 C CA . GLU A 1 410 ? 61.365 -7.513 -37.167 1.00 89.12 410 GLU A CA 1
ATOM 3305 C C . GLU A 1 410 ? 61.427 -6.570 -35.957 1.00 89.12 410 GLU A C 1
ATOM 3307 O O . GLU A 1 410 ? 60.766 -5.535 -35.954 1.00 89.12 410 GLU A O 1
ATOM 3312 N N . CYS A 1 411 ? 62.293 -6.850 -34.974 1.00 86.75 411 CYS A N 1
ATOM 3313 C CA . CYS A 1 411 ? 62.464 -5.999 -33.789 1.00 86.75 411 CYS A CA 1
ATOM 3314 C C . CYS A 1 411 ? 63.054 -4.611 -34.091 1.00 86.75 411 CYS A C 1
ATOM 3316 O O . CYS A 1 411 ? 62.910 -3.692 -33.285 1.00 86.75 411 CYS A O 1
ATOM 3318 N N . LEU A 1 412 ? 63.774 -4.466 -35.205 1.00 87.88 412 LEU A N 1
ATOM 3319 C CA . LEU A 1 412 ? 64.378 -3.200 -35.625 1.00 87.88 412 LEU A CA 1
ATOM 3320 C C . LEU A 1 412 ? 63.535 -2.462 -36.675 1.00 87.88 412 LEU A C 1
ATOM 3322 O O . LEU A 1 412 ? 63.914 -1.359 -37.076 1.00 87.88 412 LEU A O 1
ATOM 3326 N N . SER A 1 413 ? 62.417 -3.042 -37.120 1.00 85.50 413 SER A N 1
ATOM 3327 C CA . SER A 1 413 ? 61.558 -2.436 -38.133 1.00 85.50 413 SER A CA 1
ATOM 3328 C C . SER A 1 413 ? 60.840 -1.205 -37.576 1.00 85.50 413 SER A C 1
ATOM 3330 O O . SER A 1 413 ? 60.226 -1.236 -36.511 1.00 85.50 413 SER A O 1
ATOM 3332 N N . CYS A 1 414 ? 60.900 -0.099 -38.319 1.00 81.56 414 CYS A N 1
ATOM 3333 C CA . CYS A 1 414 ? 60.190 1.139 -37.982 1.00 81.56 414 CYS A CA 1
ATOM 3334 C C . CYS A 1 414 ? 58.736 1.147 -38.487 1.00 81.56 414 CYS A C 1
ATOM 3336 O O . CYS A 1 414 ? 57.994 2.086 -38.192 1.00 81.56 414 CYS A O 1
ATOM 3338 N N . ILE A 1 415 ? 58.336 0.138 -39.270 1.00 83.62 415 ILE A N 1
ATOM 3339 C CA . ILE A 1 415 ? 56.997 0.023 -39.851 1.00 83.62 415 ILE A CA 1
ATOM 3340 C C . ILE A 1 415 ? 56.155 -0.875 -38.934 1.00 83.62 415 ILE A C 1
ATOM 3342 O O . ILE A 1 415 ? 56.584 -1.988 -38.631 1.00 83.62 415 ILE A O 1
ATOM 3346 N N . PRO A 1 416 ? 54.958 -0.441 -38.497 1.00 80.69 416 PRO A N 1
ATOM 3347 C CA . PRO A 1 416 ? 54.135 -1.243 -37.602 1.00 80.69 416 PRO A CA 1
ATOM 3348 C C . PRO A 1 416 ? 53.735 -2.592 -38.233 1.00 80.69 416 PRO A C 1
ATOM 3350 O O . PRO A 1 416 ? 53.507 -2.673 -39.453 1.00 80.69 416 PRO A O 1
ATOM 3353 N N . PRO A 1 417 ? 53.607 -3.655 -37.414 1.00 80.94 417 PRO A N 1
ATOM 3354 C CA . PRO A 1 417 ? 53.151 -4.954 -37.886 1.00 80.94 417 PRO A CA 1
ATOM 3355 C C . PRO A 1 417 ? 51.716 -4.859 -38.418 1.00 80.94 417 PRO A C 1
ATOM 3357 O O . PRO A 1 417 ? 50.919 -4.017 -38.010 1.00 80.94 417 PRO A O 1
ATOM 3360 N N . LEU A 1 418 ? 51.382 -5.724 -39.379 1.00 84.44 418 LEU A N 1
ATOM 3361 C CA . LEU A 1 418 ? 50.053 -5.740 -39.994 1.00 84.44 418 LEU A CA 1
ATOM 3362 C C . LEU A 1 418 ? 49.248 -6.704 -39.165 1.00 84.44 418 LEU A C 1
ATOM 3364 O O . LEU A 1 418 ? 49.520 -7.907 -39.171 1.00 84.44 418 LEU A O 1
ATOM 3368 N N . LEU A 1 419 ? 48.267 -6.157 -38.476 1.00 84.81 419 LEU A N 1
ATOM 3369 C CA . LEU A 1 419 ? 47.391 -6.940 -37.642 1.00 84.81 419 LEU A CA 1
ATOM 3370 C C . LEU A 1 419 ? 46.088 -7.187 -38.395 1.00 84.81 419 LEU A C 1
ATOM 3372 O O . LEU A 1 419 ? 45.557 -6.269 -39.031 1.00 84.81 419 LEU A O 1
ATOM 3376 N N . PRO A 1 420 ? 45.571 -8.421 -38.350 1.00 81.69 420 PRO A N 1
ATOM 3377 C CA . PRO A 1 420 ? 44.229 -8.687 -38.826 1.00 81.69 420 PRO A CA 1
ATOM 3378 C C . PRO A 1 420 ? 43.225 -7.874 -38.000 1.00 81.69 420 PRO A C 1
ATOM 3380 O O . PRO A 1 420 ? 43.421 -7.630 -36.809 1.00 81.69 420 PRO A O 1
ATOM 3383 N N . GLY A 1 421 ? 42.143 -7.425 -38.634 1.00 73.12 421 GLY A N 1
ATOM 3384 C CA . GLY A 1 421 ? 41.123 -6.637 -37.949 1.00 73.12 421 GLY A CA 1
ATOM 3385 C C . GLY A 1 421 ? 40.359 -7.466 -36.911 1.00 73.12 421 GLY A C 1
ATOM 3386 O O . GLY A 1 421 ? 40.128 -8.659 -37.097 1.00 73.12 421 GLY A O 1
ATOM 3387 N N . ASN A 1 422 ? 39.855 -6.818 -35.855 1.00 65.94 422 ASN A N 1
ATOM 3388 C CA . ASN A 1 422 ? 39.075 -7.449 -34.772 1.00 65.94 422 ASN A CA 1
ATOM 3389 C C . ASN A 1 422 ? 37.666 -7.951 -35.187 1.00 65.94 422 ASN A C 1
ATOM 3391 O O . ASN A 1 422 ? 36.804 -8.172 -34.335 1.00 65.94 422 ASN A O 1
ATOM 3395 N N . PHE A 1 423 ? 37.411 -8.144 -36.485 1.00 70.94 423 PHE A N 1
ATOM 3396 C CA . PHE A 1 423 ? 36.119 -8.546 -37.048 1.00 70.94 423 PHE A CA 1
ATOM 3397 C C . PHE A 1 423 ? 36.264 -9.830 -37.878 1.00 70.94 423 PHE A C 1
ATOM 3399 O O . PHE A 1 423 ? 36.253 -9.775 -39.107 1.00 70.94 423 PHE A O 1
ATOM 3406 N N . PRO A 1 424 ? 36.363 -11.011 -37.242 1.00 64.25 424 PRO A N 1
ATOM 3407 C CA . PRO A 1 424 ? 36.753 -12.258 -37.915 1.00 64.25 424 PRO A CA 1
ATOM 3408 C C . PRO A 1 424 ? 35.832 -12.670 -39.077 1.00 64.25 424 PRO A C 1
ATOM 3410 O O . PRO A 1 424 ? 36.255 -13.379 -39.995 1.00 64.25 424 PRO A O 1
ATOM 3413 N N . PHE A 1 425 ? 34.580 -12.208 -39.059 1.00 67.50 425 PHE A N 1
ATOM 3414 C CA . PHE A 1 425 ? 33.552 -12.549 -40.042 1.00 67.50 425 PHE A CA 1
ATOM 3415 C C . PHE A 1 425 ? 33.376 -11.521 -41.166 1.00 67.50 425 PHE A C 1
ATOM 3417 O O . PHE A 1 425 ? 32.636 -11.798 -42.103 1.00 67.50 425 PHE A O 1
ATOM 3424 N N . HIS A 1 426 ? 34.026 -10.354 -41.098 1.00 74.12 426 HIS A N 1
ATOM 3425 C CA . HIS A 1 426 ? 33.922 -9.350 -42.158 1.00 74.12 426 HIS A CA 1
ATOM 3426 C C . HIS A 1 426 ? 34.861 -9.705 -43.315 1.00 74.12 426 HIS A C 1
ATOM 3428 O O . HIS A 1 426 ? 36.002 -10.110 -43.082 1.00 74.12 426 HIS A O 1
ATOM 3434 N N . GLU A 1 427 ? 34.415 -9.565 -44.564 1.00 74.69 427 GLU A N 1
ATOM 3435 C CA . GLU A 1 427 ? 35.209 -9.972 -45.733 1.00 74.69 427 GLU A CA 1
ATOM 3436 C C . GLU A 1 427 ? 36.529 -9.192 -45.813 1.00 74.69 427 GLU A C 1
ATOM 3438 O O . GLU A 1 427 ? 37.579 -9.819 -45.941 1.00 74.69 427 GLU A O 1
ATOM 3443 N N . ASN A 1 428 ? 36.484 -7.878 -45.568 1.00 75.19 428 ASN A N 1
ATOM 3444 C CA . ASN A 1 428 ? 37.644 -6.977 -45.651 1.00 75.19 428 ASN A CA 1
ATOM 3445 C C . ASN A 1 428 ? 38.550 -6.958 -44.405 1.00 75.19 428 ASN A C 1
ATOM 3447 O O . ASN A 1 428 ? 39.615 -6.353 -44.428 1.00 75.19 428 ASN A O 1
ATOM 3451 N N . ALA A 1 429 ? 38.173 -7.622 -43.307 1.00 77.00 429 ALA A N 1
ATOM 3452 C CA . ALA A 1 429 ? 38.956 -7.587 -42.063 1.00 77.00 429 ALA A CA 1
ATOM 3453 C C . ALA A 1 429 ? 40.225 -8.460 -42.095 1.00 77.00 429 ALA A C 1
ATOM 3455 O O . ALA A 1 429 ? 40.957 -8.518 -41.106 1.00 77.00 429 ALA A O 1
ATOM 3456 N N . HIS A 1 430 ? 40.475 -9.170 -43.200 1.00 85.62 430 HIS A N 1
ATOM 3457 C CA . HIS A 1 430 ? 41.625 -10.053 -43.361 1.00 85.62 430 HIS A CA 1
ATOM 3458 C C . HIS A 1 430 ? 41.914 -10.335 -44.840 1.00 85.62 430 HIS A C 1
ATOM 3460 O O . HIS A 1 430 ? 40.992 -10.531 -45.625 1.00 85.62 430 HIS A O 1
ATOM 3466 N N . TRP A 1 431 ? 43.189 -10.505 -45.198 1.00 86.88 431 TRP A N 1
ATOM 3467 C CA . TRP A 1 431 ? 43.637 -10.906 -46.547 1.00 86.88 431 TRP A CA 1
ATOM 3468 C C . TRP A 1 431 ? 43.372 -12.382 -46.917 1.00 86.88 431 TRP A C 1
ATOM 3470 O O . TRP A 1 431 ? 43.676 -12.811 -48.033 1.00 86.88 431 TRP A O 1
ATOM 3480 N N . LEU A 1 432 ? 42.860 -13.194 -45.986 1.00 87.19 432 LEU A N 1
ATOM 3481 C CA . LEU A 1 432 ? 42.456 -14.585 -46.228 1.00 87.19 432 LEU A CA 1
ATOM 3482 C C . LEU A 1 432 ? 40.934 -14.640 -46.326 1.00 87.19 432 LEU A C 1
ATOM 3484 O O . LEU A 1 432 ? 40.290 -13.906 -45.581 1.00 87.19 432 LEU A O 1
ATOM 3488 N N . PRO A 1 433 ? 40.329 -15.505 -47.158 1.00 85.50 433 PRO A N 1
ATOM 3489 C CA . PRO A 1 433 ? 38.875 -15.657 -47.204 1.00 85.50 433 PRO A CA 1
ATOM 3490 C C . PRO A 1 433 ? 38.310 -16.151 -45.855 1.00 85.50 433 PRO A C 1
ATOM 3492 O O . PRO A 1 433 ? 39.053 -16.726 -45.053 1.00 85.50 433 PRO A O 1
ATOM 3495 N N . PRO A 1 434 ? 37.011 -15.943 -45.566 1.00 81.94 434 PRO A N 1
ATOM 3496 C CA . PRO A 1 434 ? 36.386 -16.468 -44.354 1.00 81.94 434 PRO A CA 1
ATOM 3497 C C . PRO A 1 434 ? 36.523 -17.997 -44.262 1.00 81.94 434 PRO A C 1
ATOM 3499 O O . PRO A 1 434 ? 36.104 -18.717 -45.165 1.00 81.94 434 PRO A O 1
ATOM 3502 N N . GLY A 1 435 ? 37.097 -18.500 -43.166 1.00 84.31 435 GLY A N 1
ATOM 3503 C CA . GLY A 1 435 ? 37.329 -19.932 -42.961 1.00 84.31 435 GLY A CA 1
ATOM 3504 C C . GLY A 1 435 ? 38.198 -20.230 -41.733 1.00 84.31 435 GLY A C 1
ATOM 3505 O O . GLY A 1 435 ? 38.708 -19.295 -41.108 1.00 84.31 435 GLY A O 1
ATOM 3506 N N . PRO A 1 436 ? 38.368 -21.509 -41.354 1.00 87.06 436 PRO A N 1
ATOM 3507 C CA . PRO A 1 436 ? 39.204 -21.911 -40.220 1.00 87.06 436 PRO A CA 1
ATOM 3508 C C . PRO A 1 436 ? 40.650 -21.398 -40.304 1.00 87.06 436 PRO A C 1
ATOM 3510 O O . PRO A 1 436 ? 41.229 -21.024 -39.289 1.00 87.06 436 PRO A O 1
ATOM 3513 N N . GLU A 1 437 ? 41.218 -21.318 -41.506 1.00 88.12 437 GLU A N 1
ATOM 3514 C CA . GLU A 1 437 ? 42.582 -20.846 -41.756 1.00 88.12 437 GLU A CA 1
ATOM 3515 C C . GLU A 1 437 ? 42.760 -19.388 -41.321 1.00 88.12 437 GLU A C 1
ATOM 3517 O O . GLU A 1 437 ? 43.741 -19.054 -40.661 1.00 88.12 437 GLU A O 1
ATOM 3522 N N . ARG A 1 438 ? 41.766 -18.537 -41.610 1.00 88.44 438 ARG A N 1
ATOM 3523 C CA . ARG A 1 438 ? 41.726 -17.136 -41.168 1.00 88.44 438 ARG A CA 1
ATOM 3524 C C . ARG A 1 438 ? 41.733 -17.034 -39.646 1.00 88.44 438 ARG A C 1
ATOM 3526 O O . ARG A 1 438 ? 42.447 -16.211 -39.089 1.00 88.44 438 ARG A O 1
ATOM 3533 N N . TRP A 1 439 ? 40.947 -17.872 -38.970 1.00 86.69 439 TRP A N 1
ATOM 3534 C CA . TRP A 1 439 ? 40.880 -17.882 -37.507 1.00 86.69 439 TRP A CA 1
ATOM 3535 C C . TRP A 1 439 ? 42.228 -18.222 -36.885 1.00 86.69 439 TRP A C 1
ATOM 3537 O O . TRP A 1 439 ? 42.654 -17.548 -35.948 1.00 86.69 439 TRP A O 1
ATOM 3547 N N . VAL A 1 440 ? 42.894 -19.248 -37.414 1.00 90.44 440 VAL A N 1
ATOM 3548 C CA . VAL A 1 440 ? 44.215 -19.668 -36.940 1.00 90.44 440 VAL A CA 1
ATOM 3549 C C . VAL A 1 440 ? 45.259 -18.584 -37.211 1.00 90.44 440 VAL A C 1
ATOM 3551 O O . VAL A 1 440 ? 46.015 -18.258 -36.299 1.00 90.44 440 VAL A O 1
ATOM 3554 N N . ASP A 1 441 ? 45.266 -17.983 -38.405 1.00 90.50 441 ASP A N 1
ATOM 3555 C CA . ASP A 1 441 ? 46.182 -16.886 -38.752 1.00 90.50 441 ASP A CA 1
ATOM 3556 C C . ASP A 1 441 ? 45.980 -15.671 -37.832 1.00 90.50 441 ASP A C 1
ATOM 3558 O O . ASP A 1 441 ? 46.936 -15.198 -37.214 1.00 90.50 441 ASP A O 1
ATOM 3562 N N . THR A 1 442 ? 44.724 -15.260 -37.622 1.00 88.31 442 THR A N 1
ATOM 3563 C CA . THR A 1 442 ? 44.370 -14.146 -36.730 1.00 88.31 442 THR A CA 1
ATOM 3564 C C . THR A 1 442 ? 44.883 -14.362 -35.313 1.00 88.31 442 THR A C 1
ATOM 3566 O O . THR A 1 442 ? 45.554 -13.494 -34.759 1.00 88.31 442 THR A O 1
ATOM 3569 N N . HIS A 1 443 ? 44.612 -15.530 -34.725 1.00 88.25 443 HIS A N 1
ATOM 3570 C CA . HIS A 1 443 ? 45.059 -15.820 -33.363 1.00 88.25 443 HI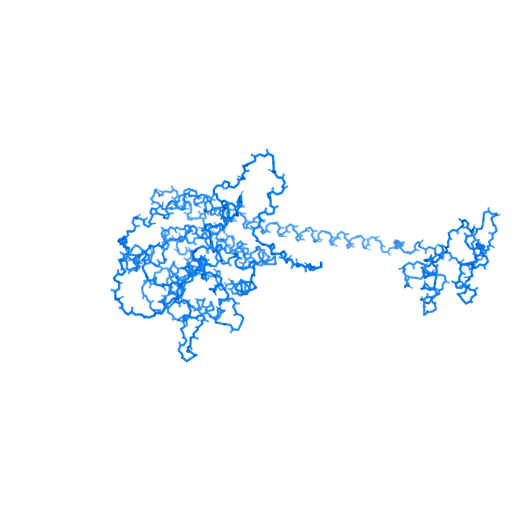S A CA 1
ATOM 3571 C C . HIS A 1 443 ? 46.580 -15.925 -33.275 1.00 88.25 443 HIS A C 1
ATOM 3573 O O . HIS A 1 443 ? 47.155 -15.457 -32.299 1.00 88.25 443 HIS A O 1
ATOM 3579 N N . PHE A 1 444 ? 47.235 -16.508 -34.280 1.00 90.00 444 PHE A N 1
ATOM 3580 C CA . PHE A 1 444 ? 48.689 -16.616 -34.314 1.00 90.00 444 PHE A CA 1
ATOM 3581 C C . PHE A 1 444 ? 49.366 -15.239 -34.355 1.00 90.00 444 PHE A C 1
ATOM 3583 O O . PHE A 1 444 ? 50.298 -14.997 -33.589 1.00 90.00 444 PHE A O 1
ATOM 3590 N N . ARG A 1 445 ? 48.886 -14.320 -35.203 1.00 88.75 445 ARG A N 1
ATOM 3591 C CA . ARG A 1 445 ? 49.472 -12.977 -35.347 1.00 88.75 445 ARG A CA 1
ATOM 3592 C C . ARG A 1 445 ? 49.187 -12.073 -34.154 1.00 88.75 445 ARG A C 1
ATOM 3594 O O . ARG A 1 445 ? 50.111 -11.415 -33.696 1.00 88.75 445 ARG A O 1
ATOM 3601 N N . LEU A 1 446 ? 47.969 -12.102 -33.607 1.00 86.62 446 LEU A N 1
ATOM 3602 C CA . LEU A 1 446 ? 47.644 -11.378 -32.370 1.00 86.62 446 LEU A CA 1
ATOM 3603 C C . LEU A 1 446 ? 48.438 -11.919 -31.173 1.00 86.62 446 LEU A C 1
ATOM 3605 O O . LEU A 1 446 ? 48.938 -11.151 -30.365 1.00 86.62 446 LEU A O 1
ATOM 3609 N N . TYR A 1 447 ? 48.620 -13.241 -31.077 1.00 85.62 447 TYR A N 1
ATOM 3610 C CA . TYR A 1 447 ? 49.449 -13.835 -30.024 1.00 85.62 447 TYR A CA 1
ATOM 3611 C C . TYR A 1 447 ? 50.924 -13.428 -30.134 1.00 85.62 447 TYR A C 1
ATOM 3613 O O . TYR A 1 447 ? 51.606 -13.282 -29.123 1.00 85.62 447 TYR A O 1
ATOM 3621 N N . ARG A 1 448 ? 51.433 -13.262 -31.360 1.00 87.69 448 ARG A N 1
ATOM 3622 C CA . ARG A 1 448 ? 52.803 -12.798 -31.601 1.00 87.69 448 ARG A CA 1
ATOM 3623 C C . ARG A 1 448 ? 52.993 -11.309 -31.353 1.00 87.69 448 ARG A C 1
ATOM 3625 O O . ARG A 1 448 ? 54.089 -10.935 -30.962 1.00 87.69 448 ARG A O 1
ATOM 3632 N N . GLU A 1 449 ? 51.970 -10.487 -31.570 1.00 82.06 449 GLU A N 1
ATOM 3633 C CA . GLU A 1 449 ? 52.029 -9.049 -31.281 1.00 82.06 449 GLU A CA 1
ATOM 3634 C C . GLU A 1 449 ? 52.445 -8.790 -29.827 1.00 82.06 449 GLU A C 1
ATOM 3636 O O . GLU A 1 449 ? 53.309 -7.958 -29.579 1.00 82.06 449 GLU A O 1
ATOM 3641 N N . ASP A 1 450 ? 51.927 -9.580 -28.883 1.00 74.62 450 ASP A N 1
ATOM 3642 C CA . ASP A 1 450 ? 52.279 -9.490 -27.460 1.00 74.62 450 ASP A CA 1
ATOM 3643 C C . ASP A 1 450 ? 53.759 -9.831 -27.152 1.00 74.62 450 ASP A C 1
ATOM 3645 O O . ASP A 1 450 ? 54.213 -9.643 -26.019 1.00 74.62 450 ASP A O 1
ATOM 3649 N N . LEU A 1 451 ? 54.513 -10.371 -28.120 1.00 71.25 451 LEU A N 1
ATOM 3650 C CA . LEU A 1 451 ? 55.919 -10.770 -27.975 1.00 71.25 451 LEU A CA 1
ATOM 3651 C C . LEU A 1 451 ? 56.921 -9.770 -28.584 1.00 71.25 451 LEU A C 1
ATOM 3653 O O . LEU A 1 451 ? 58.121 -9.956 -28.357 1.00 71.25 451 LEU A O 1
ATOM 3657 N N . CYS A 1 452 ? 56.462 -8.773 -29.350 1.00 59.09 452 CYS A N 1
ATOM 3658 C CA . CYS A 1 452 ? 57.304 -7.815 -30.082 1.00 59.09 452 CYS A CA 1
ATOM 3659 C C . CYS A 1 452 ? 57.498 -6.480 -29.351 1.00 59.09 452 CYS A C 1
ATOM 3661 O O . CYS A 1 452 ? 56.538 -5.977 -28.725 1.00 59.09 452 CYS A O 1
#

Foldseek 3Di:
DDDDDDDDPDDQADPVPVPDPPPLDDPCHPNDPGDDDPVVPVVPPPPPDDDDDDDDDDDPPPPDDQDFFDPVVQLVQLLVLLPDCVLVVLFLLSLDTFGDDDDLLLCQLCLAWPNPDPVRRQALQWQVSLQSNLLSLVVQLVDPVRLLVSLQSLLPPPICNLVRVVSLLPAAEALQCQRPTRYHHCQQGLLSNLNSCRHPSLVVSVVVDVSSVSVLVSCLVCVLSSLVNLLVRLLVCLVVLHSARPNAGPSRVCNVVSRSGDGGQAVLSSLVSVLSSLVVSCVVDVCSLVDPSSVVSLVSSLVSLVSNVVVCVVPDDGSCDPSSSVSSNVSSVVSVVSSVVSVVVVVVVVVVVVVVVVVCVVCPPPQDPLNPQAQDAFQQDQDPVRDGGHQFCQRDRAVVSHDLAQDPRRVVGPDDHRAQAPCQPDQRSDPDGRDPRSVVVNVSVVVSVVRD

Nearest PDB structures (foldseek):
  3eon-assembly1_D  TM=3.277E-01  e=8.342E+00  Burkholderia pseudomallei 1710b
  7p9a-assembly1_A  TM=2.639E-01  e=6.071E+00  Geobacter metallireducens GS-15
  7p9x-assembly3_D  TM=2.671E-01  e=6.648E+00  Geobacter metallireducens GS-15
  8d9p-assembly1_A  TM=1.485E-01  e=1.486E+00  synthetic construct
  3mpi-assembly2_C  TM=2.784E-01  e=8.730E+00  Desulfococcus multivorans

Organism: NCBI:txid4795

pLDDT: mean 81.81, std 19.66, range [24.12, 98.62]

Radius of gyration: 36.25 Å; Cα contacts (8 Å, |Δi|>4): 499; chains: 1; bounding box: 90×54×101 Å